Protein AF-A0A2H8TP69-F1 (afdb_monomer)

pLDDT: mean 79.86, std 14.6, range [36.41, 95.81]

Nearest PDB structures (foldseek):
  6dww-assembly1_A  TM=1.415E-01  e=6.830E+00  Musca domestica

Foldseek 3Di:
DPPDDPVVLVVVCVVPVPVSVVVVVVVVVVLVVVVLVVVLLLPVQWDQPPVVVDDDPLDPPDDPVVCVVVDDPVVVVVVVVVVCVVSVLLCCLQPVVLSVVCCVVPVPLDDQPPPPPVPDPLVVLVVVLLCVPQVCVVVVPPPVSVVVSVVVNVVLVVLCVVLVNCCRTRRDPDPPDPPPDPPDDPDDDPPVVVVVVSPPDPDNDDDDGDQDPPNVVSVVVVVVVVSVVSNVVSSCLVPQQLVVLVVVVVCVCVVDVPDDPPDDPPSPRSSNSNSNSVVVVVVVVVVVVVCVVVVVPDDVVVVVVVVLVVVLVVLVVVVCCQVLNQLLLLQLVLCCLQPVCVVPPDLVDDDDDDSVSSSSSSNVVVVVVLVCLCVDDPDQANVLVVVQVVCDSSRDPSVSNCVSYRVVSSVVSVCLVVVLVCCLPPVCVVPDVDPSVSSVSSRVSSNVVVVVVVVVVVVVVVVVVVVVVVVVVCCVVPVPDDDDDPDDDPPDPDDDD

Solvent-accessible surface area (backbone atoms only — not comparable to full-atom values): 28631 Å² total; per-residue (Å²): 129,78,94,59,53,73,65,56,54,52,50,50,36,71,76,38,50,67,63,48,52,48,53,54,49,51,54,49,51,54,50,52,54,53,50,51,54,48,54,55,52,47,58,75,58,35,32,56,72,72,62,65,89,56,82,72,85,85,41,90,87,62,52,75,66,61,52,64,72,74,49,56,70,67,60,53,50,55,49,49,51,52,50,51,49,54,52,50,53,50,47,39,42,51,48,52,49,29,53,53,52,41,50,69,77,42,56,84,74,54,75,77,49,76,77,81,68,90,84,44,76,61,58,57,47,51,53,50,49,44,49,64,54,49,49,51,65,66,69,70,39,70,63,53,57,54,51,49,47,51,50,52,44,51,51,50,50,55,54,19,60,76,61,63,40,40,36,58,47,59,41,66,90,70,78,68,71,78,79,73,69,78,83,70,75,97,76,88,50,72,61,61,55,50,51,56,63,68,56,75,60,76,75,88,57,88,65,85,60,69,82,54,88,66,49,67,60,45,51,53,51,48,51,50,50,49,53,52,50,47,27,54,50,33,35,45,65,62,45,51,20,34,52,50,10,50,55,55,55,67,50,46,67,78,76,46,90,82,70,72,93,80,62,76,76,74,84,70,45,42,67,58,24,32,52,52,8,44,50,52,52,51,50,49,55,51,50,52,55,50,51,66,67,46,66,82,68,42,71,70,55,49,54,54,50,49,54,53,49,49,57,49,47,52,50,49,48,55,50,43,48,45,66,69,41,51,46,15,29,51,49,14,46,47,45,36,50,41,52,46,45,65,74,72,46,57,94,91,54,83,84,83,85,53,72,68,54,26,25,49,51,6,48,58,50,47,53,53,50,48,52,52,42,66,75,44,70,94,46,67,60,36,54,36,52,52,48,59,58,71,55,32,84,91,57,65,55,58,69,56,49,38,63,58,42,46,49,57,52,47,52,52,46,49,48,68,51,48,53,43,47,49,44,40,70,61,52,38,57,77,77,43,84,54,67,68,61,47,54,52,45,52,49,49,40,42,38,50,55,52,49,51,52,49,51,53,50,50,50,55,49,51,54,52,52,51,50,51,51,50,51,48,54,49,41,73,76,68,57,92,75,86,81,87,75,81,86,75,80,80,76,84,75,82,76,86,130

Sequence (497 aa):
MFDTSFKDRLASFRLAPGTSMFIHWLVGMVYVYYFASFVLLLREVVRPGVLWFLRNLNDPDFSPIQELIQQGMLQHGRRLIASAMIFGTAVFLVVWLPIRILKFIWPSFLPYNVTLHSDSVNELSMELLLLQVVLPALLEQTHTRNWLKIGIRFWCLIVSHLLGIKSYLLGDGEELPPVVAPIHPPAADLGAAHEGLLRRGGPVGFRPYTRPTNFAIRLIALLVLVALSVVVISLSIITIPVWLGRLAMSFWPALLPSAPESSQLPNIHELYTAACGTYICWLSVRAVCFIAGWLPEGRAVVINRLKFWLKISSKAMVAFIVLLGIIPFLFGLLLELVMVVPFRVPLHQTPVLWAWQDWALGVLYMKIACAITLMGPDWSLRRAIERTYRDGFMRLDLKLMMQDLAIPVIAVLSLFLAVPYVIAYSVTPIIFKNHGTRLLIARRIYPAIMLTMAIVKGMMMQVRQFKRLYEHIKNDKYLVGRRLVNYNHTSSVSGQN

Secondary structure (DSSP, 8-state):
-TT--HHHHHHHHHH-HHHHHHHHHHHHHHHHHHHHHHHHHHHHHSPTTTTTTSPPTT-TT--HHHHHHHS-HHHHHHHHHHHHHHHHHHHIIIIIHHHHHHHHH-GGG--------TT-HHHHHHHHHHHHHHHHHHHS-HHHHHHHHHHHHHHHHHHHHHHT-HHHHT--S--PPP-------S-S-HHHHHHHHHT-S---S-------TTHHHHHHHHHHHHHHHHHHHHHHHHHHHHHHHHHHHHHHHHH-TTS-TTSSS----HHHHHHHHHHHHHHHHHHHHHHHHHGGG-HHHHHHHHHHHHHHHHHHHHHHIIIIIIHHHHHHHHHIIIIIHHHHS-TTS-----HHHHHHHHHHHHHHHHHHHHHS-S-HHHHHHHHHHHH-GGG--HHHIIIIIIHHHHHHHHHHHHHHHHIIIIIHHHH---HHHHHHHHHHHHHHHHHHHHHHHHHHHHHHHHHHHHHHHHHHHH-------------------

Organism: NCBI:txid742174

Radius of gyration: 32.08 Å; Cα contacts (8 Å, |Δi|>4): 277; chains: 1; bounding box: 88×65×106 Å

Structure (mmCIF, N/CA/C/O backbone):
data_AF-A0A2H8TP69-F1
#
_entry.id   AF-A0A2H8TP69-F1
#
loop_
_atom_site.group_PDB
_atom_site.id
_atom_site.type_symbol
_atom_site.label_atom_id
_atom_site.label_alt_id
_atom_site.label_comp_id
_atom_site.label_asym_id
_atom_site.label_entity_id
_atom_site.label_seq_id
_atom_site.pdbx_PDB_ins_code
_atom_site.Cartn_x
_atom_site.Cartn_y
_atom_site.Cartn_z
_atom_site.occupancy
_atom_site.B_iso_or_equiv
_atom_site.auth_seq_id
_atom_site.auth_comp_id
_atom_site.auth_asym_id
_atom_site.auth_atom_id
_atom_site.pdbx_PDB_model_num
ATOM 1 N N . MET A 1 1 ? 13.289 5.930 19.896 1.00 47.19 1 MET A N 1
ATOM 2 C CA . MET A 1 1 ? 12.084 6.642 20.403 1.00 47.19 1 MET A CA 1
ATOM 3 C C . MET A 1 1 ? 11.433 5.929 21.588 1.00 47.19 1 MET A C 1
ATOM 5 O O . MET A 1 1 ? 11.080 6.598 22.561 1.00 47.19 1 MET A O 1
ATOM 9 N N . PHE A 1 2 ? 11.282 4.604 21.539 1.00 51.59 2 PHE A N 1
ATOM 10 C CA . PHE A 1 2 ? 10.821 3.806 22.677 1.00 51.59 2 PHE A CA 1
ATOM 11 C C . PHE A 1 2 ? 12.032 3.349 23.502 1.00 51.59 2 PHE A C 1
ATOM 13 O O . PHE A 1 2 ? 13.024 2.925 22.926 1.00 51.59 2 PHE A O 1
ATOM 20 N N . ASP A 1 3 ? 11.963 3.522 24.823 1.00 54.09 3 ASP A N 1
ATOM 21 C CA . ASP A 1 3 ? 13.038 3.237 25.795 1.00 54.09 3 ASP A CA 1
ATOM 22 C C . ASP A 1 3 ? 14.292 4.139 25.751 1.00 54.09 3 ASP A C 1
ATOM 24 O O . ASP A 1 3 ? 15.368 3.740 26.181 1.00 54.09 3 ASP A O 1
ATOM 28 N N . THR A 1 4 ? 14.160 5.387 25.284 1.00 64.56 4 THR A N 1
ATOM 29 C CA . THR A 1 4 ? 15.218 6.406 25.427 1.00 64.56 4 THR A CA 1
ATOM 30 C C . THR A 1 4 ? 14.968 7.293 26.641 1.00 64.56 4 THR A C 1
ATOM 32 O O . THR A 1 4 ? 13.828 7.697 26.903 1.00 64.56 4 THR A O 1
ATOM 35 N N . SER A 1 5 ? 16.026 7.625 27.384 1.00 74.00 5 SER A N 1
ATOM 36 C CA . SER A 1 5 ? 15.916 8.541 28.516 1.00 74.00 5 SER A CA 1
ATOM 37 C C . SER A 1 5 ? 15.570 9.955 28.030 1.00 74.00 5 SER A C 1
ATOM 39 O O . SER A 1 5 ? 15.784 10.317 26.869 1.00 74.00 5 SER A O 1
ATOM 41 N N . PHE A 1 6 ? 15.038 10.798 28.919 1.00 76.38 6 PHE A N 1
ATOM 42 C CA . PHE A 1 6 ? 14.793 12.206 28.586 1.00 76.38 6 PHE A CA 1
ATOM 43 C C . PHE A 1 6 ? 16.081 12.921 28.138 1.00 76.38 6 PHE A C 1
ATOM 45 O O . PHE A 1 6 ? 16.037 13.773 27.251 1.00 76.38 6 PHE A O 1
ATOM 52 N N . LYS A 1 7 ? 17.234 12.523 28.697 1.00 80.94 7 LYS A N 1
ATOM 53 C CA . LYS A 1 7 ? 18.552 13.052 28.323 1.00 80.94 7 LYS A CA 1
ATOM 54 C C . LYS A 1 7 ? 18.893 12.729 26.868 1.00 80.94 7 LYS A C 1
ATOM 56 O O . LYS A 1 7 ? 19.296 13.630 26.141 1.00 80.94 7 LYS A O 1
ATOM 61 N N . ASP A 1 8 ? 18.633 11.504 26.419 1.00 76.62 8 ASP A N 1
ATOM 62 C CA . ASP A 1 8 ? 18.906 11.080 25.037 1.00 76.62 8 ASP A CA 1
ATOM 63 C C . ASP A 1 8 ? 17.997 11.799 24.034 1.00 76.62 8 ASP A C 1
ATOM 65 O O . ASP A 1 8 ? 18.418 12.158 22.934 1.00 76.62 8 ASP A O 1
ATOM 69 N N . ARG A 1 9 ? 16.742 12.063 24.425 1.00 79.25 9 ARG A N 1
ATOM 70 C CA . ARG A 1 9 ? 15.797 12.849 23.615 1.00 79.25 9 ARG A CA 1
ATOM 71 C C . ARG A 1 9 ? 16.243 14.302 23.490 1.00 79.25 9 ARG A C 1
ATOM 73 O O . ARG A 1 9 ? 16.211 14.852 22.393 1.00 79.25 9 ARG A O 1
ATOM 80 N N . LEU A 1 10 ? 16.694 14.906 24.589 1.00 83.81 10 LEU A N 1
ATOM 81 C CA . LEU A 1 10 ? 17.231 16.265 24.582 1.00 83.81 10 LEU A CA 1
ATOM 82 C C . LEU A 1 10 ? 18.525 16.353 23.761 1.00 83.81 10 LEU A C 1
ATOM 84 O O . LEU A 1 10 ? 18.700 17.307 23.008 1.00 83.81 10 LEU A O 1
ATOM 88 N N . ALA A 1 11 ? 19.404 15.353 23.862 1.00 83.38 11 ALA A N 1
ATOM 89 C CA . ALA A 1 11 ? 20.613 15.258 23.049 1.00 83.38 11 ALA A CA 1
ATOM 90 C C . ALA A 1 11 ? 20.277 15.137 21.553 1.00 83.38 11 ALA A C 1
ATOM 92 O O . ALA A 1 11 ? 20.811 15.893 20.747 1.00 83.38 11 ALA A O 1
ATOM 93 N N . SER A 1 12 ? 19.318 14.278 21.192 1.00 76.69 12 SER A N 1
ATOM 94 C CA . SER A 1 12 ? 18.837 14.126 19.809 1.00 76.69 12 SER A CA 1
ATOM 95 C C . SER A 1 12 ? 18.248 15.430 19.255 1.00 76.69 12 SER A C 1
ATOM 97 O O . SER A 1 12 ? 18.539 15.812 18.125 1.00 76.69 12 SER A O 1
ATOM 99 N N . PHE A 1 13 ? 17.465 16.152 20.066 1.00 84.88 13 PHE A N 1
ATOM 100 C CA . PHE A 1 13 ? 16.913 17.454 19.688 1.00 84.88 13 PHE A CA 1
ATOM 101 C C . PHE A 1 13 ? 18.003 18.514 19.487 1.00 84.88 13 PHE A C 1
ATOM 103 O O . PHE A 1 13 ? 17.913 19.315 18.562 1.00 84.88 13 PHE A O 1
ATOM 110 N N . ARG A 1 14 ? 19.050 18.516 20.322 1.00 89.56 14 ARG A N 1
ATOM 111 C CA . ARG A 1 14 ? 20.188 19.436 20.170 1.00 89.56 14 ARG A CA 1
ATOM 112 C C . ARG A 1 14 ? 21.022 19.138 18.923 1.00 89.56 14 ARG A C 1
ATOM 114 O O . ARG A 1 14 ? 21.491 20.079 18.296 1.00 89.56 14 ARG A O 1
ATOM 121 N N . LEU A 1 15 ? 21.195 17.863 18.571 1.00 89.44 15 LEU A N 1
ATOM 122 C CA . LEU A 1 15 ? 21.943 17.448 17.379 1.00 89.44 15 LEU A CA 1
ATOM 123 C C . LEU A 1 15 ? 21.215 17.820 16.082 1.00 89.44 15 LEU A C 1
ATOM 125 O O . LEU A 1 15 ? 21.848 18.284 15.139 1.00 89.44 15 LEU A O 1
ATOM 129 N N . ALA A 1 16 ? 19.895 17.624 16.030 1.00 86.31 16 ALA A N 1
ATOM 130 C CA . ALA A 1 16 ? 19.101 17.889 14.834 1.00 86.31 16 ALA A CA 1
ATOM 131 C C . ALA A 1 16 ? 17.714 18.472 15.194 1.00 86.31 16 ALA A C 1
ATOM 133 O O . ALA A 1 16 ? 16.705 17.757 15.207 1.00 86.31 16 ALA A O 1
ATOM 134 N N . PRO A 1 17 ? 17.629 19.784 15.485 1.00 88.88 17 PRO A N 1
ATOM 135 C CA . PRO A 1 17 ? 16.399 20.400 15.988 1.00 88.88 17 PRO A CA 1
ATOM 136 C C . PRO A 1 17 ? 15.277 20.407 14.945 1.00 88.88 17 PRO A C 1
ATOM 138 O O . PRO A 1 17 ? 14.130 20.099 15.269 1.00 88.88 17 PRO A O 1
ATOM 141 N N . GLY A 1 18 ? 15.607 20.698 13.681 1.00 86.81 18 GLY A N 1
ATOM 142 C CA . GLY A 1 18 ? 14.631 20.754 12.589 1.00 86.81 18 GLY A CA 1
ATOM 143 C C . GLY A 1 18 ? 13.980 19.400 12.300 1.00 86.81 18 GLY A C 1
ATOM 144 O O . GLY A 1 18 ? 12.755 19.303 12.253 1.00 86.81 18 GLY A O 1
ATOM 145 N N . THR A 1 19 ? 14.779 18.335 12.174 1.00 81.56 19 THR A N 1
ATOM 146 C CA . THR A 1 19 ? 14.263 16.981 11.914 1.00 81.56 19 THR A CA 1
ATOM 147 C C . THR A 1 19 ? 13.468 16.454 13.103 1.00 81.56 19 THR A C 1
ATOM 149 O O . THR A 1 19 ? 12.383 15.907 12.915 1.00 81.56 19 THR A O 1
ATOM 152 N N . SER A 1 20 ? 13.938 16.682 14.335 1.00 82.69 20 SER A N 1
ATOM 153 C CA . SER A 1 20 ? 13.194 16.297 15.534 1.00 82.69 20 SER A CA 1
ATOM 154 C C . SER A 1 20 ? 11.846 17.019 15.614 1.00 82.69 20 SER A C 1
ATOM 156 O O . SER A 1 20 ? 10.830 16.369 15.859 1.00 82.69 20 SER A O 1
ATOM 158 N N . MET A 1 21 ? 11.798 18.336 15.386 1.00 86.69 21 MET A N 1
ATOM 159 C CA . MET A 1 21 ? 10.544 19.098 15.401 1.00 86.69 21 MET A CA 1
ATOM 160 C C . MET A 1 21 ? 9.584 18.627 14.303 1.00 86.69 21 MET A C 1
ATOM 162 O O . MET A 1 21 ? 8.405 18.402 14.577 1.00 86.69 21 MET A O 1
ATOM 166 N N . PHE A 1 22 ? 10.098 18.403 13.091 1.00 85.25 22 PHE A N 1
ATOM 167 C CA . PHE A 1 22 ? 9.316 17.896 11.969 1.00 85.25 22 PHE A CA 1
ATOM 168 C C . PHE A 1 22 ? 8.714 16.513 12.253 1.00 85.25 22 PHE A C 1
ATOM 170 O O . PHE A 1 22 ? 7.519 16.323 12.046 1.00 85.25 22 PHE A O 1
ATOM 177 N N . ILE A 1 23 ? 9.494 15.565 12.786 1.00 81.25 23 ILE A N 1
ATOM 178 C CA . ILE A 1 23 ? 9.005 14.213 13.105 1.00 81.25 23 ILE A CA 1
ATOM 179 C C . ILE A 1 23 ? 7.912 14.265 14.179 1.00 81.25 23 ILE A C 1
ATOM 181 O O . ILE A 1 23 ? 6.873 13.624 14.023 1.00 81.25 23 ILE A O 1
ATOM 185 N N . HIS A 1 24 ? 8.103 15.037 15.254 1.00 84.50 24 HIS A N 1
ATOM 186 C CA . HIS A 1 24 ? 7.084 15.159 16.303 1.00 84.50 24 HIS A CA 1
ATOM 187 C C . HIS A 1 24 ? 5.803 15.821 15.780 1.00 84.50 24 HIS A C 1
ATOM 189 O O . HIS A 1 24 ? 4.708 15.365 16.108 1.00 84.50 24 HIS A O 1
ATOM 195 N N . TRP A 1 25 ? 5.928 16.855 14.943 1.00 88.88 25 TRP A N 1
ATOM 196 C CA . TRP A 1 25 ? 4.785 17.490 14.288 1.00 88.88 25 TRP A CA 1
ATOM 197 C C . TRP A 1 25 ? 4.046 16.518 13.361 1.00 88.88 25 TRP A C 1
ATOM 199 O O . TRP A 1 25 ? 2.827 16.392 13.460 1.00 88.88 25 TRP A O 1
ATOM 209 N N . LEU A 1 26 ? 4.775 15.779 12.519 1.00 82.94 26 LEU A N 1
ATOM 210 C CA . LEU A 1 26 ? 4.211 14.804 11.587 1.00 82.94 26 LEU A CA 1
ATOM 211 C C . LEU A 1 26 ? 3.447 13.701 12.330 1.00 82.94 26 LEU A C 1
ATOM 213 O O . LEU A 1 26 ? 2.290 13.429 12.014 1.00 82.94 26 LEU A O 1
ATOM 217 N N . VAL A 1 27 ? 4.063 13.100 13.354 1.00 83.69 27 VAL A N 1
ATOM 218 C CA . VAL A 1 27 ? 3.423 12.073 14.194 1.00 83.69 27 VAL A CA 1
ATOM 219 C C . VAL A 1 27 ? 2.188 12.639 14.899 1.00 83.69 27 VAL A C 1
ATOM 221 O O . VAL A 1 27 ? 1.148 11.981 14.938 1.00 83.69 27 VAL A O 1
ATOM 224 N N . GLY A 1 28 ? 2.270 13.872 15.409 1.00 86.88 28 GLY A N 1
ATOM 225 C CA . GLY A 1 28 ? 1.138 14.570 16.016 1.00 86.88 28 GLY A CA 1
ATOM 226 C C . GLY A 1 28 ? -0.022 14.776 15.040 1.00 86.88 28 GLY A C 1
ATOM 227 O O . GLY A 1 28 ? -1.166 14.478 15.377 1.00 86.88 28 GLY A O 1
ATOM 228 N N . MET A 1 29 ? 0.263 15.216 13.813 1.00 83.50 29 MET A N 1
ATOM 229 C CA . MET A 1 29 ? -0.751 15.430 12.778 1.00 83.50 29 MET A CA 1
ATOM 230 C C . MET A 1 29 ? -1.441 14.120 12.380 1.00 83.50 29 MET A C 1
ATOM 232 O O . MET A 1 29 ? -2.670 14.057 12.313 1.00 83.50 29 MET A O 1
ATOM 236 N N . VAL A 1 30 ? -0.664 13.051 12.183 1.00 81.81 30 VAL A N 1
ATOM 237 C CA . VAL A 1 30 ? -1.189 11.710 11.889 1.00 81.81 30 VAL A CA 1
ATOM 238 C C . VAL A 1 30 ? -2.088 11.213 13.027 1.00 81.81 30 VAL A C 1
ATOM 240 O O . VAL A 1 30 ? -3.186 10.716 12.774 1.00 81.81 30 VAL A O 1
ATOM 243 N N . TYR A 1 31 ? -1.673 11.396 14.283 1.00 85.75 31 TYR A N 1
ATOM 244 C CA . TYR A 1 31 ? -2.481 11.034 15.448 1.00 85.75 31 TYR A CA 1
ATOM 245 C C . TYR A 1 31 ? -3.815 11.792 15.492 1.00 85.75 31 TYR A C 1
ATOM 247 O O . TYR A 1 31 ? -4.866 11.168 15.644 1.00 85.75 31 TYR A O 1
ATOM 255 N N . VAL A 1 32 ? -3.794 13.119 15.317 1.00 83.88 32 VAL A N 1
ATOM 256 C CA . VAL A 1 32 ? -5.013 13.946 15.312 1.00 83.88 32 VAL A CA 1
ATOM 257 C C . VAL A 1 32 ? -5.966 13.504 14.199 1.00 83.88 32 VAL A C 1
ATOM 259 O O . VAL A 1 32 ? -7.164 13.364 14.446 1.00 83.88 32 VAL A O 1
ATOM 262 N N . TYR A 1 33 ? -5.444 13.215 13.004 1.00 82.50 33 TYR A N 1
ATOM 263 C CA . TYR A 1 33 ? -6.237 12.728 11.874 1.00 82.50 33 TYR A CA 1
ATOM 264 C C . TYR A 1 33 ? -6.947 11.396 12.177 1.00 82.50 33 TYR A C 1
ATOM 266 O O . TYR A 1 33 ? -8.158 11.269 11.959 1.00 82.50 33 TYR A O 1
ATOM 274 N N . TYR A 1 34 ? -6.231 10.407 12.724 1.00 83.69 34 TYR A N 1
ATOM 275 C CA . TYR A 1 34 ? -6.826 9.112 13.073 1.00 83.69 34 TYR A CA 1
ATOM 276 C C . TYR A 1 34 ? -7.792 9.207 14.253 1.00 83.69 34 TYR A C 1
ATOM 278 O O . TYR A 1 34 ? -8.846 8.572 14.226 1.00 83.69 34 TYR A O 1
ATOM 286 N N . PHE A 1 35 ? -7.483 10.027 15.260 1.00 84.81 35 PHE A N 1
ATOM 287 C CA . PHE A 1 35 ? -8.390 10.268 16.378 1.00 84.81 35 PHE A CA 1
ATOM 288 C C . PHE A 1 35 ? -9.702 10.902 15.902 1.00 84.81 35 PHE A C 1
ATOM 290 O O . PHE A 1 35 ? -10.779 10.426 16.257 1.00 84.81 35 PHE A O 1
ATOM 297 N N . ALA A 1 36 ? -9.632 11.931 15.051 1.00 82.31 36 ALA A N 1
ATOM 298 C CA . ALA A 1 36 ? -10.816 12.562 14.474 1.00 82.31 36 ALA A CA 1
ATOM 299 C C . ALA A 1 36 ? -11.643 11.559 13.652 1.00 82.31 36 ALA A C 1
ATOM 301 O O . ALA A 1 36 ? -12.856 11.454 13.840 1.00 82.31 36 ALA A O 1
ATOM 302 N N . SER A 1 37 ? -10.981 10.760 12.810 1.00 83.00 37 SER A N 1
ATOM 303 C CA . SER A 1 37 ? -11.623 9.699 12.021 1.00 83.00 37 SER A CA 1
ATOM 304 C C . SER A 1 37 ? -12.308 8.649 12.906 1.00 83.00 37 SER A C 1
ATOM 306 O O . SER A 1 37 ? -13.423 8.216 12.613 1.00 83.00 37 SER A O 1
ATOM 308 N N . PHE A 1 38 ? -11.686 8.274 14.026 1.00 85.94 38 PHE A N 1
ATOM 309 C CA . PHE A 1 38 ? -12.261 7.356 15.007 1.00 85.94 38 PHE A CA 1
ATOM 310 C C . PHE A 1 38 ? -13.475 7.954 15.730 1.00 85.94 38 PHE A C 1
ATOM 312 O O . PHE A 1 38 ? -14.493 7.280 15.863 1.00 85.94 38 PHE A O 1
ATOM 319 N N . VAL A 1 39 ? -13.420 9.226 16.144 1.00 84.25 39 VAL A N 1
ATOM 320 C CA . VAL A 1 39 ? -14.567 9.922 16.759 1.00 84.25 39 VAL A CA 1
ATOM 321 C C . VAL A 1 39 ? -15.750 10.000 15.792 1.00 84.25 39 VAL A C 1
ATOM 323 O O . VAL A 1 39 ? -16.888 9.779 16.207 1.00 84.25 39 VAL A O 1
ATOM 326 N N . LEU A 1 40 ? -15.504 10.268 14.505 1.00 83.00 40 LEU A N 1
ATOM 327 C CA . LEU A 1 40 ? -16.546 10.237 13.474 1.00 83.00 40 LEU A CA 1
ATOM 328 C C . LEU A 1 40 ? -17.169 8.844 13.344 1.00 83.00 40 LEU A C 1
ATOM 330 O O . LEU A 1 40 ? -18.390 8.717 13.295 1.00 83.00 40 LEU A O 1
ATOM 334 N N . LEU A 1 41 ? -16.350 7.793 13.367 1.00 85.00 41 LEU A N 1
ATOM 335 C CA . LEU A 1 41 ? -16.829 6.415 13.312 1.00 85.00 41 LEU A CA 1
ATOM 336 C C . LEU A 1 41 ? -17.649 6.040 14.558 1.00 85.00 41 LEU A C 1
ATOM 338 O O . LEU A 1 41 ? -18.709 5.431 14.428 1.00 85.00 41 LEU A O 1
ATOM 342 N N . LEU A 1 42 ? -17.221 6.453 15.756 1.00 86.69 42 LEU A N 1
ATOM 343 C CA . LEU A 1 42 ? -17.989 6.258 16.989 1.00 86.69 42 LEU A CA 1
ATOM 344 C C . LEU A 1 42 ? -19.359 6.943 16.931 1.00 86.69 42 LEU A C 1
ATOM 346 O O . LEU A 1 42 ? -20.346 6.345 17.354 1.00 86.69 42 LEU A O 1
ATOM 350 N N . ARG A 1 43 ? -19.443 8.160 16.377 1.00 84.75 43 ARG A N 1
ATOM 351 C CA . ARG A 1 43 ? -20.711 8.895 16.203 1.00 84.75 43 ARG A CA 1
ATOM 352 C C . ARG A 1 43 ? -21.699 8.192 15.277 1.00 84.75 43 ARG A C 1
ATOM 354 O O . ARG A 1 43 ? -22.896 8.402 15.409 1.00 84.75 43 ARG A O 1
ATOM 361 N N . GLU A 1 44 ? -21.220 7.371 14.347 1.00 84.19 44 GLU A N 1
ATOM 362 C CA . GLU A 1 44 ? -22.099 6.567 13.495 1.00 84.19 44 GLU A CA 1
ATOM 363 C C . GLU A 1 44 ? -22.633 5.303 14.179 1.00 84.19 44 GLU A C 1
ATOM 365 O O . GLU A 1 44 ? -23.596 4.710 13.690 1.00 84.19 44 GLU A O 1
ATOM 370 N N . VAL A 1 45 ? -21.970 4.831 15.238 1.00 87.19 45 VAL A N 1
ATOM 371 C CA . VAL A 1 45 ? -22.347 3.606 15.963 1.00 87.19 45 VAL A CA 1
ATOM 372 C C . VAL A 1 45 ? -23.197 3.929 17.182 1.00 87.19 45 VAL A C 1
ATOM 374 O O . VAL A 1 45 ? -24.179 3.242 17.458 1.00 87.19 45 VAL A O 1
ATOM 377 N N . VAL A 1 46 ? -22.785 4.948 17.928 1.00 86.88 46 VAL A N 1
ATOM 378 C CA . VAL A 1 46 ? -23.389 5.364 19.189 1.00 86.88 46 VAL A CA 1
ATOM 379 C C . VAL A 1 46 ? -24.498 6.376 18.915 1.00 86.88 46 VAL A C 1
ATOM 381 O O . VAL A 1 46 ? -24.434 7.163 17.973 1.00 86.88 46 VAL A O 1
ATOM 384 N N . ARG A 1 47 ? -25.524 6.377 19.764 1.00 85.06 47 ARG A N 1
ATOM 385 C CA . ARG A 1 47 ? -26.649 7.307 19.701 1.00 85.06 47 ARG A CA 1
ATOM 386 C C . ARG A 1 47 ? -26.187 8.785 19.681 1.00 85.06 47 ARG A C 1
ATOM 388 O O . ARG A 1 47 ? -25.309 9.163 20.468 1.00 85.06 47 ARG A O 1
ATOM 395 N N . PRO A 1 48 ? -26.814 9.654 18.860 1.00 75.31 48 PRO A N 1
ATOM 396 C CA . PRO A 1 48 ? -26.528 11.088 18.866 1.00 75.31 48 PRO A CA 1
ATOM 397 C C . PRO A 1 48 ? -26.807 11.691 20.253 1.00 75.31 48 PRO A C 1
ATOM 399 O O . PRO A 1 48 ? -27.879 11.489 20.829 1.00 75.31 48 PRO A O 1
ATOM 402 N N . GLY A 1 49 ? -25.811 12.394 20.804 1.00 74.69 49 GLY A N 1
ATOM 403 C CA . GLY A 1 49 ? -25.852 13.023 22.132 1.00 74.69 49 GLY A CA 1
ATOM 404 C C . GLY A 1 49 ? -25.007 12.342 23.218 1.00 74.69 49 GLY A C 1
ATOM 405 O O . GLY A 1 49 ? -24.725 12.966 24.236 1.00 74.69 49 GLY A O 1
ATOM 406 N N . VAL A 1 50 ? -24.532 11.106 23.017 1.00 83.12 50 VAL A N 1
ATOM 407 C CA . VAL A 1 50 ? -23.644 10.447 24.003 1.00 83.12 50 VAL A CA 1
ATOM 408 C C . VAL A 1 50 ? -22.272 11.127 24.053 1.00 83.12 50 VAL A C 1
ATOM 410 O O . VAL A 1 50 ? -21.734 11.390 25.125 1.00 83.12 50 VAL A O 1
ATOM 413 N N . LEU A 1 51 ? -21.724 11.474 22.888 1.00 82.62 51 LEU A N 1
ATOM 414 C CA . LEU A 1 51 ? -20.429 12.148 22.744 1.00 82.62 51 LEU A CA 1
ATOM 415 C C . LEU A 1 51 ? -20.563 13.679 22.802 1.00 82.62 51 LEU A C 1
ATOM 417 O O . LEU A 1 51 ? -19.910 14.379 22.035 1.00 82.62 51 LEU A O 1
ATOM 421 N N . TRP A 1 52 ? -21.415 14.204 23.687 1.00 76.50 52 TRP A N 1
ATOM 422 C CA . TRP A 1 52 ? -21.691 15.645 23.802 1.00 76.50 52 TRP A CA 1
ATOM 423 C C . TRP A 1 52 ? -20.452 16.481 24.164 1.00 76.50 52 TRP A C 1
ATOM 425 O O . TRP A 1 52 ? -20.372 17.653 23.809 1.00 76.50 52 TRP A O 1
ATOM 435 N N . PHE A 1 53 ? -19.479 15.880 24.856 1.00 76.88 53 PHE A N 1
ATOM 436 C CA . PHE A 1 53 ? -18.243 16.545 25.276 1.00 76.88 53 PHE A CA 1
ATOM 437 C C . PHE A 1 53 ? -17.226 16.706 24.133 1.00 76.88 53 PHE A C 1
ATOM 439 O O . PHE A 1 53 ? -16.330 17.544 24.217 1.00 76.88 53 PHE A O 1
ATOM 446 N N . LEU A 1 54 ? -17.350 15.910 23.066 1.00 75.00 54 LEU A N 1
ATOM 447 C CA . LEU A 1 54 ? -16.544 16.038 21.855 1.00 75.00 54 LEU A CA 1
ATOM 448 C C . LEU A 1 54 ? -17.331 16.863 20.850 1.00 75.00 54 LEU A C 1
ATOM 450 O O . LEU A 1 54 ? -18.462 16.523 20.507 1.00 75.00 54 LEU A O 1
ATOM 454 N N . ARG A 1 55 ? -16.734 17.929 20.326 1.00 69.12 55 ARG A N 1
ATOM 455 C CA . ARG A 1 55 ? -17.430 18.764 19.349 1.00 69.12 55 ARG A CA 1
ATOM 456 C C . ARG A 1 55 ? -17.487 18.117 17.966 1.00 69.12 55 ARG A C 1
ATOM 458 O O . ARG A 1 55 ? -16.564 17.411 17.569 1.00 69.12 55 ARG A O 1
ATOM 465 N N . ASN A 1 56 ? -18.588 18.342 17.247 1.00 68.81 56 ASN A N 1
ATOM 466 C CA . ASN A 1 56 ? -18.715 17.926 15.856 1.00 68.81 56 ASN A CA 1
ATOM 467 C C . ASN A 1 56 ? -17.955 18.905 14.960 1.00 68.81 56 ASN A C 1
ATOM 469 O O . ASN A 1 56 ? -18.316 20.074 14.917 1.00 68.81 56 ASN A O 1
ATOM 473 N N . LEU A 1 57 ? -16.912 18.450 14.268 1.00 61.84 57 LEU A N 1
ATOM 474 C CA . LEU A 1 57 ? -16.187 19.293 13.308 1.00 61.84 57 LEU A CA 1
ATOM 475 C C . LEU A 1 57 ? -16.867 19.338 11.931 1.00 61.84 57 LEU A C 1
ATOM 477 O O . LEU A 1 57 ? -16.571 20.231 11.150 1.00 61.84 57 LEU A O 1
ATOM 481 N N . ASN A 1 58 ? -17.785 18.406 11.655 1.00 60.28 58 ASN A N 1
ATOM 482 C CA . ASN A 1 58 ? -18.528 18.317 10.393 1.00 60.28 58 ASN A CA 1
ATOM 483 C C . ASN A 1 58 ? -19.942 18.912 10.503 1.00 60.28 58 ASN A C 1
ATOM 485 O O . ASN A 1 58 ? -20.828 18.527 9.743 1.00 60.28 58 ASN A O 1
ATOM 489 N N . ASP A 1 59 ? -20.186 19.764 11.498 1.00 65.69 59 ASP A N 1
ATOM 490 C CA . ASP A 1 59 ? -21.461 20.468 11.613 1.00 65.69 59 ASP A CA 1
ATOM 491 C C . ASP A 1 59 ? -21.502 21.595 10.568 1.00 65.69 59 ASP A C 1
ATOM 493 O O . ASP A 1 59 ? -20.585 22.418 10.577 1.00 65.69 59 ASP A O 1
ATOM 497 N N . PRO A 1 60 ? -22.487 21.651 9.653 1.00 61.97 60 PRO A N 1
ATOM 498 C CA . PRO A 1 60 ? -22.568 22.725 8.659 1.00 61.97 60 PRO A CA 1
ATOM 499 C C . PRO A 1 60 ? -22.683 24.123 9.289 1.00 61.97 60 PRO A C 1
ATOM 501 O O . PRO A 1 60 ? -22.228 25.091 8.686 1.00 61.97 60 PRO A O 1
ATOM 504 N N . ASP A 1 61 ? -23.199 24.221 10.517 1.00 64.75 61 ASP A N 1
ATOM 505 C CA . ASP A 1 61 ? -23.310 25.484 11.259 1.00 64.75 61 ASP A CA 1
ATOM 506 C C . ASP A 1 61 ? -21.993 25.890 11.954 1.00 64.75 61 ASP A C 1
ATOM 508 O O . ASP A 1 61 ? -21.877 26.975 12.530 1.00 64.75 61 ASP A O 1
ATOM 512 N N . PHE A 1 62 ? -20.968 25.030 11.920 1.00 65.00 62 PHE A N 1
ATOM 513 C CA . PHE A 1 62 ? -19.671 25.302 12.528 1.00 65.00 62 PHE A CA 1
ATOM 514 C C . PHE A 1 62 ? -18.730 25.990 11.537 1.00 65.00 62 PHE A C 1
ATOM 516 O O . PHE A 1 62 ? -18.145 25.360 10.657 1.00 65.00 62 PHE A O 1
ATOM 523 N N . SER A 1 63 ? -18.490 27.284 11.748 1.00 68.81 63 SER A N 1
ATOM 524 C CA . SER A 1 63 ? -17.412 28.002 11.071 1.00 68.81 63 SER A CA 1
ATOM 525 C C . SER A 1 63 ? -16.295 28.358 12.074 1.00 68.81 63 SER A C 1
ATOM 527 O O . SER A 1 63 ? -16.489 29.152 13.002 1.00 68.81 63 SER A O 1
ATOM 529 N N . PRO A 1 64 ? -15.085 27.779 11.929 1.00 66.88 64 PRO A N 1
ATOM 530 C CA . PRO A 1 64 ? -14.015 27.930 12.919 1.00 66.88 64 PRO A CA 1
ATOM 531 C C . PRO A 1 64 ? -13.557 29.384 13.088 1.00 66.88 64 PRO A C 1
ATOM 533 O O . PRO A 1 64 ? -13.118 29.771 14.168 1.00 66.88 64 PRO A O 1
ATOM 536 N N . ILE A 1 65 ? -13.684 30.194 12.033 1.00 73.06 65 ILE A N 1
ATOM 537 C CA . ILE A 1 65 ? -13.279 31.603 12.028 1.00 73.06 65 ILE A CA 1
ATOM 538 C C . ILE A 1 65 ? -14.286 32.468 12.793 1.00 73.06 65 ILE A C 1
ATOM 540 O O . ILE A 1 65 ? -13.866 33.306 13.587 1.00 73.06 65 ILE A O 1
ATOM 544 N N . GLN A 1 66 ? -15.597 32.261 12.609 1.00 74.81 66 GLN A N 1
ATOM 545 C CA . GLN A 1 66 ? -16.598 33.065 13.323 1.00 74.81 66 GLN A CA 1
ATOM 546 C C . GLN A 1 66 ? -16.509 32.817 14.824 1.00 74.81 66 GLN A C 1
ATOM 548 O O . GLN A 1 66 ? -16.578 33.755 15.613 1.00 74.81 66 GLN A O 1
ATOM 553 N N . GLU A 1 67 ? -16.269 31.573 15.230 1.00 72.94 67 GLU A N 1
ATOM 554 C CA . GLU A 1 67 ? -16.150 31.263 16.645 1.00 72.94 67 GLU A CA 1
ATOM 555 C C . GLU A 1 67 ? -14.859 31.799 17.278 1.00 72.94 67 GLU A C 1
ATOM 557 O O . GLU A 1 67 ? -14.892 32.223 18.432 1.00 72.94 67 GLU A O 1
ATOM 562 N N . LEU A 1 68 ? -13.747 31.825 16.530 1.00 77.94 68 LEU A N 1
ATOM 563 C CA . LEU A 1 68 ? -12.491 32.427 16.992 1.00 77.94 68 LEU A CA 1
ATOM 564 C C . LEU A 1 68 ? -12.626 33.940 17.222 1.00 77.94 68 LEU A C 1
ATOM 566 O O . LEU A 1 68 ? -11.952 34.498 18.081 1.00 77.94 68 LEU A O 1
ATOM 570 N N . ILE A 1 69 ? -13.499 34.599 16.456 1.00 80.31 69 ILE A N 1
ATOM 571 C CA . ILE A 1 69 ? -13.777 36.035 16.581 1.00 80.31 69 ILE A CA 1
ATOM 572 C C . ILE A 1 69 ? -14.761 36.310 17.728 1.00 80.31 69 ILE A C 1
ATOM 574 O O . ILE A 1 69 ? -14.637 37.317 18.421 1.00 80.31 69 ILE A O 1
ATOM 578 N N . GLN A 1 70 ? -15.747 35.434 17.934 1.00 81.06 70 GLN A N 1
ATOM 579 C CA . GLN A 1 70 ? -16.846 35.669 18.877 1.00 81.06 70 GLN A CA 1
ATOM 580 C C . GLN A 1 70 ? -16.525 35.287 20.329 1.00 81.06 70 GLN A C 1
ATOM 582 O O . GLN A 1 70 ? -17.190 35.772 21.245 1.00 81.06 70 GLN A O 1
ATOM 587 N N . GLN A 1 71 ? -15.547 34.411 20.571 1.00 81.12 71 GLN A N 1
ATOM 588 C CA . GLN A 1 71 ? -15.239 33.917 21.915 1.00 81.12 71 GLN A CA 1
ATOM 589 C C . GLN A 1 71 ? -13.987 34.565 22.508 1.00 81.12 71 GLN A C 1
ATOM 591 O O . GLN A 1 71 ? -12.988 34.813 21.842 1.00 81.12 71 GLN A O 1
ATOM 596 N N . GLY A 1 72 ? -14.021 34.822 23.818 1.00 86.12 72 GLY A N 1
ATOM 597 C CA . GLY A 1 72 ? -12.868 35.372 24.530 1.00 86.12 72 GLY A CA 1
ATOM 598 C C . GLY A 1 72 ? -11.701 34.379 24.615 1.00 86.12 72 GLY A C 1
ATOM 599 O O . GLY A 1 72 ? -11.905 33.168 24.744 1.00 86.12 72 GLY A O 1
ATOM 600 N N . MET A 1 73 ? -10.463 34.888 24.656 1.00 84.31 73 MET A N 1
ATOM 601 C CA . MET A 1 73 ? -9.243 34.062 24.734 1.00 84.31 73 MET A CA 1
ATOM 602 C C . MET A 1 73 ? -9.249 33.053 25.894 1.00 84.31 73 MET A C 1
ATOM 604 O O . MET A 1 73 ? -8.741 31.943 25.752 1.00 84.31 73 MET A O 1
ATOM 608 N N . LEU A 1 74 ? -9.869 33.389 27.031 1.00 85.25 74 LEU A N 1
ATOM 609 C CA . LEU A 1 74 ? -9.994 32.478 28.176 1.00 85.25 74 LEU A CA 1
ATOM 610 C C . LEU A 1 74 ? -10.875 31.256 27.875 1.00 85.25 74 LEU A C 1
ATOM 612 O O . LEU A 1 74 ? -10.600 30.161 28.367 1.00 85.25 74 LEU A O 1
ATOM 616 N N . GLN A 1 75 ? -11.918 31.415 27.056 1.00 82.31 75 GLN A N 1
ATOM 617 C CA . GLN A 1 75 ? -12.770 30.296 26.649 1.00 82.31 75 GLN A CA 1
ATOM 618 C C . GLN A 1 75 ? -12.007 29.358 25.709 1.00 82.31 75 GLN A C 1
ATOM 620 O O . GLN A 1 75 ? -12.048 28.140 25.899 1.00 82.31 75 GLN A O 1
ATOM 625 N N . HIS A 1 76 ? -11.235 29.911 24.768 1.00 82.50 76 HIS A N 1
ATOM 626 C CA . HIS A 1 76 ? -10.332 29.129 23.922 1.00 82.50 76 HIS A CA 1
ATOM 627 C C . HIS A 1 76 ? -9.250 28.420 24.738 1.00 82.50 76 HIS A C 1
ATOM 629 O O . HIS A 1 76 ? -9.039 27.227 24.542 1.00 82.50 76 HIS A O 1
ATOM 635 N N . GLY A 1 77 ? -8.630 29.101 25.706 1.00 85.00 77 GLY A N 1
ATOM 636 C CA . GLY A 1 77 ? -7.626 28.510 26.593 1.00 85.00 77 GLY A CA 1
ATOM 637 C C . GLY A 1 77 ? -8.171 27.330 27.402 1.00 85.00 77 GLY A C 1
ATOM 638 O O . GLY A 1 77 ? -7.577 26.254 27.405 1.00 85.00 77 GLY A O 1
ATOM 639 N N . ARG A 1 78 ? -9.352 27.473 28.022 1.00 86.81 78 ARG A N 1
ATOM 640 C CA . ARG A 1 78 ? -10.010 26.371 28.753 1.00 86.81 78 ARG A CA 1
ATOM 641 C C . ARG A 1 78 ? -10.318 25.179 27.848 1.00 86.81 78 ARG A C 1
ATOM 643 O O . ARG A 1 78 ? -10.111 24.035 28.249 1.00 86.81 78 ARG A O 1
ATOM 650 N N . ARG A 1 79 ? -10.793 25.433 26.628 1.00 80.88 79 ARG A N 1
ATOM 651 C CA . ARG A 1 79 ? -11.082 24.385 25.638 1.00 80.88 79 ARG A CA 1
ATOM 652 C C . ARG A 1 79 ? -9.816 23.707 25.133 1.00 80.88 79 ARG A C 1
ATOM 654 O O . ARG A 1 79 ? -9.805 22.487 24.997 1.00 80.88 79 ARG A O 1
ATOM 661 N N . LEU A 1 80 ? -8.750 24.472 24.913 1.00 83.62 80 LEU A N 1
ATOM 662 C CA . LEU A 1 80 ? -7.445 23.948 24.533 1.00 83.62 80 LEU A CA 1
ATOM 663 C C . LEU A 1 80 ? -6.929 22.989 25.607 1.00 83.62 80 LEU A C 1
ATOM 665 O O . LEU A 1 80 ? -6.588 21.858 25.279 1.00 83.62 80 LEU A O 1
ATOM 669 N N . ILE A 1 81 ? -6.971 23.387 26.882 1.00 88.62 81 ILE A N 1
ATOM 670 C CA . ILE A 1 81 ? -6.575 22.527 28.007 1.00 88.62 81 ILE A CA 1
ATOM 671 C C . ILE A 1 81 ? -7.439 21.261 28.057 1.00 88.62 81 ILE A C 1
ATOM 673 O O . ILE A 1 81 ? -6.896 20.162 28.136 1.00 88.62 81 ILE A O 1
ATOM 677 N N . ALA A 1 82 ? -8.766 21.384 27.946 1.00 84.69 82 ALA A N 1
ATOM 678 C CA . ALA A 1 82 ? -9.661 20.225 27.941 1.00 84.69 82 ALA A CA 1
ATOM 679 C C . ALA A 1 82 ? -9.346 19.259 26.784 1.00 84.69 82 ALA A C 1
ATOM 681 O O . ALA A 1 82 ? -9.251 18.050 26.990 1.00 84.69 82 ALA A O 1
ATOM 682 N N . SER A 1 83 ? -9.111 19.786 25.579 1.00 83.38 83 SER A N 1
ATOM 683 C CA . SER A 1 83 ? -8.709 18.979 24.424 1.00 83.38 83 SER A CA 1
ATOM 684 C C . SER A 1 83 ? -7.348 18.314 24.644 1.00 83.38 83 SER A C 1
ATOM 686 O O . SER A 1 83 ? -7.216 17.116 24.409 1.00 83.38 83 SER A O 1
ATOM 688 N N . ALA A 1 84 ? -6.367 19.036 25.193 1.00 86.25 84 ALA A N 1
ATOM 689 C CA . ALA A 1 84 ? -5.044 18.512 25.511 1.00 86.25 84 ALA A CA 1
ATOM 690 C C . ALA A 1 84 ? -5.110 17.390 26.557 1.00 86.25 84 ALA A C 1
ATOM 692 O O . ALA A 1 84 ? -4.395 16.400 26.429 1.00 86.25 84 ALA A O 1
ATOM 693 N N . MET A 1 85 ? -6.003 17.488 27.547 1.00 90.62 85 MET A N 1
ATOM 694 C CA . MET A 1 85 ? -6.250 16.417 28.516 1.00 90.62 85 MET A CA 1
ATOM 695 C C . MET A 1 85 ? -6.882 15.183 27.863 1.00 90.62 85 MET A C 1
ATOM 697 O O . MET A 1 85 ? -6.439 14.065 28.124 1.00 90.62 85 MET A O 1
ATOM 701 N N . ILE A 1 86 ? -7.880 15.353 26.989 1.00 87.12 86 ILE A N 1
ATOM 702 C CA . ILE A 1 86 ? -8.502 14.233 26.258 1.00 87.12 86 ILE A CA 1
ATOM 703 C C . ILE A 1 86 ? -7.468 13.545 25.357 1.00 87.12 86 ILE A C 1
ATOM 705 O O . ILE A 1 86 ? -7.326 12.324 25.389 1.00 87.12 86 ILE A O 1
ATOM 709 N N . PHE A 1 87 ? -6.692 14.316 24.592 1.00 87.38 87 PHE A N 1
ATOM 710 C CA . PHE A 1 87 ? -5.638 13.761 23.747 1.00 87.38 87 PHE A CA 1
ATOM 711 C C . PHE A 1 87 ? -4.536 13.098 24.574 1.00 87.38 87 PHE A C 1
ATOM 713 O O . PHE A 1 87 ? -4.118 11.993 24.241 1.00 87.38 87 PHE A O 1
ATOM 720 N N . GLY A 1 88 ? -4.095 13.728 25.664 1.00 89.50 88 GLY A N 1
ATOM 721 C CA . GLY A 1 88 ? -3.058 13.199 26.547 1.00 89.50 88 GLY A CA 1
ATOM 722 C C . GLY A 1 88 ? -3.470 11.894 27.228 1.00 89.50 88 GLY A C 1
ATOM 723 O O . GLY A 1 88 ? -2.692 10.943 27.246 1.00 89.50 88 GLY A O 1
ATOM 724 N N . THR A 1 89 ? -4.707 11.809 27.727 1.00 91.38 89 THR A N 1
ATOM 725 C CA . THR A 1 89 ? -5.254 10.576 28.324 1.00 91.38 89 THR A CA 1
ATOM 726 C C . THR A 1 89 ? -5.401 9.460 27.292 1.00 91.38 89 THR A C 1
ATOM 728 O O . THR A 1 89 ? -5.036 8.319 27.573 1.00 91.38 89 THR A O 1
ATOM 731 N N . ALA A 1 90 ? -5.846 9.771 26.073 1.00 89.75 90 ALA A N 1
ATOM 732 C CA . ALA A 1 90 ? -5.900 8.797 24.988 1.00 89.75 90 ALA A CA 1
ATOM 733 C C . ALA A 1 90 ? -4.499 8.286 24.594 1.00 89.75 90 ALA A C 1
ATOM 735 O O . ALA A 1 90 ? -4.300 7.076 24.520 1.00 89.75 90 ALA A O 1
ATOM 736 N N . VAL A 1 91 ? -3.500 9.165 24.431 1.00 89.88 91 VAL A N 1
ATOM 737 C CA . VAL A 1 91 ? -2.103 8.759 24.165 1.00 89.88 91 VAL A CA 1
ATOM 738 C C . VAL A 1 91 ? -1.549 7.901 25.304 1.00 89.88 91 VAL A C 1
ATOM 740 O O . VAL A 1 91 ? -0.874 6.898 25.060 1.00 89.88 91 VAL A O 1
ATOM 743 N N . PHE A 1 92 ? -1.854 8.258 26.551 1.00 91.62 92 PHE A N 1
ATOM 744 C CA . PHE A 1 92 ? -1.451 7.483 27.718 1.00 91.62 92 PHE A CA 1
ATOM 745 C C . PHE A 1 92 ? -2.007 6.051 27.672 1.00 91.62 92 PHE A C 1
ATOM 747 O O . PHE A 1 92 ? -1.242 5.102 27.839 1.00 91.62 92 PHE A O 1
ATOM 754 N N . LEU A 1 93 ? -3.304 5.883 27.387 1.00 93.12 93 LEU A N 1
ATOM 755 C CA . LEU A 1 93 ? -3.963 4.572 27.324 1.00 93.12 93 LEU A CA 1
ATOM 756 C C . LEU A 1 93 ? -3.588 3.752 26.078 1.00 93.12 93 LEU A C 1
ATOM 758 O O . LEU A 1 93 ? -3.521 2.527 26.148 1.00 93.12 93 LEU A O 1
ATOM 762 N N . VAL A 1 94 ? -3.351 4.402 24.937 1.00 90.69 94 VAL A N 1
ATOM 763 C CA . VAL A 1 94 ? -3.078 3.719 23.660 1.00 90.69 94 VAL A CA 1
ATOM 764 C C . VAL A 1 94 ? -1.598 3.382 23.485 1.00 90.69 94 VAL A C 1
ATOM 766 O O . VAL A 1 94 ? -1.280 2.384 22.847 1.00 90.69 94 VAL A O 1
ATOM 769 N N . VAL A 1 95 ? -0.685 4.185 24.038 1.00 88.62 95 VAL A N 1
ATOM 770 C CA . VAL A 1 95 ? 0.758 4.044 23.780 1.00 88.62 95 VAL A CA 1
ATOM 771 C C . VAL A 1 95 ? 1.537 3.786 25.063 1.00 88.62 95 VAL A C 1
ATOM 773 O O . VAL A 1 95 ? 2.202 2.760 25.182 1.00 88.62 95 VAL A O 1
ATOM 776 N N . TRP A 1 96 ? 1.474 4.692 26.042 1.00 89.81 96 TRP A N 1
ATOM 777 C CA . TRP A 1 96 ? 2.366 4.621 27.206 1.00 89.81 96 TRP A CA 1
ATOM 778 C C . TRP A 1 96 ? 2.087 3.405 28.097 1.00 89.81 96 TRP A C 1
ATOM 780 O O . TRP A 1 96 ? 3.010 2.658 28.428 1.00 89.81 96 TRP A O 1
ATOM 790 N N . LEU A 1 97 ? 0.821 3.195 28.466 1.00 91.69 97 LEU A N 1
ATOM 791 C CA . LEU A 1 97 ? 0.416 2.122 29.369 1.00 91.69 97 LEU A CA 1
ATOM 792 C C . LEU A 1 97 ? 0.644 0.725 28.753 1.00 91.69 97 LEU A C 1
ATOM 794 O O . LEU A 1 97 ? 1.276 -0.095 29.420 1.00 91.69 97 LEU A O 1
ATOM 798 N N . PRO A 1 98 ? 0.267 0.446 27.488 1.00 90.94 98 PRO A N 1
ATOM 799 C CA . PRO A 1 98 ? 0.564 -0.831 26.835 1.00 90.94 98 PRO A CA 1
ATOM 800 C C . PRO A 1 98 ? 2.058 -1.134 26.743 1.00 90.94 98 PRO A C 1
ATOM 802 O O . PRO A 1 98 ? 2.461 -2.260 27.005 1.00 90.94 98 PRO A O 1
ATOM 805 N N . ILE A 1 99 ? 2.900 -0.140 26.438 1.00 87.94 99 ILE A N 1
ATOM 806 C CA . ILE A 1 99 ? 4.357 -0.337 26.376 1.00 87.94 99 ILE A CA 1
ATOM 807 C C . ILE A 1 99 ? 4.923 -0.676 27.761 1.00 87.94 99 ILE A C 1
ATOM 809 O O . ILE A 1 99 ? 5.801 -1.530 27.875 1.00 87.94 99 ILE A O 1
ATOM 813 N N . ARG A 1 100 ? 4.419 -0.041 28.828 1.00 88.88 100 ARG A N 1
ATOM 814 C CA . ARG A 1 100 ? 4.816 -0.361 30.209 1.00 88.88 100 ARG A CA 1
ATOM 815 C C . ARG A 1 100 ? 4.386 -1.766 30.619 1.00 88.88 100 ARG A C 1
ATOM 817 O O . ARG A 1 100 ? 5.206 -2.496 31.168 1.00 88.88 100 ARG A O 1
ATOM 824 N N . ILE A 1 101 ? 3.144 -2.142 30.315 1.00 90.44 101 ILE A N 1
ATOM 825 C CA . ILE A 1 101 ? 2.622 -3.495 30.544 1.00 90.44 101 ILE A CA 1
ATOM 826 C C . ILE A 1 101 ? 3.470 -4.514 29.776 1.00 90.44 101 ILE A C 1
ATOM 828 O O . ILE A 1 101 ? 3.897 -5.511 30.347 1.00 90.44 101 ILE A O 1
ATOM 832 N N . LEU A 1 102 ? 3.790 -4.237 28.513 1.00 87.94 102 LEU A N 1
ATOM 833 C CA . LEU A 1 102 ? 4.605 -5.112 27.678 1.00 87.94 102 LEU A CA 1
ATOM 834 C C . LEU A 1 102 ? 6.028 -5.279 28.220 1.00 87.94 102 LEU A C 1
ATOM 836 O O . LEU A 1 102 ? 6.512 -6.401 28.290 1.00 87.94 102 LEU A O 1
ATOM 840 N N . LYS A 1 103 ? 6.671 -4.193 28.669 1.00 86.00 103 LYS A N 1
ATOM 841 C CA . LYS A 1 103 ? 8.000 -4.244 29.302 1.00 86.00 103 LYS A CA 1
ATOM 842 C C . LYS A 1 103 ? 7.998 -5.071 30.593 1.00 86.00 103 LYS A C 1
ATOM 844 O O . LYS A 1 103 ? 9.006 -5.689 30.912 1.00 86.00 103 LYS A O 1
ATOM 849 N N . PHE A 1 104 ? 6.883 -5.071 31.3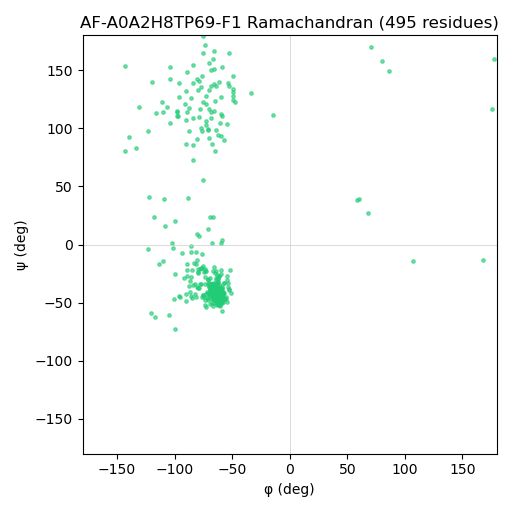24 1.00 87.94 104 PHE A N 1
ATOM 850 C CA . PHE A 1 104 ? 6.714 -5.874 32.533 1.00 87.94 104 PHE A CA 1
ATOM 851 C C . PHE A 1 104 ? 6.455 -7.356 32.222 1.00 87.94 104 PHE A C 1
ATOM 853 O O . PHE A 1 104 ? 7.077 -8.216 32.835 1.00 87.94 104 PHE A O 1
ATOM 860 N N . ILE A 1 105 ? 5.567 -7.657 31.266 1.00 89.00 105 ILE A N 1
ATOM 861 C CA . ILE A 1 105 ? 5.190 -9.036 30.914 1.00 89.00 105 ILE A CA 1
ATOM 862 C C . ILE A 1 105 ? 6.312 -9.738 30.138 1.00 89.00 105 ILE A C 1
ATOM 864 O O . ILE A 1 105 ? 6.669 -10.863 30.473 1.00 89.00 105 ILE A O 1
ATOM 868 N N . TRP A 1 106 ? 6.872 -9.086 29.113 1.00 85.00 106 TRP A N 1
ATOM 869 C CA . TRP A 1 106 ? 7.901 -9.634 28.222 1.00 85.00 106 TRP A CA 1
ATOM 870 C C . TRP A 1 106 ? 9.053 -8.639 28.019 1.00 85.00 106 TRP A C 1
ATOM 872 O O . TRP A 1 106 ? 9.110 -7.945 26.997 1.00 85.00 106 TRP A O 1
ATOM 882 N N . PRO A 1 107 ? 10.021 -8.588 28.954 1.00 79.81 107 PRO A N 1
ATOM 883 C CA . PRO A 1 107 ? 11.146 -7.659 28.870 1.00 79.81 107 PRO A CA 1
ATOM 884 C C . PRO A 1 107 ? 12.030 -7.900 27.638 1.00 79.81 107 PRO A C 1
ATOM 886 O O . PRO A 1 107 ? 12.571 -6.945 27.095 1.00 79.81 107 PRO A O 1
ATOM 889 N N . SER A 1 108 ? 12.122 -9.143 27.150 1.00 78.56 108 SER A N 1
ATOM 890 C CA . SER A 1 108 ? 12.913 -9.515 25.965 1.00 78.56 108 SER A CA 1
ATOM 891 C C . SER A 1 108 ? 12.275 -9.127 24.625 1.00 78.56 108 SER A C 1
ATOM 893 O O . SER A 1 108 ? 12.903 -9.294 23.586 1.00 78.56 108 SER A O 1
ATOM 895 N N . PHE A 1 109 ? 11.022 -8.659 24.611 1.00 78.94 109 PHE A N 1
ATOM 896 C CA . PHE A 1 109 ? 10.331 -8.293 23.368 1.00 78.94 109 PHE A CA 1
ATOM 897 C C . PHE A 1 109 ? 10.741 -6.907 22.837 1.00 78.94 109 PHE A C 1
ATOM 899 O O . PHE A 1 109 ? 10.624 -6.631 21.640 1.00 78.94 109 PHE A O 1
ATOM 906 N N . LEU A 1 110 ? 11.211 -6.045 23.741 1.00 74.69 110 LEU A N 1
ATOM 907 C CA . LEU A 1 110 ? 11.778 -4.725 23.471 1.00 74.69 110 LEU A CA 1
ATOM 908 C C . LEU A 1 110 ? 13.314 -4.817 23.601 1.00 74.69 110 LEU A C 1
ATOM 910 O O . LEU A 1 110 ? 13.790 -5.645 24.376 1.00 74.69 110 LEU A O 1
ATOM 914 N N . PRO A 1 111 ? 14.109 -3.983 22.909 1.00 69.81 111 PRO A N 1
ATOM 915 C CA . PRO A 1 111 ? 13.734 -2.768 22.185 1.00 69.81 111 PRO A CA 1
ATOM 916 C C . PRO A 1 111 ? 13.221 -3.016 20.763 1.00 69.81 111 PRO A C 1
ATOM 918 O O . PRO A 1 111 ? 13.581 -3.985 20.103 1.00 69.81 111 PRO A O 1
ATOM 921 N N . TYR A 1 112 ? 12.406 -2.079 20.266 1.00 69.88 112 TYR A N 1
ATOM 922 C CA . TYR A 1 112 ? 12.143 -2.001 18.835 1.00 69.88 112 TYR A CA 1
ATOM 923 C C . TYR A 1 112 ? 13.385 -1.446 18.125 1.00 69.88 112 TYR A C 1
ATOM 925 O O . TYR A 1 112 ? 13.660 -0.245 18.219 1.00 69.88 112 TYR A O 1
ATOM 933 N N . ASN A 1 113 ? 14.123 -2.299 17.414 1.00 65.12 113 ASN A N 1
ATOM 934 C CA . ASN A 1 113 ? 15.249 -1.898 16.575 1.00 65.12 113 ASN A CA 1
ATOM 935 C C . ASN A 1 113 ? 14.759 -1.121 15.339 1.00 65.12 113 ASN A C 1
ATOM 937 O O . ASN A 1 113 ? 14.430 -1.685 14.296 1.00 65.12 113 ASN A O 1
ATOM 941 N N . VAL A 1 114 ? 14.702 0.204 15.486 1.00 63.16 114 VAL A N 1
ATOM 942 C CA . VAL A 1 114 ? 14.474 1.182 14.404 1.00 63.16 114 VAL A CA 1
ATOM 943 C C . VAL A 1 114 ? 15.775 1.945 14.134 1.00 63.16 114 VAL A C 1
ATOM 945 O O . VAL A 1 114 ? 15.793 3.169 14.014 1.00 63.16 114 VAL A O 1
ATOM 948 N N . THR A 1 115 ? 16.909 1.246 14.170 1.00 55.62 115 THR A N 1
ATOM 949 C CA . THR A 1 115 ? 18.208 1.852 13.881 1.00 55.62 115 THR A CA 1
ATOM 950 C C . THR A 1 115 ? 18.276 2.148 12.390 1.00 55.62 115 THR A C 1
ATOM 952 O O . THR A 1 115 ? 18.553 1.248 11.607 1.00 55.62 115 THR A O 1
ATOM 955 N N . LEU A 1 116 ? 18.011 3.402 12.015 1.00 52.84 116 LEU A N 1
ATOM 956 C CA . LEU A 1 116 ? 18.374 3.950 10.710 1.00 52.84 116 LEU A CA 1
ATOM 957 C C . LEU A 1 116 ? 19.902 4.024 10.659 1.00 52.84 116 LEU A C 1
ATOM 959 O O . LEU A 1 116 ? 20.487 5.036 11.054 1.00 52.84 116 LEU A O 1
ATOM 963 N N . HIS A 1 117 ? 20.564 2.942 10.259 1.00 47.81 117 HIS A N 1
ATOM 964 C CA . HIS A 1 117 ? 21.985 3.017 9.965 1.00 47.81 117 HIS A CA 1
ATOM 965 C C . HIS A 1 117 ? 22.129 3.628 8.571 1.00 47.81 117 HIS A C 1
ATOM 967 O O . HIS A 1 117 ? 21.794 3.044 7.551 1.00 47.81 117 HIS A O 1
ATOM 973 N N . SER A 1 118 ? 22.621 4.863 8.543 1.00 47.38 118 SER A N 1
ATOM 974 C CA . SER A 1 118 ? 22.729 5.761 7.387 1.00 47.38 118 SER A CA 1
ATOM 975 C C . SER A 1 118 ? 23.559 5.256 6.198 1.00 47.38 118 SER A C 1
ATOM 977 O O . SER A 1 118 ? 23.738 6.001 5.235 1.00 47.38 118 SER A O 1
ATOM 979 N N . ASP A 1 119 ? 24.072 4.029 6.231 1.00 48.75 119 ASP A N 1
ATOM 980 C CA . ASP A 1 119 ? 25.179 3.624 5.366 1.00 48.75 119 ASP A CA 1
ATOM 981 C C . ASP A 1 119 ? 24.750 2.790 4.154 1.00 48.75 119 ASP A C 1
ATOM 983 O O . ASP A 1 119 ? 25.575 2.508 3.283 1.00 48.75 119 ASP A O 1
ATOM 987 N N . SER A 1 120 ? 23.463 2.449 4.006 1.00 53.75 120 SER A N 1
ATOM 988 C CA . SER A 1 120 ? 23.010 1.727 2.816 1.00 53.75 120 SER A CA 1
ATOM 989 C C . SER A 1 120 ? 21.769 2.338 2.152 1.00 53.75 120 SER A C 1
ATOM 991 O O . SER A 1 120 ? 20.662 2.352 2.678 1.00 53.75 120 SER A O 1
ATOM 993 N N . VAL A 1 121 ? 21.939 2.774 0.898 1.00 57.75 121 VAL A N 1
ATOM 994 C CA . VAL A 1 121 ? 20.849 3.110 -0.050 1.00 57.75 121 VAL A CA 1
ATOM 995 C C . VAL A 1 121 ? 19.819 1.965 -0.164 1.00 57.75 121 VAL A C 1
ATOM 997 O O . VAL A 1 121 ? 18.660 2.184 -0.524 1.00 57.75 121 VAL A O 1
ATOM 1000 N N . ASN A 1 122 ? 20.240 0.745 0.182 1.00 61.31 122 ASN A N 1
ATOM 1001 C CA . ASN A 1 122 ? 19.420 -0.456 0.236 1.00 61.31 122 ASN A CA 1
ATOM 1002 C C . ASN A 1 122 ? 18.311 -0.372 1.305 1.00 61.31 122 ASN A C 1
ATOM 1004 O O . ASN A 1 122 ? 17.159 -0.680 1.003 1.00 61.31 122 ASN A O 1
ATOM 1008 N N . GLU A 1 123 ? 18.616 0.112 2.514 1.00 65.25 123 GLU A N 1
ATOM 1009 C CA . GLU A 1 123 ? 17.622 0.265 3.591 1.00 65.25 123 GLU A CA 1
ATOM 1010 C C . GLU A 1 123 ? 16.539 1.281 3.213 1.00 65.25 123 GLU A C 1
ATOM 1012 O O . GLU A 1 123 ? 15.348 0.992 3.310 1.00 65.25 123 GLU A O 1
ATOM 1017 N N . LEU A 1 124 ? 16.940 2.427 2.661 1.00 65.69 124 LEU A N 1
ATOM 1018 C CA . LEU A 1 124 ? 16.019 3.501 2.278 1.00 65.69 124 LEU A CA 1
ATOM 1019 C C . LEU A 1 124 ? 15.087 3.079 1.124 1.00 65.69 124 LEU A C 1
ATOM 1021 O O . LEU A 1 124 ? 13.898 3.396 1.123 1.00 65.69 124 LEU A O 1
ATOM 10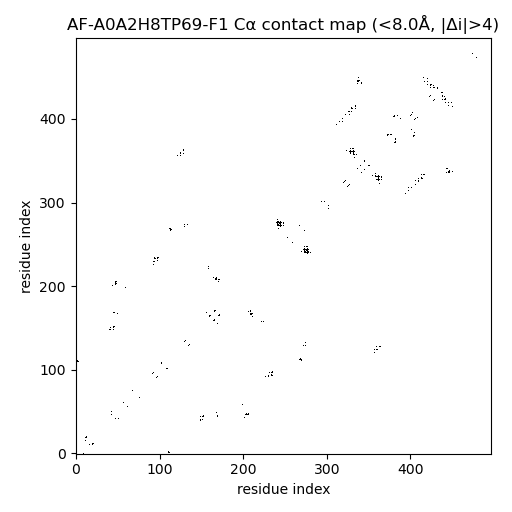25 N N . SER A 1 125 ? 15.602 2.308 0.161 1.00 65.62 125 SER A N 1
ATOM 1026 C CA . SER A 1 125 ? 14.800 1.757 -0.945 1.00 65.62 125 SER A CA 1
ATOM 1027 C C . SER A 1 125 ? 13.734 0.781 -0.440 1.00 65.62 125 SER A C 1
ATOM 1029 O O . SER A 1 125 ? 12.596 0.791 -0.916 1.00 65.62 125 SER A O 1
ATOM 1031 N N . MET A 1 126 ? 14.085 -0.031 0.557 1.00 66.69 126 MET A N 1
ATOM 1032 C CA . MET A 1 126 ? 13.182 -0.995 1.178 1.00 66.69 126 MET A CA 1
ATOM 1033 C C . MET A 1 126 ? 12.116 -0.329 2.049 1.00 66.69 126 MET A C 1
ATOM 1035 O O . MET A 1 126 ? 10.944 -0.700 1.961 1.00 66.69 126 MET A O 1
ATOM 1039 N N . GLU A 1 127 ? 12.474 0.693 2.826 1.00 73.19 127 GLU A N 1
ATOM 1040 C CA . GLU A 1 127 ? 11.512 1.486 3.598 1.00 73.19 127 GLU A CA 1
ATOM 1041 C C . GLU A 1 127 ? 10.529 2.238 2.690 1.00 73.19 127 GLU A C 1
ATOM 1043 O O . GLU A 1 127 ? 9.328 2.265 2.964 1.00 73.19 127 GLU A O 1
ATOM 1048 N N . LEU A 1 128 ? 11.001 2.798 1.570 1.00 70.69 128 LEU A N 1
ATOM 1049 C CA . LEU A 1 128 ? 10.145 3.465 0.585 1.00 70.69 128 LEU A CA 1
ATOM 1050 C C . LEU A 1 128 ? 9.200 2.491 -0.120 1.00 70.69 128 LEU A C 1
ATOM 1052 O O . LEU A 1 128 ? 8.028 2.818 -0.317 1.00 70.69 128 LEU A O 1
ATOM 1056 N N . LEU A 1 129 ? 9.673 1.293 -0.478 1.00 70.50 129 LEU A N 1
ATOM 1057 C CA . LEU A 1 129 ? 8.822 0.249 -1.051 1.00 70.50 129 LEU A CA 1
ATOM 1058 C C . LEU A 1 129 ? 7.758 -0.181 -0.043 1.00 70.50 129 LEU A C 1
ATOM 1060 O O . LEU A 1 129 ? 6.579 -0.288 -0.388 1.00 70.50 129 LEU A O 1
ATOM 1064 N N . LEU A 1 130 ? 8.156 -0.354 1.216 1.00 70.25 130 LEU A N 1
ATOM 1065 C CA . LEU A 1 130 ? 7.244 -0.688 2.293 1.00 70.25 130 LEU A CA 1
ATOM 1066 C C . LEU A 1 130 ? 6.186 0.399 2.485 1.00 70.25 130 LEU A C 1
ATOM 1068 O O . LEU A 1 130 ? 5.000 0.093 2.482 1.00 70.25 130 LEU A O 1
ATOM 1072 N N . LEU A 1 131 ? 6.581 1.669 2.568 1.00 69.25 131 LEU A N 1
ATOM 1073 C CA . LEU A 1 131 ? 5.643 2.786 2.649 1.00 69.25 131 LEU A CA 1
ATOM 1074 C C . LEU A 1 131 ? 4.727 2.834 1.425 1.00 69.25 131 LEU A C 1
ATOM 1076 O O . LEU A 1 131 ? 3.531 3.040 1.567 1.00 69.25 131 LEU A O 1
ATOM 1080 N N . GLN A 1 132 ? 5.238 2.589 0.223 1.00 71.50 132 GLN A N 1
ATOM 1081 C CA . GLN A 1 132 ? 4.436 2.644 -0.994 1.00 71.50 132 GLN A CA 1
ATOM 1082 C C . GLN A 1 132 ? 3.427 1.496 -1.125 1.00 71.50 132 GLN A C 1
ATOM 1084 O O . GLN A 1 132 ? 2.394 1.687 -1.765 1.00 71.50 132 GLN A O 1
ATOM 1089 N N . VAL A 1 133 ? 3.713 0.318 -0.571 1.00 68.69 133 VAL A N 1
ATOM 1090 C CA . VAL A 1 133 ? 2.830 -0.856 -0.665 1.00 68.69 133 VAL A CA 1
ATOM 1091 C C . VAL A 1 133 ? 1.925 -0.964 0.563 1.00 68.69 133 VAL A C 1
ATOM 1093 O O . VAL A 1 133 ? 0.717 -1.152 0.426 1.00 68.69 133 VAL A O 1
ATOM 1096 N N . VAL A 1 134 ? 2.483 -0.789 1.762 1.00 65.81 134 VAL A N 1
ATOM 1097 C CA . VAL A 1 134 ? 1.767 -0.907 3.039 1.00 65.81 134 VAL A CA 1
ATOM 1098 C C . VAL A 1 134 ? 0.865 0.286 3.284 1.00 65.81 134 VAL A C 1
ATOM 1100 O O . VAL A 1 134 ? -0.288 0.091 3.659 1.00 65.81 134 VAL A O 1
ATOM 1103 N N . LEU A 1 135 ? 1.341 1.515 3.062 1.00 66.69 135 LEU A N 1
ATOM 1104 C CA . LEU A 1 135 ? 0.559 2.698 3.420 1.00 66.69 135 LEU A CA 1
ATOM 1105 C C . LEU A 1 135 ? -0.750 2.779 2.617 1.00 66.69 135 LEU A C 1
ATOM 1107 O O . LEU A 1 135 ? -1.795 2.910 3.251 1.00 66.69 135 LEU A O 1
ATOM 1111 N N . PRO A 1 136 ? -0.773 2.614 1.277 1.00 66.06 136 PRO A N 1
ATOM 1112 C CA . PRO A 1 136 ? -2.033 2.599 0.536 1.00 66.06 136 PRO A CA 1
ATOM 1113 C C . PRO A 1 136 ? -2.886 1.380 0.877 1.00 66.06 136 PRO A C 1
ATOM 1115 O O . PRO A 1 13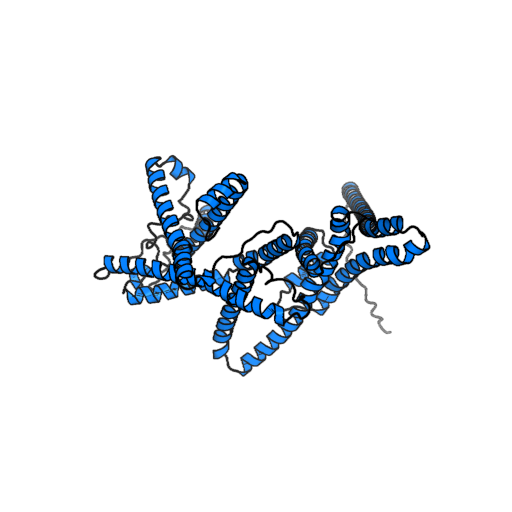6 ? -4.091 1.520 1.041 1.00 66.06 136 PRO A O 1
ATOM 1118 N N . ALA A 1 137 ? -2.281 0.203 1.074 1.00 63.59 137 ALA A N 1
ATOM 1119 C CA . ALA A 1 137 ? -3.027 -0.991 1.461 1.00 63.59 137 ALA A CA 1
ATOM 1120 C C . ALA A 1 137 ? -3.698 -0.861 2.837 1.00 63.59 137 ALA A C 1
ATOM 1122 O O . ALA A 1 137 ? -4.732 -1.489 3.048 1.00 63.59 137 ALA A O 1
ATOM 1123 N N . LEU A 1 138 ? -3.139 -0.074 3.764 1.00 60.31 138 LEU A N 1
ATOM 1124 C CA . LEU A 1 138 ? -3.765 0.270 5.043 1.00 60.31 138 LEU A CA 1
ATOM 1125 C C . LEU A 1 138 ? -4.812 1.390 4.891 1.00 60.31 138 LEU A C 1
ATOM 1127 O O . LEU A 1 138 ? -5.848 1.339 5.552 1.00 60.31 138 LEU A O 1
ATOM 1131 N N . LEU A 1 139 ? -4.570 2.378 4.021 1.00 57.50 139 LEU A N 1
ATOM 1132 C CA . LEU A 1 139 ? -5.427 3.561 3.853 1.00 57.50 139 LEU A CA 1
ATOM 1133 C C . LEU A 1 139 ? -6.648 3.343 2.937 1.00 57.50 139 LEU A C 1
ATOM 1135 O O . LEU A 1 139 ? -7.707 3.908 3.199 1.00 57.50 139 LEU A O 1
ATOM 1139 N N . GLU A 1 140 ? -6.557 2.512 1.894 1.00 62.75 140 GLU A N 1
ATOM 1140 C CA . GLU A 1 140 ? -7.639 2.267 0.916 1.00 62.75 140 GLU A CA 1
ATOM 1141 C C . GLU A 1 140 ? -8.727 1.299 1.422 1.00 62.75 140 GLU A C 1
ATOM 1143 O O . GLU A 1 140 ? -9.633 0.895 0.689 1.00 62.75 140 GLU A O 1
ATOM 1148 N N . GLN A 1 141 ? -8.692 0.905 2.695 1.00 63.56 141 GLN A N 1
ATOM 1149 C CA . GLN A 1 141 ? -9.587 -0.117 3.224 1.00 63.56 141 GLN A CA 1
ATOM 1150 C C . GLN A 1 141 ? -10.952 0.443 3.639 1.00 63.56 141 GLN A C 1
ATOM 1152 O O . GLN A 1 141 ? -11.329 0.456 4.810 1.00 63.56 141 GLN A O 1
ATOM 1157 N N . THR A 1 142 ? -11.789 0.793 2.663 1.00 59.97 142 THR A N 1
ATOM 1158 C CA . THR A 1 142 ? -13.210 1.098 2.916 1.00 59.97 142 THR A CA 1
ATOM 1159 C C . THR A 1 142 ? -13.914 -0.055 3.654 1.00 59.97 142 THR A C 1
ATOM 1161 O O . THR A 1 142 ? -14.797 0.162 4.483 1.00 59.97 142 THR A O 1
ATOM 1164 N N . HIS A 1 143 ? -13.476 -1.299 3.423 1.00 68.88 143 HIS A N 1
ATOM 1165 C CA . HIS A 1 143 ? -13.990 -2.472 4.130 1.00 68.88 143 HIS A CA 1
ATOM 1166 C C . HIS A 1 143 ? -13.603 -2.526 5.614 1.00 68.88 143 HIS A C 1
ATOM 1168 O O . HIS A 1 143 ? -14.435 -2.957 6.412 1.00 68.88 143 HIS A O 1
ATOM 1174 N N . THR A 1 144 ? -12.401 -2.098 6.023 1.00 76.62 144 THR A N 1
ATOM 1175 C CA . THR A 1 144 ? -12.028 -2.171 7.448 1.00 76.62 144 THR A CA 1
ATOM 1176 C C . THR A 1 144 ? -12.790 -1.169 8.285 1.00 76.62 144 THR A C 1
ATOM 1178 O O . THR A 1 144 ? -13.145 -1.501 9.410 1.00 76.62 144 THR A O 1
ATOM 1181 N N . ARG A 1 145 ? -13.169 -0.014 7.725 1.00 80.25 145 ARG A N 1
ATOM 1182 C CA . ARG A 1 145 ? -14.118 0.897 8.380 1.00 80.25 145 ARG A CA 1
ATOM 1183 C C . ARG A 1 145 ? -15.433 0.195 8.726 1.00 80.25 145 ARG A C 1
ATOM 1185 O O . ARG A 1 145 ? -15.898 0.309 9.857 1.00 80.25 145 ARG A O 1
ATOM 1192 N N . ASN A 1 146 ? -16.009 -0.565 7.793 1.00 82.75 146 ASN A N 1
ATOM 1193 C CA . ASN A 1 146 ? -17.255 -1.300 8.043 1.00 82.75 146 ASN A CA 1
ATOM 1194 C C . ASN A 1 146 ? -17.071 -2.403 9.093 1.00 82.75 146 ASN A C 1
ATOM 1196 O O . ASN A 1 146 ? -17.921 -2.572 9.963 1.00 82.75 146 ASN A O 1
ATOM 1200 N N . TRP A 1 147 ? -15.954 -3.127 9.050 1.00 83.56 147 TRP A N 1
ATOM 1201 C CA . TRP A 1 147 ? -15.652 -4.172 10.031 1.00 83.56 147 TRP A CA 1
ATOM 1202 C C . TRP A 1 147 ? -15.417 -3.593 11.423 1.00 83.56 147 TRP A C 1
ATOM 1204 O O . TRP A 1 147 ? -15.941 -4.116 12.402 1.00 83.56 147 TRP A O 1
ATOM 1214 N N . LEU A 1 148 ? -14.702 -2.472 11.508 1.00 86.00 148 LEU A N 1
ATOM 1215 C CA . LEU A 1 148 ? -14.493 -1.735 12.746 1.00 86.00 148 LEU A CA 1
ATOM 1216 C C . LEU A 1 148 ? -15.826 -1.225 13.304 1.00 86.00 148 LEU A C 1
ATOM 1218 O O . LEU A 1 148 ? -16.080 -1.364 14.495 1.00 86.00 148 LEU A O 1
ATOM 1222 N N . LYS A 1 149 ? -16.724 -0.727 12.445 1.00 87.44 149 LYS A N 1
ATOM 1223 C CA . LYS A 1 149 ? -18.086 -0.330 12.829 1.00 87.44 149 LYS A CA 1
ATOM 1224 C C . LYS A 1 149 ? -18.872 -1.498 13.431 1.00 87.44 149 LYS A C 1
ATOM 1226 O O . LYS A 1 149 ? -19.492 -1.336 14.480 1.00 87.44 149 LYS A O 1
ATOM 1231 N N . ILE A 1 150 ? -18.822 -2.674 12.798 1.00 88.50 150 ILE A N 1
ATOM 1232 C CA . ILE A 1 150 ? -19.457 -3.901 13.305 1.00 88.50 150 ILE A CA 1
ATOM 1233 C C . ILE A 1 150 ? -18.839 -4.308 14.649 1.00 88.50 150 ILE A C 1
ATOM 1235 O O . ILE A 1 150 ? -19.579 -4.567 15.595 1.00 88.50 150 ILE A O 1
ATOM 1239 N N . GLY A 1 151 ? -17.508 -4.304 14.761 1.00 89.88 151 GLY A N 1
ATOM 1240 C CA . GLY A 1 151 ? -16.789 -4.662 15.986 1.00 89.88 151 GLY A CA 1
ATOM 1241 C C . GLY A 1 151 ? -17.110 -3.737 17.160 1.00 89.88 151 GLY A C 1
ATOM 1242 O O . GLY A 1 151 ? -17.442 -4.211 18.245 1.00 89.88 151 GLY A O 1
ATOM 1243 N N . ILE A 1 152 ? -17.104 -2.420 16.939 1.00 91.19 152 ILE A N 1
ATOM 1244 C CA . ILE A 1 152 ? -17.486 -1.437 17.962 1.00 91.19 152 ILE A CA 1
ATOM 1245 C C . ILE A 1 152 ? -18.956 -1.610 18.338 1.00 91.19 152 ILE A C 1
ATOM 1247 O O . ILE A 1 152 ? -19.276 -1.617 19.522 1.00 91.19 152 ILE A O 1
ATOM 1251 N N . ARG A 1 153 ? -19.857 -1.806 17.366 1.00 90.50 153 ARG A N 1
ATOM 1252 C CA . ARG A 1 153 ? -21.279 -2.039 17.653 1.00 90.50 153 ARG A CA 1
ATOM 1253 C C . ARG A 1 153 ? -21.482 -3.299 18.493 1.00 90.50 153 ARG A C 1
ATOM 1255 O O . ARG A 1 153 ? -22.266 -3.272 19.435 1.00 90.50 153 ARG A O 1
ATOM 1262 N N . PHE A 1 154 ? -20.767 -4.375 18.180 1.00 92.38 154 PHE A N 1
ATOM 1263 C CA . PHE A 1 154 ? -20.802 -5.623 18.939 1.00 92.38 154 PHE A CA 1
ATOM 1264 C C . PHE A 1 154 ? -20.295 -5.431 20.373 1.00 92.38 154 PHE A C 1
ATOM 1266 O O . PHE A 1 154 ? -20.969 -5.830 21.322 1.00 92.38 154 PHE A O 1
ATOM 1273 N N . TRP A 1 155 ? -19.172 -4.732 20.550 1.00 94.50 155 TRP A N 1
ATOM 1274 C CA . TRP A 1 155 ? -18.661 -4.372 21.873 1.00 94.50 155 TRP A CA 1
ATOM 1275 C C . TRP A 1 155 ? -19.667 -3.517 22.659 1.00 94.50 155 TRP A C 1
ATOM 1277 O O . TRP A 1 155 ? -19.981 -3.824 23.810 1.00 94.50 155 TRP A O 1
ATOM 1287 N N . CYS A 1 156 ? -20.254 -2.497 22.020 1.00 91.69 156 CYS A N 1
ATOM 1288 C CA . CYS A 1 156 ? -21.294 -1.661 22.614 1.00 91.69 156 CYS A CA 1
ATOM 1289 C C . CYS A 1 156 ? -22.518 -2.485 23.029 1.00 91.69 156 CYS A C 1
ATOM 1291 O O . CYS A 1 156 ? -23.084 -2.228 24.087 1.00 91.69 156 CYS A O 1
ATOM 1293 N N . LEU A 1 157 ? -22.929 -3.483 22.242 1.00 90.75 157 LEU A N 1
ATOM 1294 C CA . LEU A 1 157 ? -24.036 -4.378 22.591 1.00 90.75 157 LEU A CA 1
ATOM 1295 C C . LEU A 1 157 ? -23.718 -5.212 23.836 1.00 90.75 157 LEU A C 1
ATOM 1297 O O . LEU A 1 157 ? -24.529 -5.228 24.758 1.00 90.75 157 LEU A O 1
ATOM 1301 N N . ILE A 1 158 ? -22.536 -5.832 23.900 1.00 93.12 158 ILE A N 1
ATOM 1302 C CA . ILE A 1 158 ? -22.115 -6.636 25.058 1.00 93.12 158 ILE A CA 1
ATOM 1303 C C . ILE A 1 158 ? -22.074 -5.777 26.322 1.00 93.12 158 ILE A C 1
ATOM 1305 O O . ILE A 1 158 ? -22.708 -6.106 27.323 1.00 93.12 158 ILE A O 1
ATOM 1309 N N . VAL A 1 159 ? -21.362 -4.650 26.276 1.00 93.00 159 VAL A N 1
ATOM 1310 C CA . VAL A 1 159 ? -21.164 -3.798 27.455 1.00 93.00 159 VAL A CA 1
ATOM 1311 C C . VAL A 1 159 ? -22.464 -3.127 27.877 1.00 93.00 159 VAL A C 1
ATOM 1313 O O . VAL A 1 159 ? -22.756 -3.033 29.067 1.00 93.00 159 VAL A O 1
ATOM 1316 N N . SER A 1 160 ? -23.289 -2.697 26.922 1.00 90.31 160 SER A N 1
ATOM 1317 C CA . SER A 1 160 ? -24.580 -2.097 27.253 1.00 90.31 160 SER A CA 1
ATOM 1318 C C . SER A 1 160 ? -25.581 -3.100 27.820 1.00 90.31 160 SER A C 1
ATOM 1320 O O . SER A 1 160 ? -26.412 -2.698 28.636 1.00 90.31 160 SER A O 1
ATOM 1322 N N . HIS A 1 161 ? -25.489 -4.381 27.448 1.00 89.50 161 HIS A N 1
ATOM 1323 C CA . HIS A 1 161 ? -26.268 -5.449 28.069 1.00 89.50 161 HIS A CA 1
ATOM 1324 C C . HIS A 1 161 ? -25.764 -5.745 29.486 1.00 89.50 161 HIS A C 1
ATOM 1326 O O . HIS A 1 161 ? -26.563 -5.747 30.417 1.00 89.50 161 HIS A O 1
ATOM 1332 N N . LEU A 1 162 ? -24.442 -5.864 29.667 1.00 91.50 162 LEU A N 1
ATOM 1333 C CA . LEU A 1 162 ? -23.809 -6.092 30.971 1.00 91.50 162 LEU A CA 1
ATOM 1334 C C . LEU A 1 162 ? -24.146 -4.992 31.992 1.00 91.50 162 LEU A C 1
ATOM 1336 O O . LEU A 1 162 ? -24.397 -5.279 33.158 1.00 91.50 162 LEU A O 1
ATOM 1340 N N . LEU A 1 163 ? -24.167 -3.728 31.559 1.00 89.25 163 LEU A N 1
ATOM 1341 C CA . LEU A 1 163 ? -24.447 -2.574 32.423 1.00 89.25 163 LEU A CA 1
ATOM 1342 C C . LEU A 1 163 ? -25.927 -2.158 32.424 1.00 89.25 163 LEU A C 1
ATOM 1344 O O . LEU A 1 163 ? -26.310 -1.263 33.179 1.00 89.25 163 LEU A O 1
ATOM 1348 N N . GLY A 1 164 ? -26.770 -2.745 31.571 1.00 87.19 164 GLY A N 1
ATOM 1349 C CA . GLY A 1 164 ? -28.171 -2.349 31.399 1.00 87.19 164 GLY A CA 1
ATOM 1350 C C . GLY A 1 164 ? -28.359 -0.890 30.949 1.00 87.19 164 GLY A C 1
ATOM 1351 O O . GLY A 1 164 ? -29.244 -0.206 31.452 1.00 87.19 164 GLY A O 1
ATOM 1352 N N . ILE A 1 165 ? -27.505 -0.394 30.045 1.00 89.25 165 ILE A N 1
ATOM 1353 C CA . ILE A 1 165 ? -27.517 0.989 29.507 1.00 89.25 165 ILE A CA 1
ATOM 1354 C C . ILE A 1 165 ? -27.753 1.035 27.986 1.00 89.25 165 ILE A C 1
ATOM 1356 O O . ILE A 1 165 ? -27.365 1.990 27.312 1.00 89.25 165 ILE A O 1
ATOM 1360 N N . LYS A 1 166 ? -28.384 -0.003 27.423 1.00 87.38 166 LYS A N 1
ATOM 1361 C CA . LYS A 1 166 ? -28.637 -0.144 25.976 1.00 87.38 166 LYS A CA 1
ATOM 1362 C C . LYS A 1 166 ? -29.370 1.062 25.374 1.00 87.38 166 LYS A C 1
ATOM 1364 O O . LYS A 1 166 ? -28.877 1.625 24.398 1.00 87.38 166 LYS A O 1
ATOM 1369 N N . SER A 1 167 ? -30.466 1.499 26.000 1.00 85.56 167 SER A N 1
ATOM 1370 C CA . SER A 1 167 ? -31.256 2.667 25.566 1.00 85.56 167 SER A CA 1
ATOM 1371 C C . SER A 1 167 ? -30.415 3.956 25.520 1.00 85.56 167 SER A C 1
ATOM 1373 O O . SER A 1 167 ? -30.530 4.754 24.591 1.00 85.56 167 SER A O 1
ATOM 1375 N N . TYR A 1 168 ? -29.480 4.135 26.463 1.00 86.81 168 TYR A N 1
ATOM 1376 C CA . TYR A 1 168 ? -28.580 5.293 26.479 1.00 86.81 168 TYR A CA 1
ATOM 1377 C C . TYR A 1 168 ? -27.538 5.252 25.349 1.00 86.81 168 TYR A C 1
ATOM 1379 O O . TYR A 1 168 ? -27.350 6.256 24.665 1.00 86.81 168 TYR A O 1
ATOM 1387 N N . LEU A 1 169 ? -26.869 4.108 25.148 1.00 86.25 169 LEU A N 1
ATOM 1388 C CA . LEU A 1 169 ? -25.725 3.994 24.235 1.00 86.25 169 LEU A CA 1
ATOM 1389 C C . LEU A 1 169 ? -26.133 3.804 22.764 1.00 86.25 169 LEU A C 1
ATOM 1391 O O . LEU A 1 169 ? -25.535 4.410 21.879 1.00 86.25 169 LEU A O 1
ATOM 1395 N N . LEU A 1 170 ? -27.129 2.959 22.493 1.00 84.69 170 LEU A N 1
ATOM 1396 C CA . LEU A 1 170 ? -27.522 2.551 21.134 1.00 84.69 170 LEU A CA 1
ATOM 1397 C C . LEU A 1 170 ? -28.915 3.061 20.737 1.00 84.69 170 LEU A C 1
ATOM 1399 O O . LEU A 1 170 ? -29.226 3.109 19.549 1.00 84.69 170 LEU A O 1
ATOM 1403 N N . GLY A 1 171 ? -29.724 3.488 21.710 1.00 80.94 171 GLY A N 1
ATOM 1404 C CA . GLY A 1 171 ? -31.140 3.780 21.509 1.00 80.94 171 GLY A CA 1
ATOM 1405 C C . GLY A 1 171 ? -31.995 2.513 21.509 1.00 80.94 171 GLY A C 1
ATOM 1406 O O . GLY A 1 171 ? -31.512 1.402 21.273 1.00 80.94 171 GLY A O 1
ATOM 1407 N N . ASP A 1 172 ? -33.279 2.693 21.790 1.00 70.69 172 ASP A N 1
ATOM 1408 C CA . ASP A 1 172 ? -34.283 1.655 21.590 1.00 70.69 172 ASP A CA 1
ATOM 1409 C C . ASP A 1 172 ? -34.631 1.654 20.095 1.00 70.69 172 ASP A C 1
ATOM 1411 O O . ASP A 1 172 ? -34.735 2.715 19.487 1.00 70.69 172 ASP A O 1
ATOM 1415 N N . GLY A 1 173 ? -34.672 0.478 19.468 1.00 61.53 173 GLY A N 1
ATOM 1416 C CA . GLY A 1 173 ? -34.656 0.294 18.009 1.00 61.53 173 GLY A CA 1
ATOM 1417 C C . GLY A 1 173 ? -35.881 0.794 17.236 1.00 61.53 173 GLY A C 1
ATOM 1418 O O . GLY A 1 173 ? -36.130 0.287 16.149 1.00 61.53 173 GLY A O 1
ATOM 1419 N N . GLU A 1 174 ? -36.638 1.753 17.762 1.00 49.72 174 GLU A N 1
ATOM 1420 C CA . GLU A 1 174 ? -37.650 2.467 16.997 1.00 49.72 174 GLU A CA 1
ATOM 1421 C C . GLU A 1 174 ? -36.953 3.489 16.094 1.00 49.72 174 GLU A C 1
ATOM 1423 O O . GLU A 1 174 ? -36.576 4.595 16.495 1.00 49.72 174 GLU A O 1
ATOM 1428 N N . GLU A 1 175 ? -36.761 3.104 14.833 1.00 46.69 175 GLU A N 1
ATOM 1429 C CA . GLU A 1 175 ? -36.756 4.074 13.747 1.00 46.69 175 GLU A CA 1
ATOM 1430 C C . GLU A 1 175 ? -38.103 4.804 13.790 1.00 46.69 175 GLU A C 1
ATOM 1432 O O . GLU A 1 175 ? -39.081 4.378 13.182 1.00 46.69 175 GLU A O 1
ATOM 1437 N N . LEU A 1 176 ? -38.172 5.911 14.537 1.00 46.09 176 LEU A N 1
ATOM 1438 C CA . LEU A 1 176 ? -39.174 6.932 14.259 1.00 46.09 176 LEU A CA 1
ATOM 1439 C C . LEU A 1 176 ? -39.088 7.211 12.750 1.00 46.09 176 LEU A C 1
ATOM 1441 O O . LEU A 1 176 ? -37.962 7.378 12.252 1.00 46.09 176 LEU A O 1
ATOM 1445 N N . PRO A 1 177 ? -40.224 7.214 12.025 1.00 39.34 177 PRO A N 1
ATOM 1446 C CA . PRO A 1 177 ? -40.227 7.439 10.588 1.00 39.34 177 PRO A CA 1
ATOM 1447 C C . PRO A 1 177 ? -39.394 8.685 10.283 1.00 39.34 177 PRO A C 1
ATOM 1449 O O . PRO A 1 177 ? -39.379 9.609 11.109 1.00 39.34 177 PRO A O 1
ATOM 1452 N N . PRO A 1 178 ? -38.663 8.711 9.150 1.00 42.12 178 PRO A N 1
ATOM 1453 C CA . PRO A 1 178 ? -37.881 9.880 8.780 1.00 42.12 178 PRO A CA 1
ATOM 1454 C C . PRO A 1 178 ? -38.791 11.087 8.949 1.00 42.12 178 PRO A C 1
ATOM 1456 O O . PRO A 1 178 ? -39.897 11.085 8.408 1.00 42.12 178 PRO A O 1
ATOM 1459 N N . VAL A 1 179 ? -38.371 12.056 9.769 1.00 48.53 179 VAL A N 1
ATOM 1460 C CA . VAL A 1 179 ? -39.087 13.323 9.896 1.00 48.53 179 VAL A CA 1
ATOM 1461 C C . VAL A 1 179 ? -39.187 13.840 8.473 1.00 48.53 179 VAL A C 1
ATOM 1463 O O . VAL A 1 179 ? -38.181 14.241 7.887 1.00 48.53 179 VAL A O 1
ATOM 1466 N N . VAL A 1 180 ? -40.374 13.706 7.885 1.00 41.62 180 VAL A N 1
ATOM 1467 C CA . VAL A 1 180 ? -40.683 14.257 6.578 1.00 41.62 180 VAL A CA 1
ATOM 1468 C C . VAL A 1 180 ? -40.485 15.743 6.788 1.00 41.62 180 VAL A C 1
ATOM 1470 O O . VAL A 1 180 ? -41.259 16.379 7.504 1.00 41.62 180 VAL A O 1
ATOM 1473 N N . ALA A 1 181 ? -39.373 16.270 6.271 1.00 48.88 181 ALA A N 1
ATOM 1474 C CA . ALA A 1 181 ? -39.183 17.705 6.202 1.00 48.88 181 ALA A CA 1
ATOM 1475 C C . ALA A 1 181 ? -40.462 18.274 5.572 1.00 48.88 181 ALA A C 1
ATOM 1477 O O . ALA A 1 181 ? -40.958 17.664 4.615 1.00 48.88 181 ALA A O 1
ATOM 1478 N N . PRO A 1 182 ? -41.042 19.353 6.127 1.00 36.41 182 PRO A N 1
ATOM 1479 C CA . PRO A 1 182 ? -42.280 19.906 5.602 1.00 36.41 182 PRO A CA 1
ATOM 1480 C C . PRO A 1 182 ? -42.128 20.063 4.091 1.00 36.41 182 PRO A C 1
ATOM 1482 O O . PRO A 1 182 ? -41.145 20.634 3.616 1.00 36.41 182 PRO A O 1
ATOM 1485 N N . ILE A 1 183 ? -43.054 19.456 3.346 1.00 39.19 183 ILE A N 1
ATOM 1486 C CA . ILE A 1 183 ? -43.096 19.524 1.888 1.00 39.19 183 ILE A CA 1
ATOM 1487 C C . ILE A 1 183 ? -43.308 20.999 1.550 1.00 39.19 183 ILE A C 1
ATOM 1489 O O . ILE A 1 183 ? -44.430 21.499 1.575 1.00 39.19 183 ILE A O 1
ATOM 1493 N N . HIS A 1 184 ? -42.219 21.721 1.302 1.00 46.66 184 HIS A N 1
ATOM 1494 C CA . HIS A 1 184 ? -42.302 23.039 0.702 1.00 46.66 184 HIS A CA 1
ATOM 1495 C C . HIS A 1 184 ? -42.776 22.861 -0.751 1.00 46.66 184 HIS A C 1
ATOM 1497 O O . HIS A 1 184 ? -42.326 21.929 -1.426 1.00 46.66 184 HIS A O 1
ATOM 1503 N N . PRO A 1 185 ? -43.717 23.697 -1.228 1.00 39.66 185 PRO A N 1
ATOM 1504 C CA . PRO A 1 185 ? -44.281 23.575 -2.568 1.00 39.66 185 PRO A CA 1
ATOM 1505 C C . PRO A 1 185 ? -43.191 23.668 -3.654 1.00 39.66 185 PRO A C 1
ATOM 1507 O O . PRO A 1 185 ? -42.145 24.288 -3.439 1.00 39.66 185 PRO A O 1
ATOM 1510 N N . PRO A 1 186 ? -43.402 23.042 -4.827 1.00 50.00 186 PRO A N 1
ATOM 1511 C CA . PRO A 1 186 ? -42.348 22.814 -5.800 1.00 50.00 186 PRO A CA 1
ATOM 1512 C C . PRO A 1 186 ? -42.157 24.054 -6.673 1.00 50.00 186 PRO A C 1
ATOM 1514 O O . PRO A 1 186 ? -42.741 24.146 -7.743 1.00 50.00 186 PRO A O 1
ATOM 1517 N N . ALA A 1 187 ? -41.355 25.009 -6.211 1.00 49.59 187 ALA A N 1
ATOM 1518 C CA . ALA A 1 187 ? -40.598 25.946 -7.045 1.00 49.59 187 ALA A CA 1
ATOM 1519 C C . ALA A 1 187 ? -39.888 26.959 -6.144 1.00 49.59 187 ALA A C 1
ATOM 1521 O O . ALA A 1 187 ? -40.564 27.731 -5.472 1.00 49.59 187 ALA A O 1
ATOM 1522 N N . ALA A 1 188 ? -38.550 26.965 -6.151 1.00 48.38 188 ALA A N 1
ATOM 1523 C CA . ALA A 1 188 ? -37.757 28.192 -6.344 1.00 48.38 188 ALA A CA 1
ATOM 1524 C C . ALA A 1 188 ? -36.264 28.037 -6.029 1.00 48.38 188 ALA A C 1
ATOM 1526 O O . ALA A 1 188 ? -35.518 28.924 -6.424 1.00 48.38 188 ALA A O 1
ATOM 1527 N N . ASP A 1 189 ? -35.793 26.973 -5.365 1.00 53.62 189 ASP A N 1
ATOM 1528 C CA . ASP A 1 189 ? -34.403 27.013 -4.899 1.00 53.62 189 ASP A CA 1
ATOM 1529 C C . ASP A 1 189 ? -33.634 25.695 -5.050 1.00 53.62 189 ASP A C 1
ATOM 1531 O O . ASP A 1 189 ? -33.617 24.818 -4.185 1.00 53.62 189 ASP A O 1
ATOM 1535 N N . LEU A 1 190 ? -32.945 25.585 -6.191 1.00 59.56 190 LEU A N 1
ATOM 1536 C CA . LEU A 1 190 ? -31.870 24.613 -6.403 1.00 59.56 190 LEU A CA 1
ATOM 1537 C C . LEU A 1 190 ? -30.795 24.730 -5.304 1.00 59.56 190 LEU A C 1
ATOM 1539 O O . LEU A 1 190 ? -30.161 23.724 -4.987 1.00 59.56 190 LEU A O 1
ATOM 1543 N N . GLY A 1 191 ? -30.633 25.913 -4.694 1.00 61.38 191 GLY A N 1
ATOM 1544 C CA . GLY A 1 191 ? -29.784 26.155 -3.530 1.00 61.38 191 GLY A CA 1
ATOM 1545 C C . GLY A 1 191 ? -30.247 25.377 -2.302 1.00 61.38 191 GLY A C 1
ATOM 1546 O O . GLY A 1 191 ? -29.468 24.594 -1.771 1.00 61.38 191 GLY A O 1
ATOM 1547 N N . ALA A 1 192 ? -31.522 25.471 -1.917 1.00 55.12 192 ALA A N 1
ATOM 1548 C CA . ALA A 1 192 ? -32.089 24.699 -0.805 1.00 55.12 192 ALA A CA 1
ATOM 1549 C C . ALA A 1 192 ? -32.060 23.175 -1.045 1.00 55.12 192 ALA A C 1
ATOM 1551 O O . ALA A 1 192 ? -31.826 22.395 -0.119 1.00 55.12 192 ALA A O 1
ATOM 1552 N N . ALA A 1 193 ? -32.239 22.725 -2.293 1.00 53.00 193 ALA A N 1
ATOM 1553 C CA . ALA A 1 193 ? -32.081 21.313 -2.656 1.00 53.00 193 ALA A CA 1
ATOM 1554 C C . ALA A 1 193 ? -30.613 20.845 -2.563 1.00 53.00 193 ALA A C 1
ATOM 1556 O O . ALA A 1 193 ? -30.338 19.728 -2.113 1.00 53.00 193 ALA A O 1
ATOM 1557 N N . HIS A 1 194 ? -29.660 21.703 -2.944 1.00 53.91 194 HIS A N 1
ATOM 1558 C CA . HIS A 1 194 ? -28.225 21.459 -2.791 1.00 53.91 194 HIS A CA 1
ATOM 1559 C C . HIS A 1 194 ? -27.791 21.487 -1.315 1.00 53.91 194 HIS A C 1
ATOM 1561 O O . HIS A 1 194 ? -27.031 20.626 -0.872 1.00 53.91 194 HIS A O 1
ATOM 1567 N N . GLU A 1 195 ? -28.344 22.401 -0.523 1.00 54.09 195 GLU A N 1
ATOM 1568 C CA . GLU A 1 195 ? -28.142 22.492 0.921 1.00 54.09 195 GLU A CA 1
ATOM 1569 C C . GLU A 1 195 ? -28.712 21.254 1.636 1.00 54.09 195 GLU A C 1
ATOM 1571 O O . GLU A 1 195 ? -28.062 20.673 2.504 1.00 54.09 195 GLU A O 1
ATOM 1576 N N . GLY A 1 196 ? -29.869 20.750 1.195 1.00 50.25 196 GLY A N 1
ATOM 1577 C CA . GLY A 1 196 ? -30.436 19.477 1.646 1.00 50.25 196 GLY A CA 1
ATOM 1578 C C . GLY A 1 196 ? -29.570 18.255 1.305 1.00 50.25 196 GLY A C 1
ATOM 1579 O O . GLY A 1 196 ? -29.482 17.320 2.103 1.00 50.25 196 GLY A O 1
ATOM 1580 N N . LEU A 1 197 ? -28.873 18.265 0.161 1.00 52.25 197 LEU A N 1
ATOM 1581 C CA . LEU A 1 197 ? -27.909 17.219 -0.210 1.00 52.25 197 LEU A CA 1
ATOM 1582 C C . LEU A 1 197 ? -26.633 17.257 0.651 1.00 52.25 197 LEU A C 1
ATOM 1584 O O . LEU A 1 197 ? -26.083 16.194 0.951 1.00 52.25 197 LEU A O 1
ATOM 1588 N N . LEU A 1 198 ? -26.195 18.444 1.091 1.00 48.84 198 LEU A N 1
ATOM 1589 C CA . LEU A 1 198 ? -25.086 18.621 2.040 1.00 48.84 198 LEU A CA 1
ATOM 1590 C C . LEU A 1 198 ? -25.469 18.225 3.478 1.00 48.84 198 LEU A C 1
ATOM 1592 O O . LEU A 1 198 ? -24.624 17.728 4.221 1.00 48.84 198 LEU A O 1
ATOM 1596 N N . ARG A 1 199 ? -26.752 18.330 3.854 1.00 48.16 199 ARG A N 1
ATOM 1597 C CA . ARG A 1 199 ? -27.298 17.902 5.160 1.00 48.16 199 ARG A CA 1
ATOM 1598 C C . ARG A 1 199 ? -27.373 16.377 5.371 1.00 48.16 199 ARG A C 1
ATOM 1600 O O . ARG A 1 199 ? -27.969 15.928 6.344 1.00 48.16 199 ARG A O 1
ATOM 1607 N N . ARG A 1 200 ? -26.719 15.548 4.543 1.00 44.16 200 ARG A N 1
ATOM 1608 C CA . ARG A 1 200 ? -26.598 14.076 4.714 1.00 44.16 200 ARG A CA 1
ATOM 1609 C C . ARG A 1 200 ? -25.721 13.626 5.908 1.00 44.16 200 ARG A C 1
ATOM 1611 O O . ARG A 1 200 ? -25.213 12.504 5.919 1.00 44.16 200 ARG A O 1
ATOM 1618 N N . GLY A 1 201 ? -25.547 14.467 6.927 1.00 45.03 201 GLY A N 1
ATOM 1619 C CA . GLY A 1 201 ? -25.025 14.066 8.234 1.00 45.03 201 GLY A CA 1
ATOM 1620 C C . GLY A 1 201 ? -26.130 13.404 9.060 1.00 45.03 201 GLY A C 1
ATOM 1621 O O . GLY A 1 201 ? -27.281 13.822 8.999 1.00 45.03 201 GLY A O 1
ATOM 1622 N N . GLY A 1 202 ? -25.806 12.340 9.800 1.00 50.44 202 GLY A N 1
ATOM 1623 C CA . GLY A 1 202 ? -26.776 11.603 10.621 1.00 50.44 202 GLY A CA 1
ATOM 1624 C C . GLY A 1 202 ? -27.578 12.491 11.594 1.00 50.44 202 GLY A C 1
ATOM 1625 O O . GLY A 1 202 ? -27.196 13.628 11.862 1.00 50.44 202 GLY A O 1
ATOM 1626 N N . PRO A 1 203 ? -28.692 11.982 12.150 1.00 47.09 203 PRO A N 1
ATOM 1627 C CA . PRO A 1 203 ? -29.657 12.789 12.890 1.00 47.09 203 PRO A CA 1
ATOM 1628 C C . PRO A 1 203 ? -29.013 13.480 14.100 1.00 47.09 203 PRO A C 1
ATOM 1630 O O . PRO A 1 203 ? -28.648 12.831 15.076 1.00 47.09 203 PRO A O 1
ATOM 1633 N N . VAL A 1 204 ? -28.924 14.810 14.044 1.00 50.91 204 VAL A N 1
ATOM 1634 C CA . VAL A 1 204 ? -28.435 15.713 15.109 1.00 50.91 204 VAL A CA 1
ATOM 1635 C C . VAL A 1 204 ? -29.487 16.005 16.195 1.00 50.91 204 VAL A C 1
ATOM 1637 O O . VAL A 1 204 ? -29.275 16.832 17.075 1.00 50.91 204 VAL A O 1
ATOM 1640 N N . GLY A 1 205 ? -30.622 15.303 16.176 1.00 54.97 205 GLY A N 1
ATOM 1641 C CA . GLY A 1 205 ? -31.705 15.485 17.141 1.00 54.97 205 GLY A CA 1
ATOM 1642 C C . GLY A 1 205 ? -31.473 14.769 18.474 1.00 54.97 205 GLY A C 1
ATOM 1643 O O . GLY A 1 205 ? -30.994 13.631 18.525 1.00 54.97 205 GLY A O 1
ATOM 1644 N N . PHE A 1 206 ? -31.889 15.414 19.567 1.00 58.88 206 PHE A N 1
ATOM 1645 C CA . PHE A 1 206 ? -32.035 14.774 20.872 1.00 58.88 206 PHE A CA 1
ATOM 1646 C C . PHE A 1 206 ? -33.032 13.612 20.764 1.00 58.88 206 PHE A C 1
ATOM 1648 O O . PHE A 1 206 ? -34.228 13.812 20.580 1.00 58.88 206 PHE A O 1
ATOM 1655 N N . ARG A 1 207 ? -32.535 12.379 20.873 1.00 69.00 207 ARG A N 1
ATOM 1656 C CA . ARG A 1 207 ? -33.390 11.195 21.039 1.00 69.00 207 ARG A CA 1
ATOM 1657 C C . ARG A 1 207 ? -33.759 11.019 22.530 1.00 69.00 207 ARG A C 1
ATOM 1659 O O . ARG A 1 207 ? -32.903 11.214 23.390 1.00 69.00 207 ARG A O 1
ATOM 1666 N N . PRO A 1 208 ? -34.988 10.659 22.903 1.00 73.25 208 PRO A N 1
ATOM 1667 C CA . PRO A 1 208 ? -35.264 10.280 24.288 1.00 73.25 208 PRO A CA 1
ATOM 1668 C C . PRO A 1 208 ? -34.511 8.982 24.648 1.00 73.25 208 PRO A C 1
ATOM 1670 O O . PRO A 1 208 ? -34.199 8.179 23.770 1.00 73.25 208 PRO A O 1
ATOM 1673 N N . TYR A 1 209 ? -34.160 8.800 25.924 1.00 80.88 209 TYR A N 1
ATOM 1674 C CA . TYR A 1 209 ? -33.598 7.547 26.447 1.00 80.88 209 TYR A CA 1
ATOM 1675 C C . TYR A 1 209 ? -34.116 7.271 27.851 1.00 80.88 209 TYR A C 1
ATOM 1677 O O . TYR A 1 209 ? -34.428 8.195 28.604 1.00 80.88 209 TYR A O 1
ATOM 1685 N N . THR A 1 210 ? -34.156 5.996 28.221 1.00 81.06 210 THR A N 1
ATOM 1686 C CA . THR A 1 210 ? -34.548 5.580 29.567 1.00 81.06 210 THR A CA 1
ATOM 1687 C C . THR A 1 210 ? -33.339 5.610 30.504 1.00 81.06 210 THR A C 1
ATOM 1689 O O . THR A 1 210 ? -32.286 5.034 30.218 1.00 81.06 210 THR A O 1
ATOM 1692 N N . ARG A 1 211 ? -33.457 6.324 31.632 1.00 82.31 211 ARG A N 1
ATOM 1693 C CA . ARG A 1 211 ? -32.393 6.413 32.643 1.00 82.31 211 ARG A CA 1
ATOM 1694 C C . ARG A 1 211 ? -32.545 5.270 33.659 1.00 82.31 211 ARG A C 1
ATOM 1696 O O . ARG A 1 211 ? -33.516 5.280 34.411 1.00 82.31 211 ARG A O 1
ATOM 1703 N N . PRO A 1 212 ? -31.604 4.312 33.733 1.00 82.50 212 PRO A N 1
ATOM 1704 C CA . PRO A 1 212 ? -31.671 3.223 34.705 1.00 82.50 212 PRO A CA 1
ATOM 1705 C C . PRO A 1 212 ? -31.304 3.675 36.128 1.00 82.50 212 PRO A C 1
ATOM 1707 O O . PRO A 1 212 ? -30.677 4.718 36.341 1.00 82.50 212 PRO A O 1
ATOM 1710 N N . THR A 1 213 ? -31.633 2.836 37.113 1.00 81.81 213 THR A N 1
ATOM 1711 C CA . THR A 1 213 ? -31.206 2.999 38.511 1.00 81.81 213 THR A CA 1
ATOM 1712 C C . THR A 1 213 ? -29.676 2.954 38.621 1.00 81.81 213 THR A C 1
ATOM 1714 O O . THR A 1 213 ? -29.011 2.168 37.941 1.00 81.81 213 THR A O 1
ATOM 1717 N N . ASN A 1 214 ? -29.086 3.811 39.461 1.00 86.38 214 ASN A N 1
ATOM 1718 C CA . ASN A 1 214 ? -27.628 3.963 39.614 1.00 86.38 214 ASN A CA 1
ATOM 1719 C C . ASN A 1 214 ? -26.883 4.335 38.315 1.00 86.38 214 ASN A C 1
ATOM 1721 O O . ASN A 1 214 ? -25.762 3.887 38.069 1.00 86.38 214 ASN A O 1
ATOM 1725 N N . PHE A 1 215 ? -27.492 5.189 37.484 1.00 87.69 215 PHE A N 1
ATOM 1726 C CA . PHE A 1 215 ? -26.942 5.612 36.191 1.00 87.69 215 PHE A CA 1
ATOM 1727 C C . PHE A 1 215 ? -25.488 6.115 36.249 1.00 87.69 215 PHE A C 1
ATOM 1729 O O . PHE A 1 215 ? -24.688 5.756 35.391 1.00 87.69 215 PHE A O 1
ATOM 1736 N N . ALA A 1 216 ? -25.125 6.905 37.266 1.00 88.25 216 ALA A N 1
ATOM 1737 C CA . ALA A 1 216 ? -23.778 7.470 37.385 1.00 88.25 216 ALA A CA 1
ATOM 1738 C C . ALA A 1 216 ? -22.702 6.390 37.595 1.00 88.25 216 ALA A C 1
ATOM 1740 O O . ALA A 1 216 ? -21.668 6.419 36.935 1.00 88.25 216 ALA A O 1
ATOM 1741 N N . ILE A 1 217 ? -22.969 5.397 38.452 1.00 90.50 217 ILE A N 1
ATOM 1742 C CA . ILE A 1 217 ? -22.047 4.277 38.704 1.00 90.50 217 ILE A CA 1
ATOM 1743 C C . ILE A 1 217 ? -21.875 3.444 37.433 1.00 90.50 217 ILE A C 1
ATOM 1745 O O . ILE A 1 217 ? -20.754 3.102 37.065 1.00 90.50 217 ILE A O 1
ATOM 1749 N N . ARG A 1 218 ? -22.974 3.176 36.716 1.00 91.00 218 ARG A N 1
ATOM 1750 C CA . ARG A 1 218 ? -22.933 2.469 35.427 1.00 91.00 218 ARG A CA 1
ATOM 1751 C C . ARG A 1 218 ? -22.122 3.249 34.390 1.00 91.00 218 ARG A C 1
ATOM 1753 O O . ARG A 1 218 ? -21.361 2.648 33.645 1.00 91.00 218 ARG A O 1
ATOM 1760 N N . LEU A 1 219 ? -22.224 4.577 34.358 1.00 89.62 219 LEU A N 1
ATOM 1761 C CA . LEU A 1 219 ? -21.430 5.407 33.449 1.00 89.62 219 LEU A CA 1
ATOM 1762 C C . LEU A 1 219 ? -19.932 5.384 33.795 1.00 89.62 219 LEU A C 1
ATOM 1764 O O . LEU A 1 219 ? -19.100 5.284 32.896 1.00 89.62 219 LEU A O 1
ATOM 1768 N N . ILE A 1 220 ? -19.582 5.422 35.083 1.00 91.75 220 ILE A N 1
ATOM 1769 C CA . ILE A 1 220 ? -18.189 5.272 35.534 1.00 91.75 220 ILE A CA 1
ATOM 1770 C C . ILE A 1 220 ? -17.662 3.883 35.154 1.00 91.75 220 ILE A C 1
ATOM 1772 O O . ILE A 1 220 ? -16.579 3.774 34.584 1.00 91.75 220 ILE A O 1
ATOM 1776 N N . ALA A 1 221 ? -18.448 2.828 35.386 1.00 92.75 221 ALA A N 1
ATOM 1777 C CA . ALA A 1 221 ? -18.100 1.468 34.982 1.00 92.75 221 ALA A CA 1
ATOM 1778 C C . ALA A 1 221 ? -17.920 1.347 33.458 1.00 92.75 221 ALA A C 1
ATOM 1780 O O . ALA A 1 221 ? -16.979 0.698 33.007 1.00 92.75 221 ALA A O 1
ATOM 1781 N N . LEU A 1 222 ? -18.760 2.019 32.659 1.00 93.19 222 LEU A N 1
ATOM 1782 C CA . LEU A 1 222 ? -18.599 2.087 31.205 1.00 93.19 222 LEU A CA 1
ATOM 1783 C C . LEU A 1 222 ? -17.251 2.715 30.844 1.00 93.19 222 LEU A C 1
ATOM 1785 O O . LEU A 1 222 ? -16.531 2.154 30.026 1.00 93.19 222 LEU A O 1
ATOM 1789 N N . LEU A 1 223 ? -16.891 3.844 31.459 1.00 91.75 223 LEU A N 1
ATOM 1790 C CA . LEU A 1 223 ? -15.627 4.533 31.188 1.00 91.75 223 LEU A CA 1
ATOM 1791 C C . LEU A 1 223 ? -14.419 3.654 31.542 1.00 91.75 223 LEU A C 1
ATOM 1793 O O . LEU A 1 223 ? -13.478 3.570 30.755 1.00 91.75 223 LEU A O 1
ATOM 1797 N N . VAL A 1 224 ? -14.470 2.940 32.670 1.00 93.75 224 VAL A N 1
ATOM 1798 C CA . VAL A 1 224 ? -13.425 1.980 33.064 1.00 93.75 224 VAL A CA 1
ATOM 1799 C C . VAL A 1 224 ? -13.320 0.827 32.062 1.00 93.75 224 VAL A C 1
ATOM 1801 O O . VAL A 1 224 ? -12.214 0.475 31.657 1.00 93.75 224 VAL A O 1
ATOM 1804 N N . LEU A 1 225 ? -14.445 0.270 31.600 1.00 94.62 225 LEU A N 1
ATOM 1805 C CA . LEU A 1 225 ? -14.450 -0.788 30.583 1.00 94.62 225 LEU A CA 1
ATOM 1806 C C . LEU A 1 225 ? -13.950 -0.295 29.220 1.00 94.62 225 LEU A C 1
ATOM 1808 O O . LEU A 1 225 ? -13.239 -1.030 28.533 1.00 94.62 225 LEU A O 1
ATOM 1812 N N . VAL A 1 226 ? -14.268 0.944 28.826 1.00 92.56 226 VAL A N 1
ATOM 1813 C CA . VAL A 1 226 ? -13.681 1.582 27.636 1.00 92.56 226 VAL A CA 1
ATOM 1814 C C . VAL A 1 226 ? -12.168 1.683 27.807 1.00 92.56 226 VAL A C 1
ATOM 1816 O O . VAL A 1 226 ? -11.433 1.241 26.932 1.00 92.56 226 VAL A O 1
ATOM 1819 N N . ALA A 1 227 ? -11.685 2.198 28.939 1.00 93.88 227 ALA A N 1
ATOM 1820 C CA . ALA A 1 227 ? -10.252 2.334 29.184 1.00 93.88 227 ALA A CA 1
ATOM 1821 C C . ALA A 1 227 ? -9.534 0.974 29.144 1.00 93.88 227 ALA A C 1
ATOM 1823 O O . ALA A 1 227 ? -8.529 0.835 28.450 1.00 93.88 227 ALA A O 1
ATOM 1824 N N . LEU A 1 228 ? -10.077 -0.047 29.814 1.00 95.00 228 LEU A N 1
ATOM 1825 C CA . LEU A 1 228 ? -9.507 -1.395 29.826 1.00 95.00 228 LEU A CA 1
ATOM 1826 C C . LEU A 1 228 ? -9.503 -2.026 28.429 1.00 95.00 228 LEU A C 1
ATOM 1828 O O . LEU A 1 228 ? -8.483 -2.554 27.994 1.00 95.00 228 LEU A O 1
ATOM 1832 N N . SER A 1 229 ? -10.624 -1.953 27.706 1.00 94.69 229 SER A N 1
ATOM 1833 C CA . SER A 1 229 ? -10.717 -2.512 26.351 1.00 94.69 229 SER A CA 1
ATOM 1834 C C . SER A 1 229 ? -9.782 -1.806 25.370 1.00 94.69 229 SER A C 1
ATOM 1836 O O . SER A 1 229 ? -9.119 -2.486 24.592 1.00 94.69 229 SER A O 1
ATOM 1838 N N . VAL A 1 230 ? -9.643 -0.478 25.448 1.00 93.06 230 VAL A N 1
ATOM 1839 C CA . VAL A 1 230 ? -8.679 0.285 24.640 1.00 93.06 230 VAL A CA 1
ATOM 1840 C C . VAL A 1 230 ? -7.250 -0.176 24.915 1.00 93.06 230 VAL A C 1
ATOM 1842 O O . VAL A 1 230 ? -6.507 -0.372 23.961 1.00 93.06 230 VAL A O 1
ATOM 1845 N N . VAL A 1 231 ? -6.880 -0.401 26.181 1.00 94.69 231 VAL A N 1
ATOM 1846 C CA . VAL A 1 231 ? -5.543 -0.890 26.567 1.00 94.69 231 VAL A CA 1
ATOM 1847 C C . VAL A 1 231 ? -5.286 -2.311 26.061 1.00 94.69 231 VAL A C 1
ATOM 1849 O O . VAL A 1 231 ? -4.201 -2.603 25.568 1.00 94.69 231 VAL A O 1
ATOM 1852 N N . VAL A 1 232 ? -6.272 -3.207 26.147 1.00 94.44 232 VAL A N 1
ATOM 1853 C CA . VAL A 1 232 ? -6.137 -4.587 25.648 1.00 94.44 232 VAL A CA 1
ATOM 1854 C C . VAL A 1 232 ? -6.029 -4.614 24.122 1.00 94.44 232 VAL A C 1
ATOM 1856 O O . VAL A 1 232 ? -5.184 -5.322 23.570 1.00 94.44 232 VAL A O 1
ATOM 1859 N N . ILE A 1 233 ? -6.855 -3.825 23.429 1.00 92.81 233 ILE A N 1
ATOM 1860 C CA . ILE A 1 233 ? -6.828 -3.711 21.967 1.00 92.81 233 ILE A CA 1
ATOM 1861 C C . ILE A 1 233 ? -5.500 -3.102 21.512 1.00 92.81 233 ILE A C 1
ATOM 1863 O O . ILE A 1 233 ? -4.871 -3.638 20.602 1.00 92.81 233 ILE A O 1
ATOM 1867 N N . SER A 1 234 ? -5.035 -2.025 22.149 1.00 92.25 234 SER A N 1
ATOM 1868 C CA . SER A 1 234 ? -3.764 -1.389 21.796 1.00 92.25 234 SER A CA 1
ATOM 1869 C C . SER A 1 234 ? -2.570 -2.300 22.079 1.00 92.25 234 SER A C 1
ATOM 1871 O O . SER A 1 234 ? -1.696 -2.421 21.222 1.00 92.25 234 SER A O 1
ATOM 1873 N N . LEU A 1 235 ? -2.564 -3.019 23.208 1.00 92.56 235 LEU A N 1
ATOM 1874 C CA . LEU A 1 235 ? -1.554 -4.035 23.499 1.00 92.56 235 LEU A CA 1
ATOM 1875 C C . LEU A 1 235 ? -1.532 -5.102 22.402 1.00 92.56 235 LEU A C 1
ATOM 1877 O O . LEU A 1 235 ? -0.465 -5.406 21.884 1.00 92.56 235 LEU A O 1
ATOM 1881 N N . SER A 1 236 ? -2.697 -5.611 21.998 1.00 91.75 236 SER A N 1
ATOM 1882 C CA . SER A 1 236 ? -2.823 -6.627 20.945 1.00 91.75 236 SER A CA 1
ATOM 1883 C C . SER A 1 236 ? -2.329 -6.127 19.581 1.00 91.75 236 SER A C 1
ATOM 1885 O O . SER A 1 236 ? -1.617 -6.844 18.884 1.00 91.75 236 SER A O 1
ATOM 1887 N N . ILE A 1 237 ? -2.665 -4.888 19.202 1.00 89.06 237 ILE A N 1
ATOM 1888 C CA . ILE A 1 237 ? -2.231 -4.272 17.936 1.00 89.06 237 ILE A CA 1
ATOM 1889 C C . ILE A 1 237 ? -0.713 -4.057 17.909 1.00 89.06 237 ILE A C 1
ATOM 1891 O O . ILE A 1 237 ? -0.100 -4.192 16.855 1.00 89.06 237 ILE A O 1
ATOM 1895 N N . ILE A 1 238 ? -0.100 -3.737 19.050 1.00 87.06 238 ILE A N 1
ATOM 1896 C CA . ILE A 1 238 ? 1.348 -3.522 19.144 1.00 87.06 238 ILE A CA 1
ATOM 1897 C C . ILE A 1 238 ? 2.106 -4.861 19.189 1.00 87.06 238 ILE A C 1
ATOM 1899 O O . ILE A 1 238 ? 3.173 -4.975 18.592 1.00 87.06 238 ILE A O 1
ATOM 1903 N N . THR A 1 239 ? 1.577 -5.883 19.869 1.00 89.25 239 THR A N 1
ATOM 1904 C CA . THR A 1 239 ? 2.300 -7.143 20.112 1.00 89.25 239 THR A CA 1
ATOM 1905 C C . THR A 1 239 ? 2.084 -8.199 19.037 1.00 89.25 239 THR A C 1
ATOM 1907 O O . THR A 1 239 ? 3.062 -8.771 18.562 1.00 89.25 239 THR A O 1
ATOM 1910 N N . ILE A 1 240 ? 0.835 -8.468 18.638 1.00 91.12 240 ILE A N 1
ATOM 1911 C CA . ILE A 1 240 ? 0.491 -9.614 17.781 1.00 91.12 240 ILE A CA 1
ATOM 1912 C C . ILE A 1 240 ? 1.160 -9.511 16.404 1.00 91.12 240 ILE A C 1
ATOM 1914 O O . ILE A 1 240 ? 1.787 -10.492 15.996 1.00 91.12 240 ILE A O 1
ATOM 1918 N N . PRO A 1 241 ? 1.099 -8.367 15.687 1.00 89.88 241 PRO A N 1
ATOM 1919 C CA . PRO A 1 241 ? 1.755 -8.253 14.391 1.00 89.88 241 PRO A CA 1
ATOM 1920 C C . PRO A 1 241 ? 3.265 -8.430 14.508 1.00 89.88 241 PRO A C 1
ATOM 1922 O O . PRO A 1 241 ? 3.837 -9.244 13.800 1.00 89.88 241 PRO A O 1
ATOM 1925 N N . VAL A 1 242 ? 3.925 -7.743 15.438 1.00 87.12 242 VAL A N 1
ATOM 1926 C CA . VAL A 1 242 ? 5.381 -7.862 15.581 1.00 87.12 242 VAL A CA 1
ATOM 1927 C C . VAL A 1 242 ? 5.775 -9.291 15.959 1.00 87.12 242 VAL A C 1
ATOM 1929 O O . VAL A 1 242 ? 6.718 -9.828 15.388 1.00 87.12 242 VAL A O 1
ATOM 1932 N N . TRP A 1 243 ? 5.049 -9.938 16.872 1.00 88.31 243 TRP A N 1
ATOM 1933 C CA . TRP A 1 243 ? 5.323 -11.320 17.268 1.00 88.31 243 TRP A CA 1
ATOM 1934 C C . TRP A 1 243 ? 5.204 -12.295 16.088 1.00 88.31 243 TRP A C 1
ATOM 1936 O O . TRP A 1 243 ? 6.143 -13.046 15.823 1.00 88.31 243 TRP A O 1
ATOM 1946 N N . LEU A 1 244 ? 4.106 -12.226 15.323 1.00 88.62 244 LEU A N 1
ATOM 1947 C CA . LEU A 1 244 ? 3.936 -13.025 14.103 1.00 88.62 244 LEU A CA 1
ATOM 1948 C C . LEU A 1 244 ? 4.997 -12.698 13.049 1.00 88.62 244 LEU A C 1
ATOM 1950 O O . LEU A 1 244 ? 5.492 -13.595 12.375 1.00 88.62 244 LEU A O 1
ATOM 1954 N N . GLY A 1 245 ? 5.371 -11.426 12.927 1.00 85.69 245 GLY A N 1
ATOM 1955 C CA . GLY A 1 245 ? 6.414 -10.960 12.024 1.00 85.69 245 GLY A CA 1
ATOM 1956 C C . GLY A 1 245 ? 7.788 -11.524 12.365 1.00 85.69 245 GLY A C 1
ATOM 1957 O O . GLY A 1 245 ? 8.475 -12.029 11.485 1.00 85.69 245 GLY A O 1
ATOM 1958 N N . ARG A 1 246 ? 8.182 -11.494 13.644 1.00 85.00 246 ARG A N 1
ATOM 1959 C CA . ARG A 1 246 ? 9.435 -12.098 14.126 1.00 85.00 246 ARG A CA 1
ATOM 1960 C C . ARG A 1 246 ? 9.461 -13.601 13.860 1.00 85.00 246 ARG A C 1
ATOM 1962 O O . ARG A 1 246 ? 10.471 -14.110 13.388 1.00 85.00 246 ARG A O 1
ATOM 1969 N N . LEU A 1 247 ? 8.343 -14.283 14.112 1.00 84.50 247 LEU A N 1
ATOM 1970 C CA . LEU A 1 247 ? 8.189 -15.715 13.860 1.00 84.50 247 LEU A CA 1
ATOM 1971 C C . LEU A 1 247 ? 8.279 -16.035 12.358 1.00 84.50 247 LEU A C 1
ATOM 1973 O O . LEU A 1 247 ? 8.971 -16.966 11.967 1.00 84.50 247 LEU A O 1
ATOM 1977 N N . ALA A 1 248 ? 7.658 -15.236 11.490 1.00 82.94 248 ALA A N 1
ATOM 1978 C CA . ALA A 1 248 ? 7.795 -15.396 10.042 1.00 82.94 248 ALA A CA 1
ATOM 1979 C C . ALA A 1 248 ? 9.243 -15.171 9.572 1.00 82.94 248 ALA A C 1
ATOM 1981 O O . ALA A 1 248 ? 9.766 -15.938 8.764 1.00 82.94 248 ALA A O 1
ATOM 1982 N N . MET A 1 249 ? 9.917 -14.155 10.117 1.00 76.06 249 MET A N 1
ATOM 1983 C CA . MET A 1 249 ? 11.303 -13.841 9.768 1.00 76.06 249 MET A CA 1
ATOM 1984 C C . MET A 1 249 ? 12.303 -14.854 10.336 1.00 76.06 249 MET A C 1
ATOM 1986 O O . MET A 1 249 ? 13.371 -15.012 9.756 1.00 76.06 249 MET A O 1
ATOM 1990 N N . SER A 1 250 ? 11.973 -15.599 11.398 1.00 79.00 250 SER A N 1
ATOM 1991 C CA . SER A 1 250 ? 12.826 -16.696 11.876 1.00 79.00 250 SER A CA 1
ATOM 1992 C C . SER A 1 250 ? 12.783 -17.927 10.968 1.00 79.00 250 SER A C 1
ATOM 1994 O O . SER A 1 250 ? 13.729 -18.707 10.967 1.00 79.00 250 SER A O 1
ATOM 1996 N N . PHE A 1 251 ? 11.726 -18.101 10.166 1.00 75.81 251 PHE A N 1
ATOM 1997 C CA . PHE A 1 251 ? 11.672 -19.138 9.126 1.00 75.81 251 PHE A CA 1
ATOM 1998 C C . PHE A 1 251 ? 12.399 -18.738 7.835 1.00 75.81 251 PHE A C 1
ATOM 2000 O O . PHE A 1 251 ? 12.725 -19.603 7.023 1.00 75.81 251 PHE A O 1
ATOM 2007 N N . TRP A 1 252 ? 12.682 -17.448 7.641 1.00 68.38 252 TRP A N 1
ATOM 2008 C CA . TRP A 1 252 ? 13.307 -16.937 6.421 1.00 68.38 252 TRP A CA 1
ATOM 2009 C C . TRP A 1 252 ? 14.709 -17.519 6.136 1.00 68.38 252 TRP A C 1
ATOM 2011 O O . TRP A 1 252 ? 14.933 -17.943 5.001 1.00 68.38 252 TRP A O 1
ATOM 2021 N N . PRO A 1 253 ? 15.632 -17.644 7.118 1.00 63.91 253 PRO A N 1
ATOM 2022 C CA . PRO A 1 253 ? 16.943 -18.263 6.896 1.00 63.91 253 PRO A CA 1
ATOM 2023 C C . PRO A 1 253 ? 16.865 -19.734 6.466 1.00 63.91 253 PRO A C 1
ATOM 2025 O O . PRO A 1 253 ? 17.747 -20.211 5.764 1.00 63.91 253 PRO A O 1
ATOM 2028 N N . ALA A 1 254 ? 15.802 -20.455 6.844 1.00 58.84 254 ALA A N 1
ATOM 2029 C CA . ALA A 1 254 ? 15.613 -21.855 6.462 1.00 58.84 254 ALA A CA 1
ATOM 2030 C C . ALA A 1 254 ? 15.106 -22.024 5.015 1.00 58.84 254 ALA A C 1
ATOM 2032 O O . ALA A 1 254 ? 15.257 -23.095 4.433 1.00 58.84 254 ALA A O 1
ATOM 2033 N N . LEU A 1 255 ? 14.501 -20.983 4.429 1.00 54.41 255 LEU A N 1
ATOM 2034 C CA . LEU A 1 255 ? 13.911 -21.025 3.086 1.00 54.41 255 LEU A CA 1
ATOM 2035 C C . LEU A 1 255 ? 14.910 -20.645 1.974 1.00 54.41 255 LEU A C 1
ATOM 2037 O O . LEU A 1 255 ? 14.710 -21.025 0.822 1.00 54.41 255 LEU A O 1
ATOM 2041 N N . LEU A 1 256 ? 15.982 -19.911 2.298 1.00 52.34 256 LEU A N 1
ATOM 2042 C CA . LEU A 1 256 ? 17.008 -19.462 1.349 1.00 52.34 256 LEU A CA 1
ATOM 2043 C C . LEU A 1 256 ? 18.404 -19.951 1.790 1.00 52.34 256 LEU A C 1
ATOM 2045 O O . LEU A 1 256 ? 19.043 -19.292 2.608 1.00 52.34 256 LEU A O 1
ATOM 2049 N N . PRO A 1 257 ? 18.918 -21.064 1.223 1.00 49.81 257 PRO A N 1
ATOM 2050 C CA . PRO A 1 257 ? 20.167 -21.713 1.652 1.00 49.81 257 PRO A CA 1
ATOM 2051 C C . PRO A 1 257 ? 21.467 -20.922 1.410 1.00 49.81 257 PRO A C 1
ATOM 2053 O O . PRO A 1 257 ? 22.547 -21.443 1.660 1.00 49.81 257 PRO A O 1
ATOM 2056 N N . SER A 1 258 ? 21.406 -19.703 0.868 1.00 45.41 258 SER A N 1
ATOM 2057 C CA . SER A 1 258 ? 22.578 -18.958 0.382 1.00 45.41 258 SER A CA 1
ATOM 2058 C C . SER A 1 258 ? 22.987 -17.766 1.256 1.00 45.41 258 SER A C 1
ATOM 2060 O O . SER A 1 258 ? 23.726 -16.902 0.784 1.00 45.41 258 SER A O 1
ATOM 2062 N N . ALA A 1 259 ? 22.503 -17.667 2.497 1.00 46.12 259 ALA A N 1
ATOM 2063 C CA . ALA A 1 259 ? 22.975 -16.647 3.433 1.00 46.12 259 ALA A CA 1
ATOM 2064 C C . ALA A 1 259 ? 24.210 -17.177 4.197 1.00 46.12 259 ALA A C 1
ATOM 2066 O O . ALA A 1 259 ? 24.090 -18.189 4.886 1.00 46.12 259 ALA A O 1
ATOM 2067 N N . PRO A 1 260 ? 25.396 -16.551 4.070 1.00 42.06 260 PRO A N 1
ATOM 2068 C CA . PRO A 1 260 ? 26.614 -17.025 4.725 1.00 42.06 260 PRO A CA 1
ATOM 2069 C C . PRO A 1 260 ? 26.494 -16.963 6.257 1.00 42.06 260 PRO A C 1
ATOM 2071 O O . PRO A 1 260 ? 26.057 -15.956 6.812 1.00 42.06 260 PRO A O 1
ATOM 2074 N N . GLU A 1 261 ? 26.944 -18.027 6.929 1.00 42.19 261 GLU A N 1
ATOM 2075 C CA . GLU A 1 261 ? 26.914 -18.263 8.388 1.00 42.19 261 GLU A CA 1
ATOM 2076 C C . GLU A 1 261 ? 27.660 -17.217 9.253 1.00 42.19 261 GLU A C 1
ATOM 2078 O O . GLU A 1 261 ? 27.705 -17.343 10.474 1.00 42.19 261 GLU A O 1
ATOM 2083 N N . SER A 1 262 ? 28.247 -16.169 8.666 1.00 37.94 262 SER A N 1
ATOM 2084 C CA . SER A 1 262 ? 29.149 -15.242 9.363 1.00 37.94 262 SER A CA 1
ATOM 2085 C C . SER A 1 262 ? 28.544 -13.893 9.770 1.00 37.94 262 SER A C 1
ATOM 2087 O O . SER A 1 262 ? 29.256 -13.073 10.345 1.00 37.94 262 SER A O 1
ATOM 2089 N N . SER A 1 263 ? 27.263 -13.618 9.508 1.00 39.03 263 SER A N 1
ATOM 2090 C CA . SER A 1 263 ? 26.606 -12.429 10.069 1.00 39.03 263 SER A CA 1
ATOM 2091 C C . SER A 1 263 ? 25.822 -12.813 11.321 1.00 39.03 263 SER A C 1
ATOM 2093 O O . SER A 1 263 ? 24.789 -13.478 11.220 1.00 39.03 263 SER A O 1
ATOM 2095 N N . GLN A 1 264 ? 26.294 -12.364 12.491 1.00 42.19 264 GLN A N 1
ATOM 2096 C CA . GLN A 1 264 ? 25.462 -12.154 13.685 1.00 42.19 264 GLN A CA 1
ATOM 2097 C C . GLN A 1 264 ? 24.065 -11.706 13.241 1.00 42.19 264 GLN A C 1
ATOM 2099 O O . GLN A 1 264 ? 24.012 -10.827 12.381 1.00 42.19 264 GLN A O 1
ATOM 2104 N N . LEU A 1 265 ? 23.004 -12.356 13.760 1.00 45.31 265 LEU A N 1
ATOM 2105 C CA . LEU A 1 265 ? 21.587 -12.182 13.386 1.00 45.31 265 LEU A CA 1
ATOM 2106 C C . LEU A 1 265 ? 21.383 -10.901 12.563 1.00 45.31 265 LEU A C 1
ATOM 2108 O O . LEU A 1 265 ? 21.564 -9.827 13.145 1.00 45.31 265 LEU A O 1
ATOM 2112 N N . PRO A 1 266 ? 21.054 -10.967 11.254 1.00 50.97 266 PRO A N 1
ATOM 2113 C CA . PRO A 1 266 ? 20.845 -9.751 10.480 1.00 50.97 266 PRO A CA 1
ATOM 2114 C C . PRO A 1 266 ? 19.899 -8.865 11.285 1.00 50.97 266 PRO A C 1
ATOM 2116 O O . PRO A 1 266 ? 18.876 -9.358 11.764 1.00 50.97 266 PRO A O 1
ATOM 2119 N N . ASN A 1 267 ? 20.280 -7.607 11.523 1.00 56.44 267 ASN A N 1
ATOM 2120 C CA . ASN A 1 267 ? 19.468 -6.652 12.273 1.00 56.44 267 ASN A CA 1
ATOM 2121 C C . ASN A 1 267 ? 18.186 -6.390 11.468 1.00 56.44 267 ASN A C 1
ATOM 2123 O O . ASN A 1 267 ? 18.078 -5.433 10.699 1.00 56.44 267 ASN A O 1
ATOM 2127 N N . ILE A 1 268 ? 17.225 -7.307 11.578 1.00 62.97 268 ILE A N 1
ATOM 2128 C CA . ILE A 1 268 ? 15.946 -7.235 10.894 1.00 62.97 268 ILE A CA 1
ATOM 2129 C C . ILE A 1 268 ? 15.242 -6.029 11.494 1.00 62.97 268 ILE A C 1
ATOM 2131 O O . ILE A 1 268 ? 14.939 -6.004 12.689 1.00 62.97 268 ILE A O 1
ATOM 2135 N N . HIS A 1 269 ? 15.009 -5.015 10.667 1.00 71.25 269 HIS A N 1
ATOM 2136 C CA . HIS A 1 269 ? 14.352 -3.811 11.140 1.00 71.25 269 HIS A CA 1
ATOM 2137 C C . HIS A 1 269 ? 12.922 -4.153 11.546 1.00 71.25 269 HIS A C 1
ATOM 2139 O O . HIS A 1 269 ? 12.202 -4.867 10.839 1.00 71.25 269 HIS A O 1
ATOM 2145 N N . GLU A 1 270 ? 12.484 -3.587 12.665 1.00 75.00 270 GLU A N 1
ATOM 2146 C CA . GLU A 1 270 ? 11.157 -3.875 13.214 1.00 75.00 270 GLU A CA 1
ATOM 2147 C C . GLU A 1 270 ? 10.019 -3.387 12.328 1.00 75.00 270 GLU A C 1
ATOM 2149 O O . GLU A 1 270 ? 8.884 -3.844 12.435 1.00 75.00 270 GLU A O 1
ATOM 2154 N N . LEU A 1 271 ? 10.311 -2.454 11.426 1.00 74.69 271 LEU A N 1
ATOM 2155 C CA . LEU A 1 271 ? 9.331 -2.007 10.457 1.00 74.69 271 LEU A CA 1
ATOM 2156 C C . LEU A 1 271 ? 8.956 -3.143 9.488 1.00 74.69 271 LEU A C 1
ATOM 2158 O O . LEU A 1 271 ? 7.778 -3.309 9.171 1.00 74.69 271 LEU A O 1
ATOM 2162 N N . TYR A 1 272 ? 9.925 -3.973 9.083 1.00 73.56 272 TYR A N 1
ATOM 2163 C CA . TYR A 1 272 ? 9.673 -5.134 8.224 1.00 73.56 272 TYR A CA 1
ATOM 2164 C C . TYR A 1 272 ? 8.933 -6.241 8.974 1.00 73.56 272 TYR A C 1
ATOM 2166 O O . TYR A 1 272 ? 7.990 -6.816 8.428 1.00 73.56 272 TYR A O 1
ATOM 2174 N N . THR A 1 273 ? 9.312 -6.516 10.229 1.00 81.44 273 THR A N 1
ATOM 2175 C CA . THR A 1 273 ? 8.613 -7.510 11.062 1.00 81.44 273 THR A CA 1
ATOM 2176 C C . THR A 1 273 ? 7.166 -7.077 11.294 1.00 81.44 273 THR A C 1
ATOM 2178 O O . THR A 1 273 ? 6.248 -7.852 11.033 1.00 81.44 273 THR A O 1
ATOM 2181 N N . ALA A 1 274 ? 6.936 -5.821 11.685 1.00 82.94 274 ALA A N 1
ATOM 2182 C CA . ALA A 1 274 ? 5.602 -5.279 11.911 1.00 82.94 274 ALA A CA 1
ATOM 2183 C C . ALA A 1 274 ? 4.746 -5.309 10.636 1.00 82.94 274 ALA A C 1
ATOM 2185 O O . ALA A 1 274 ? 3.589 -5.728 10.676 1.00 82.94 274 ALA A O 1
ATOM 2186 N N . ALA A 1 275 ? 5.297 -4.916 9.488 1.00 81.19 275 ALA A N 1
ATOM 2187 C CA . ALA A 1 275 ? 4.573 -4.949 8.222 1.00 81.19 275 ALA A CA 1
ATOM 2188 C C . ALA A 1 275 ? 4.225 -6.379 7.779 1.00 81.19 275 ALA A C 1
ATOM 2190 O O . ALA A 1 275 ? 3.071 -6.663 7.465 1.00 81.19 275 ALA A O 1
ATOM 2191 N N . CYS A 1 276 ? 5.185 -7.306 7.813 1.00 82.31 276 CYS A N 1
ATOM 2192 C CA . CYS A 1 276 ? 4.937 -8.713 7.490 1.00 82.31 276 CYS A CA 1
ATOM 2193 C C . CYS A 1 276 ? 3.856 -9.304 8.408 1.00 82.31 276 CYS A C 1
ATOM 2195 O O . CYS A 1 276 ? 2.867 -9.878 7.952 1.00 82.31 276 CYS A O 1
ATOM 2197 N N . GLY A 1 277 ? 3.985 -9.063 9.711 1.00 86.69 277 GLY A N 1
ATOM 2198 C CA . GLY A 1 277 ? 3.024 -9.498 10.709 1.00 86.69 277 GLY A CA 1
ATOM 2199 C C . GLY A 1 277 ? 1.625 -8.913 10.539 1.00 86.69 277 GLY A C 1
ATOM 2200 O O . GLY A 1 277 ? 0.640 -9.641 10.648 1.00 86.69 277 GLY A O 1
ATOM 2201 N N . THR A 1 278 ? 1.508 -7.618 10.228 1.00 85.12 278 THR A N 1
ATOM 2202 C CA . THR A 1 278 ? 0.199 -6.989 9.972 1.00 85.12 278 THR A CA 1
ATOM 2203 C C . THR A 1 278 ? -0.481 -7.592 8.745 1.00 85.12 278 THR A C 1
ATOM 2205 O O . THR A 1 278 ? -1.688 -7.829 8.794 1.00 85.12 278 THR A O 1
ATOM 2208 N N . TYR A 1 279 ? 0.265 -7.934 7.687 1.00 84.25 279 TYR A N 1
ATOM 2209 C CA . TYR A 1 279 ? -0.289 -8.662 6.543 1.00 84.25 279 TYR A CA 1
ATOM 2210 C C . TYR A 1 279 ? -0.739 -10.076 6.897 1.00 84.25 279 TYR A C 1
ATOM 2212 O O . TYR A 1 279 ? -1.817 -10.481 6.466 1.00 84.25 279 TYR A O 1
ATOM 2220 N N . ILE A 1 280 ? 0.033 -10.812 7.700 1.00 87.31 280 ILE A N 1
ATOM 2221 C CA . ILE A 1 280 ? -0.356 -12.151 8.167 1.00 87.31 280 ILE A CA 1
ATOM 2222 C C . ILE A 1 280 ? -1.650 -12.070 8.988 1.00 87.31 280 ILE A C 1
ATOM 2224 O O . ILE A 1 280 ? -2.583 -12.830 8.729 1.00 87.31 280 ILE A O 1
ATOM 2228 N N . CYS A 1 281 ? -1.751 -11.112 9.916 1.00 87.94 281 CYS A N 1
ATOM 2229 C CA . CYS A 1 281 ? -2.980 -10.841 10.669 1.00 87.94 281 CYS A CA 1
ATOM 2230 C C . CYS A 1 281 ? -4.156 -10.504 9.748 1.00 87.94 281 CYS A C 1
ATOM 2232 O O . CYS A 1 281 ? -5.267 -10.997 9.923 1.00 87.94 281 CYS A O 1
ATOM 2234 N N . TRP A 1 282 ? -3.935 -9.644 8.757 1.00 85.06 282 TRP A N 1
ATOM 2235 C CA . TRP A 1 282 ? -4.991 -9.229 7.844 1.00 85.06 282 TRP A CA 1
ATOM 2236 C C . TRP A 1 282 ? -5.480 -10.390 6.966 1.00 85.06 282 TRP A C 1
ATOM 2238 O O . TRP A 1 282 ? -6.688 -10.578 6.801 1.00 85.06 282 TRP A O 1
ATOM 2248 N N . LEU A 1 283 ? -4.557 -11.205 6.449 1.00 84.12 283 LEU A N 1
ATOM 2249 C CA . LEU A 1 283 ? -4.860 -12.404 5.669 1.00 84.12 283 LEU A CA 1
ATOM 2250 C C . LEU A 1 283 ? -5.583 -13.458 6.506 1.00 84.12 283 LEU A C 1
ATOM 2252 O O . LEU A 1 283 ? -6.544 -14.045 6.015 1.00 84.12 283 LEU A O 1
ATOM 2256 N N . SER A 1 284 ? -5.177 -13.676 7.760 1.00 86.12 284 SER A N 1
ATOM 2257 C CA . SER A 1 284 ? -5.835 -14.645 8.642 1.00 86.12 284 SER A CA 1
ATOM 2258 C C . SER A 1 284 ? -7.269 -14.225 8.958 1.00 86.12 284 SER A C 1
ATOM 2260 O O . SER A 1 284 ? -8.191 -15.025 8.810 1.00 86.12 284 SER A O 1
ATOM 2262 N N . VAL A 1 285 ? -7.491 -12.947 9.273 1.00 84.19 285 VAL A N 1
ATOM 2263 C CA . VAL A 1 285 ? -8.828 -12.378 9.494 1.00 84.19 285 VAL A CA 1
ATOM 2264 C C . VAL A 1 285 ? -9.700 -12.516 8.239 1.00 84.19 285 VAL A C 1
ATOM 2266 O O . VAL A 1 285 ? -10.852 -12.951 8.319 1.00 84.19 285 VAL A O 1
ATOM 2269 N N . ARG A 1 286 ? -9.153 -12.219 7.053 1.00 83.31 286 ARG A N 1
ATOM 2270 C CA . ARG A 1 286 ? -9.852 -12.415 5.772 1.00 83.31 286 ARG A CA 1
ATOM 2271 C C . ARG A 1 286 ? -10.180 -13.882 5.510 1.00 83.31 286 ARG A C 1
ATOM 2273 O O . ARG A 1 286 ? -11.303 -14.169 5.103 1.00 83.31 286 ARG A O 1
ATOM 2280 N N . ALA A 1 287 ? -9.239 -14.787 5.760 1.00 83.88 287 ALA A N 1
ATOM 2281 C CA . ALA A 1 287 ? -9.423 -16.221 5.583 1.00 83.88 287 ALA A CA 1
ATOM 2282 C C . ALA A 1 287 ? -10.520 -16.759 6.508 1.00 83.88 287 ALA A C 1
ATOM 2284 O O . ALA A 1 287 ? -11.418 -17.451 6.038 1.00 83.88 287 ALA A O 1
ATOM 2285 N N . VAL A 1 288 ? -10.515 -16.379 7.790 1.00 86.06 288 VAL A N 1
ATOM 2286 C CA . VAL A 1 288 ? -11.547 -16.783 8.758 1.00 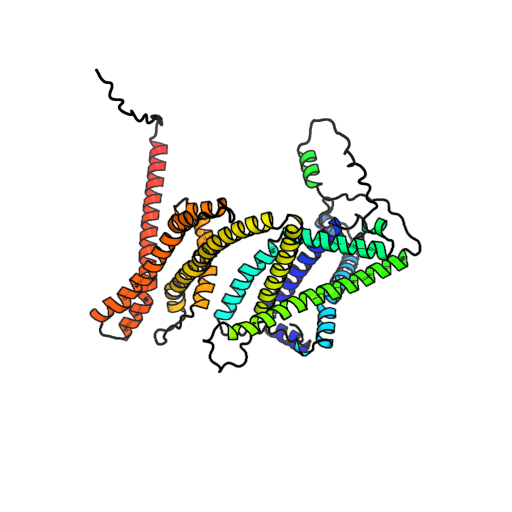86.06 288 VAL A CA 1
ATOM 2287 C C . VAL A 1 288 ? -12.930 -16.315 8.313 1.00 86.06 288 VAL A C 1
ATOM 2289 O O . VAL A 1 288 ? -13.856 -17.119 8.267 1.00 86.06 288 VAL A O 1
ATOM 2292 N N . CYS A 1 289 ? -13.089 -15.048 7.924 1.00 82.31 289 CYS A N 1
ATOM 2293 C CA . CYS A 1 289 ? -14.393 -14.549 7.480 1.00 82.31 289 CYS A CA 1
ATOM 2294 C C . CYS A 1 289 ? -14.858 -15.175 6.165 1.00 82.31 289 CYS A C 1
ATOM 2296 O O . CYS A 1 289 ? -16.051 -15.405 5.980 1.00 82.31 289 CYS A O 1
ATOM 2298 N N . PHE A 1 290 ? -13.928 -15.471 5.262 1.00 81.38 290 PHE A N 1
ATOM 2299 C CA . PHE A 1 290 ? -14.231 -16.173 4.025 1.00 81.38 290 PHE A CA 1
ATOM 2300 C C . PHE A 1 290 ? -14.704 -17.605 4.296 1.00 81.38 290 PHE A C 1
ATOM 2302 O O . PHE A 1 290 ? -15.751 -18.005 3.797 1.00 81.38 290 PHE A O 1
ATOM 2309 N N . ILE A 1 291 ? -13.997 -18.342 5.159 1.00 81.50 291 ILE A N 1
ATOM 2310 C CA . ILE A 1 291 ? -14.372 -19.699 5.576 1.00 81.50 291 ILE A CA 1
ATOM 2311 C C . ILE A 1 291 ? -15.726 -19.690 6.296 1.00 81.50 291 ILE A C 1
ATOM 2313 O O . ILE A 1 291 ? -16.588 -20.505 5.976 1.00 81.50 291 ILE A O 1
ATOM 2317 N N . ALA A 1 292 ? -15.950 -18.743 7.212 1.00 82.75 292 ALA A N 1
ATOM 2318 C CA . ALA A 1 292 ? -17.211 -18.609 7.941 1.00 82.75 292 ALA A CA 1
ATOM 2319 C C . ALA A 1 292 ? -18.404 -18.336 7.008 1.00 82.75 292 ALA A C 1
ATOM 2321 O O . ALA A 1 292 ? -19.489 -18.866 7.232 1.00 82.75 292 ALA A O 1
ATOM 2322 N N . GLY A 1 293 ? -18.200 -17.555 5.941 1.00 80.56 293 GLY A N 1
ATOM 2323 C CA . GLY A 1 293 ? -19.223 -17.315 4.922 1.00 80.56 293 GLY A CA 1
ATOM 2324 C C . GLY A 1 293 ? -19.454 -18.497 3.974 1.00 80.56 293 GLY A C 1
ATOM 2325 O O . GLY A 1 293 ? -20.525 -18.602 3.390 1.00 80.56 293 GLY A O 1
ATOM 2326 N N . TRP A 1 294 ? -18.472 -19.388 3.814 1.00 76.00 294 TRP A N 1
ATOM 2327 C CA . TRP A 1 294 ? -18.526 -20.519 2.877 1.00 76.00 294 TRP A CA 1
ATOM 2328 C C . TRP A 1 294 ? -19.069 -21.805 3.495 1.00 76.00 294 TRP A C 1
ATOM 2330 O O . TRP A 1 294 ? -19.672 -22.619 2.794 1.00 76.00 294 TRP A O 1
ATOM 2340 N N . LEU A 1 295 ? -18.878 -21.984 4.803 1.00 75.62 295 LEU A N 1
ATOM 2341 C CA . LEU A 1 295 ? -19.340 -23.155 5.542 1.00 75.62 295 LEU A CA 1
ATOM 2342 C C . LEU A 1 295 ? -20.848 -23.473 5.369 1.00 75.62 295 LEU A C 1
ATOM 2344 O O . LEU A 1 295 ? -21.164 -24.659 5.255 1.00 75.62 295 LEU A O 1
ATOM 2348 N N . PRO A 1 296 ? -21.777 -22.491 5.296 1.00 82.19 296 PRO A N 1
ATOM 2349 C CA . PRO A 1 296 ? -23.208 -22.786 5.169 1.00 82.19 296 PRO A CA 1
ATOM 2350 C C . PRO A 1 296 ? -23.688 -23.126 3.743 1.00 82.19 296 PRO A C 1
ATOM 2352 O O . PRO A 1 296 ? -24.791 -23.642 3.600 1.00 82.19 296 PRO A O 1
ATOM 2355 N N . GLU A 1 297 ? -22.903 -22.885 2.684 1.00 78.25 297 GLU A N 1
ATOM 2356 C CA . GLU A 1 297 ? -23.368 -23.035 1.285 1.00 78.25 297 GLU A CA 1
ATOM 2357 C C . GLU A 1 297 ? -23.245 -24.467 0.710 1.00 78.25 297 GLU A C 1
ATOM 2359 O O . GLU A 1 297 ? -23.642 -24.726 -0.427 1.00 78.25 297 GLU A O 1
ATOM 2364 N N . GLY A 1 298 ? -22.716 -25.424 1.481 1.00 83.06 298 GLY A N 1
ATOM 2365 C CA . GLY A 1 298 ? -22.597 -26.833 1.083 1.00 83.06 298 GLY A CA 1
ATOM 2366 C C . GLY A 1 298 ? -21.325 -27.184 0.287 1.00 83.06 298 GLY A C 1
ATOM 2367 O O . GLY A 1 298 ? -20.768 -26.391 -0.472 1.00 83.06 298 GLY A O 1
ATOM 2368 N N . ARG A 1 299 ? -20.842 -28.429 0.447 1.00 83.00 299 ARG A N 1
ATOM 2369 C CA . ARG A 1 299 ? -19.511 -28.877 -0.032 1.00 83.00 299 ARG A CA 1
ATOM 2370 C C . ARG A 1 299 ? -19.318 -28.776 -1.552 1.00 83.00 299 ARG A C 1
ATOM 2372 O O . ARG A 1 299 ? -18.233 -28.421 -2.005 1.00 83.00 299 ARG A O 1
ATOM 2379 N N . ALA A 1 300 ? -20.350 -29.068 -2.345 1.00 84.50 300 ALA A N 1
ATOM 2380 C CA . ALA A 1 300 ? -20.257 -29.042 -3.809 1.00 84.50 300 ALA A CA 1
ATOM 2381 C C . ALA A 1 300 ? -20.056 -27.617 -4.360 1.00 84.50 300 ALA A C 1
ATOM 2383 O O . ALA A 1 300 ? -19.239 -27.402 -5.258 1.00 84.50 300 ALA A O 1
ATOM 2384 N N . VAL A 1 301 ? -20.743 -26.629 -3.777 1.00 84.00 301 VAL A N 1
ATOM 2385 C CA . VAL A 1 301 ? -20.602 -25.208 -4.134 1.00 84.00 301 VAL A CA 1
ATOM 2386 C C . VAL A 1 301 ? -19.210 -24.707 -3.750 1.00 84.00 301 VAL A C 1
ATOM 2388 O O . VAL A 1 301 ? -18.552 -24.050 -4.559 1.00 84.00 301 VAL A O 1
ATOM 2391 N N . VAL A 1 302 ? -18.714 -25.094 -2.570 1.00 84.81 302 VAL A N 1
ATOM 2392 C CA . VAL A 1 302 ? -17.358 -24.757 -2.108 1.00 84.81 302 VAL A CA 1
ATOM 2393 C C . VAL A 1 302 ? -16.288 -25.290 -3.064 1.00 84.81 302 VAL A C 1
ATOM 2395 O O . VAL A 1 302 ? -15.396 -24.538 -3.450 1.00 84.81 302 VAL A O 1
ATOM 2398 N N . ILE A 1 303 ? -16.387 -26.546 -3.514 1.00 86.31 303 ILE A N 1
ATOM 2399 C CA . ILE A 1 303 ? -15.415 -27.130 -4.456 1.00 86.31 303 ILE A CA 1
ATOM 2400 C C . ILE A 1 303 ? -15.435 -26.392 -5.803 1.00 86.31 303 ILE A C 1
ATOM 2402 O O . ILE A 1 303 ? -14.376 -26.104 -6.364 1.00 86.31 303 ILE A O 1
ATOM 2406 N N . ASN A 1 304 ? -16.616 -26.046 -6.322 1.00 87.44 304 ASN A N 1
ATOM 2407 C CA . ASN A 1 304 ? -16.729 -25.311 -7.584 1.00 87.44 304 ASN A CA 1
ATOM 2408 C C . ASN A 1 304 ? -16.164 -23.887 -7.474 1.00 87.44 304 ASN A C 1
ATOM 2410 O O . ASN A 1 304 ? -15.417 -23.453 -8.356 1.00 87.44 304 ASN A O 1
ATOM 2414 N N . ARG A 1 305 ? -16.441 -23.184 -6.367 1.00 85.50 305 ARG A N 1
ATOM 2415 C CA . ARG A 1 305 ? -15.835 -21.878 -6.072 1.00 85.50 305 ARG A CA 1
ATOM 2416 C C . ARG A 1 305 ? -14.317 -21.997 -5.922 1.00 85.50 305 ARG A C 1
ATOM 2418 O O . ARG A 1 305 ? -13.601 -21.179 -6.489 1.00 85.50 305 ARG A O 1
ATOM 2425 N N . LEU A 1 306 ? -13.812 -23.026 -5.240 1.00 87.38 306 LEU A N 1
ATOM 2426 C CA . LEU A 1 306 ? -12.374 -23.258 -5.080 1.00 87.38 306 LEU A CA 1
ATOM 2427 C C . LEU A 1 306 ? -11.683 -23.478 -6.430 1.00 87.38 306 LEU A C 1
ATOM 2429 O O . LEU A 1 306 ? -10.663 -22.851 -6.691 1.00 87.38 306 LEU A O 1
ATOM 2433 N N . LYS A 1 307 ? -12.255 -24.298 -7.323 1.00 89.50 307 LYS A N 1
ATOM 2434 C CA . LYS A 1 307 ? -11.730 -24.496 -8.687 1.00 89.50 307 LYS A CA 1
ATOM 2435 C C . LYS A 1 307 ? -11.690 -23.188 -9.481 1.00 89.50 307 LYS A C 1
ATOM 2437 O O . LYS A 1 307 ? -10.704 -22.910 -10.164 1.00 89.50 307 LYS A O 1
ATOM 2442 N N . PHE A 1 308 ? -12.743 -22.377 -9.381 1.00 87.75 308 PHE A N 1
ATOM 2443 C CA . PHE A 1 308 ? -12.809 -21.065 -10.024 1.00 87.75 308 PHE A CA 1
ATOM 2444 C C . PHE A 1 308 ? -11.722 -20.115 -9.498 1.00 87.75 308 PHE A C 1
ATOM 2446 O O . PHE A 1 308 ? -10.962 -19.551 -10.287 1.00 87.75 308 PHE A O 1
ATOM 2453 N N . TRP A 1 309 ? -11.590 -20.002 -8.174 1.00 86.50 309 TRP A N 1
ATOM 2454 C CA . TRP A 1 309 ? -10.568 -19.177 -7.532 1.00 86.50 309 TRP A CA 1
ATOM 2455 C C . TRP A 1 309 ? -9.152 -19.675 -7.803 1.00 86.50 309 TRP A C 1
ATOM 2457 O O . TRP A 1 309 ? -8.277 -18.855 -8.049 1.00 86.50 309 TRP A O 1
ATOM 2467 N N . LEU A 1 310 ? -8.923 -20.989 -7.847 1.00 90.75 310 LEU A N 1
ATOM 2468 C CA . LEU A 1 310 ? -7.627 -21.568 -8.198 1.00 90.75 310 LEU A CA 1
ATOM 2469 C C . LEU A 1 310 ? -7.229 -21.203 -9.636 1.00 90.75 310 LEU A C 1
ATOM 2471 O O . LEU A 1 310 ? -6.090 -20.814 -9.879 1.00 90.75 310 LEU A O 1
ATOM 2475 N N . LYS A 1 311 ? -8.176 -21.257 -10.584 1.00 89.50 311 LYS A N 1
ATOM 2476 C CA . LYS A 1 311 ? -7.950 -20.856 -11.984 1.00 89.50 311 LYS A CA 1
ATOM 2477 C C . LYS A 1 311 ? -7.665 -19.358 -12.127 1.00 89.50 311 LYS A C 1
ATOM 2479 O O . LYS A 1 311 ? -6.839 -18.969 -12.947 1.00 89.50 311 LYS A O 1
ATOM 2484 N N . ILE A 1 312 ? -8.358 -18.509 -11.370 1.00 88.94 312 ILE A N 1
ATOM 2485 C CA . ILE A 1 312 ? -8.091 -17.063 -11.371 1.00 88.94 312 ILE A CA 1
ATOM 2486 C C . ILE A 1 312 ? -6.751 -16.771 -10.700 1.00 88.94 312 ILE A C 1
ATOM 2488 O O . ILE A 1 312 ? -5.952 -16.020 -11.247 1.00 88.94 312 ILE A O 1
ATOM 2492 N N . SER A 1 313 ? -6.481 -17.401 -9.558 1.00 87.25 313 SER A N 1
ATOM 2493 C CA . SER A 1 313 ? -5.243 -17.240 -8.800 1.00 87.25 313 SER A CA 1
ATOM 2494 C C . SER A 1 313 ? -4.024 -17.662 -9.615 1.00 87.25 313 SER A C 1
ATOM 2496 O O . SER A 1 313 ? -3.037 -16.936 -9.617 1.00 87.25 313 SER A O 1
ATOM 2498 N N . SER A 1 314 ? -4.096 -18.752 -10.386 1.00 89.62 314 SER A N 1
ATOM 2499 C CA . SER A 1 314 ? -2.985 -19.161 -11.251 1.00 89.62 314 SER A CA 1
ATOM 2500 C C . SER A 1 314 ? -2.710 -18.147 -12.365 1.00 89.62 314 SER A C 1
ATOM 2502 O O . SER A 1 314 ? -1.562 -17.751 -12.561 1.00 89.62 314 SER A O 1
ATOM 2504 N N . LYS A 1 315 ? -3.749 -17.645 -13.048 1.00 90.88 315 LYS A N 1
ATOM 2505 C CA . LYS A 1 315 ? -3.604 -16.570 -14.047 1.00 90.88 315 LYS A CA 1
ATOM 2506 C C . LYS A 1 315 ? -3.029 -15.293 -13.432 1.00 90.88 315 LYS A C 1
ATOM 2508 O O . LYS A 1 315 ? -2.122 -14.688 -13.998 1.00 90.88 315 LYS A O 1
ATOM 2513 N N . ALA A 1 316 ? -3.555 -14.898 -12.278 1.00 88.50 316 ALA A N 1
ATOM 2514 C CA . ALA A 1 316 ? -3.115 -13.726 -11.542 1.00 88.50 316 ALA A CA 1
ATOM 2515 C C . ALA A 1 316 ? -1.669 -13.849 -11.059 1.00 88.50 316 ALA A C 1
ATOM 2517 O O . ALA A 1 316 ? -0.931 -12.877 -11.137 1.00 88.50 316 ALA A O 1
ATOM 2518 N N . MET A 1 317 ? -1.248 -15.034 -10.611 1.00 89.88 317 MET A N 1
ATOM 2519 C CA . MET A 1 317 ? 0.126 -15.303 -10.191 1.00 89.88 317 MET A CA 1
ATOM 2520 C C . MET A 1 317 ? 1.098 -15.118 -11.357 1.00 89.88 317 MET A C 1
ATOM 2522 O O . MET A 1 317 ? 2.107 -14.437 -11.209 1.00 89.88 317 MET A O 1
ATOM 2526 N N . VAL A 1 318 ? 0.774 -15.653 -12.541 1.00 92.06 318 VAL A N 1
ATOM 2527 C CA . VAL A 1 318 ? 1.606 -15.444 -13.738 1.00 92.06 318 VAL A CA 1
ATOM 2528 C C . VAL A 1 318 ? 1.680 -13.957 -14.087 1.00 92.06 318 VAL A C 1
ATOM 2530 O O . VAL A 1 318 ? 2.771 -13.428 -14.293 1.00 92.06 318 VAL A O 1
ATOM 2533 N N . ALA A 1 319 ? 0.543 -13.258 -14.100 1.00 90.38 319 ALA A N 1
ATOM 2534 C CA . ALA A 1 319 ? 0.519 -11.821 -14.355 1.00 90.38 319 ALA A CA 1
ATOM 2535 C C . ALA A 1 319 ? 1.325 -11.024 -13.317 1.00 90.38 319 ALA A C 1
ATOM 2537 O O . ALA A 1 319 ? 2.057 -10.113 -13.690 1.00 90.38 319 ALA A O 1
ATOM 2538 N N . PHE A 1 320 ? 1.245 -11.395 -12.038 1.00 89.50 320 PHE A N 1
ATOM 2539 C CA . PHE A 1 320 ? 1.996 -10.783 -10.946 1.00 89.50 320 PHE A CA 1
ATOM 2540 C C . PHE A 1 320 ? 3.505 -10.978 -11.118 1.00 89.50 320 PHE A C 1
ATOM 2542 O O . PHE A 1 320 ? 4.250 -10.004 -11.088 1.00 89.50 320 PHE A O 1
ATOM 2549 N N . ILE A 1 321 ? 3.966 -12.206 -11.374 1.00 90.75 321 ILE A N 1
ATOM 2550 C CA . ILE A 1 321 ? 5.392 -12.501 -11.596 1.00 90.75 321 ILE A CA 1
ATOM 2551 C C . ILE A 1 321 ? 5.935 -11.681 -12.768 1.00 90.75 321 ILE A C 1
ATOM 2553 O O . ILE A 1 321 ? 7.033 -11.132 -12.699 1.00 90.75 321 ILE A O 1
ATOM 2557 N N . VAL A 1 322 ? 5.163 -11.558 -13.845 1.00 92.12 322 VAL A N 1
ATOM 2558 C CA . VAL A 1 322 ? 5.595 -10.826 -15.035 1.00 92.12 322 VAL A CA 1
ATOM 2559 C C . VAL A 1 322 ? 5.583 -9.310 -14.803 1.00 92.12 322 VAL A C 1
ATOM 2561 O O . VAL A 1 322 ? 6.593 -8.648 -15.046 1.00 92.12 322 VAL A O 1
ATOM 2564 N N . LEU A 1 323 ? 4.469 -8.752 -14.318 1.00 90.25 323 LEU A N 1
ATOM 2565 C CA . LEU A 1 323 ? 4.281 -7.304 -14.168 1.00 90.25 323 LEU A CA 1
ATOM 2566 C C . LEU A 1 323 ? 5.004 -6.707 -12.961 1.00 90.25 323 LEU A C 1
ATOM 2568 O O . LEU A 1 323 ? 5.422 -5.556 -13.033 1.00 90.25 323 LEU A O 1
ATOM 2572 N N . LEU A 1 324 ? 5.121 -7.453 -11.860 1.00 89.25 324 LEU A N 1
ATOM 2573 C CA . LEU A 1 324 ? 5.732 -6.989 -10.612 1.00 89.25 324 LEU A CA 1
ATOM 2574 C C . LEU A 1 324 ? 7.077 -7.651 -10.300 1.00 89.25 324 LEU A C 1
ATOM 2576 O O . LEU A 1 324 ? 7.810 -7.129 -9.469 1.00 89.25 324 LEU A O 1
ATOM 2580 N N . GLY A 1 325 ? 7.440 -8.747 -10.969 1.00 89.94 325 GLY A N 1
ATOM 2581 C CA . GLY A 1 325 ? 8.767 -9.360 -10.861 1.00 89.94 325 GLY A CA 1
ATOM 2582 C C . GLY A 1 325 ? 9.674 -8.977 -12.029 1.00 89.94 325 GLY A C 1
ATOM 2583 O O . GLY A 1 325 ? 10.592 -8.175 -11.876 1.00 89.94 325 GLY A O 1
ATOM 2584 N N . ILE A 1 326 ? 9.395 -9.535 -13.210 1.00 94.25 326 ILE A N 1
ATOM 2585 C CA . ILE A 1 326 ? 10.289 -9.473 -14.378 1.00 94.25 326 ILE A CA 1
ATOM 2586 C C . ILE A 1 326 ? 10.433 -8.047 -14.914 1.00 94.25 326 ILE A C 1
ATOM 2588 O O . ILE A 1 326 ? 11.554 -7.572 -15.085 1.00 94.25 326 ILE A O 1
ATOM 2592 N N . ILE A 1 327 ? 9.321 -7.355 -15.191 1.00 94.44 327 ILE A N 1
ATOM 2593 C CA . ILE A 1 327 ? 9.374 -6.007 -15.777 1.00 94.44 327 ILE A CA 1
ATOM 2594 C C . ILE A 1 327 ? 10.091 -5.014 -14.845 1.00 94.44 327 ILE A C 1
ATOM 2596 O O . ILE A 1 327 ? 11.009 -4.343 -15.323 1.00 94.44 327 ILE A O 1
ATOM 2600 N N . PRO A 1 328 ? 9.755 -4.922 -13.540 1.00 94.50 328 PRO A N 1
ATOM 2601 C CA . PRO A 1 328 ? 10.455 -4.026 -12.630 1.00 94.50 328 PRO A CA 1
ATOM 2602 C C . PRO A 1 328 ? 11.928 -4.378 -12.486 1.00 94.50 328 PRO A C 1
ATOM 2604 O O . PRO A 1 328 ? 12.748 -3.474 -12.539 1.00 94.50 328 PRO A O 1
ATOM 2607 N N . PHE A 1 329 ? 12.282 -5.662 -12.390 1.00 94.50 329 PHE A N 1
ATOM 2608 C CA . PHE A 1 329 ? 13.681 -6.076 -12.313 1.00 94.50 329 PHE A CA 1
ATOM 2609 C C . PHE A 1 329 ? 14.494 -5.612 -13.530 1.00 94.50 329 PHE A C 1
ATOM 2611 O O . PHE A 1 329 ? 15.524 -4.962 -13.372 1.00 94.50 329 PHE A O 1
ATOM 2618 N N . LEU A 1 330 ? 14.000 -5.867 -14.749 1.00 94.94 330 LEU A N 1
ATOM 2619 C CA . LEU A 1 330 ? 14.674 -5.429 -15.976 1.00 94.94 330 LEU A CA 1
ATOM 2620 C C . LEU A 1 330 ? 14.785 -3.904 -16.059 1.00 94.94 330 LEU A C 1
ATOM 2622 O O . LEU A 1 330 ? 15.810 -3.375 -16.488 1.00 94.94 330 LEU A O 1
ATOM 2626 N N . PHE A 1 331 ? 13.730 -3.193 -15.662 1.00 94.12 331 PHE A N 1
ATOM 2627 C CA . PHE A 1 331 ? 13.714 -1.737 -15.695 1.00 94.12 331 PHE A CA 1
ATOM 2628 C C . PHE A 1 331 ? 14.645 -1.117 -14.650 1.00 94.12 331 PHE A C 1
ATOM 2630 O O . PHE A 1 331 ? 15.371 -0.174 -14.957 1.00 94.12 331 PHE A O 1
ATOM 2637 N N . GLY A 1 332 ? 14.654 -1.662 -13.435 1.00 93.06 332 GLY A N 1
ATOM 2638 C CA . GLY A 1 332 ? 15.526 -1.231 -12.351 1.00 93.06 332 GLY A CA 1
ATOM 2639 C C . GLY A 1 332 ? 16.995 -1.447 -12.681 1.00 93.06 332 GLY A C 1
ATOM 2640 O O . GLY A 1 332 ? 17.773 -0.506 -12.580 1.00 93.06 332 GLY A O 1
ATOM 2641 N N . LEU A 1 333 ? 17.347 -2.625 -13.198 1.00 93.38 333 LEU A N 1
ATOM 2642 C CA . LEU A 1 333 ? 18.709 -2.935 -13.632 1.00 93.38 333 LEU A CA 1
ATOM 2643 C C . LEU A 1 333 ? 19.161 -2.006 -14.775 1.00 93.38 333 LEU A C 1
ATOM 2645 O O . LEU A 1 333 ? 20.276 -1.484 -14.755 1.00 93.38 333 LEU A O 1
ATOM 2649 N N . LEU A 1 334 ? 18.284 -1.715 -15.745 1.00 93.25 334 LEU A N 1
ATOM 2650 C CA . LEU A 1 334 ? 18.580 -0.741 -16.801 1.00 93.25 334 LEU A CA 1
ATOM 2651 C C . LEU A 1 334 ? 18.864 0.656 -16.228 1.00 93.25 334 LEU A C 1
ATOM 2653 O O . LEU A 1 334 ? 19.833 1.301 -16.627 1.00 93.25 334 LEU A O 1
ATOM 2657 N N . LEU A 1 335 ? 18.028 1.136 -15.304 1.00 90.94 335 LEU A N 1
ATOM 2658 C CA . LEU A 1 335 ? 18.211 2.447 -14.682 1.00 90.94 335 LEU A CA 1
ATOM 2659 C C . LEU A 1 335 ? 19.444 2.496 -13.781 1.00 90.94 335 LEU A C 1
ATOM 2661 O O . LEU A 1 335 ? 20.113 3.530 -13.738 1.00 90.94 335 LEU A O 1
ATOM 2665 N N . GLU A 1 336 ? 19.788 1.398 -13.113 1.00 90.50 336 GLU A N 1
ATOM 2666 C CA . GLU A 1 336 ? 21.014 1.322 -12.333 1.00 90.50 336 GLU A CA 1
ATOM 2667 C C . GLU A 1 336 ? 22.242 1.486 -13.239 1.00 90.50 336 GLU A C 1
ATOM 2669 O O . GLU A 1 336 ? 23.097 2.327 -12.968 1.00 90.50 336 GLU A O 1
ATOM 2674 N N . LEU A 1 337 ? 22.292 0.785 -14.376 1.00 90.69 337 LEU A N 1
ATOM 2675 C CA . LEU A 1 337 ? 23.404 0.885 -15.329 1.00 90.69 337 LEU A CA 1
ATOM 2676 C C . LEU A 1 337 ? 23.478 2.237 -16.053 1.00 90.69 337 LEU A C 1
ATOM 2678 O O . LEU A 1 337 ? 24.573 2.707 -16.363 1.00 90.69 337 LEU A O 1
ATOM 2682 N N . VAL A 1 338 ? 22.335 2.860 -16.347 1.00 90.94 338 VAL A N 1
ATOM 2683 C CA . VAL A 1 338 ? 22.284 4.140 -17.072 1.00 90.94 338 VAL A CA 1
ATOM 2684 C C . VAL A 1 338 ? 22.540 5.332 -16.154 1.00 90.94 338 VAL A C 1
ATOM 2686 O O . VAL A 1 338 ? 23.275 6.243 -16.532 1.00 90.94 338 VAL A O 1
ATOM 2689 N N . MET A 1 339 ? 21.910 5.353 -14.981 1.00 87.38 339 MET A N 1
ATOM 2690 C CA . MET A 1 339 ? 21.919 6.503 -14.079 1.00 87.38 339 MET A CA 1
ATOM 2691 C C . MET A 1 339 ? 22.841 6.245 -12.888 1.00 87.38 339 MET A C 1
ATOM 2693 O O . MET A 1 339 ? 23.818 6.959 -12.696 1.00 87.38 339 MET A O 1
ATOM 2697 N N . VAL A 1 340 ? 22.566 5.219 -12.081 1.00 86.31 340 VAL A N 1
ATOM 2698 C CA . VAL A 1 340 ? 23.191 5.081 -10.755 1.00 86.31 340 VAL A CA 1
ATOM 2699 C C . VAL A 1 340 ? 24.682 4.760 -10.850 1.00 86.31 340 VAL A C 1
ATOM 2701 O O . VAL A 1 340 ? 25.487 5.451 -10.232 1.00 86.31 340 VAL A O 1
ATOM 2704 N N . VAL A 1 341 ? 25.077 3.753 -11.628 1.00 87.88 341 VAL A N 1
ATOM 2705 C CA . VAL A 1 341 ? 26.469 3.289 -11.727 1.00 87.88 341 VAL A CA 1
ATOM 2706 C C . VAL A 1 341 ? 27.416 4.390 -12.226 1.00 87.88 341 VAL A C 1
ATOM 2708 O O . VAL A 1 341 ? 28.448 4.586 -11.579 1.00 87.88 341 VAL A O 1
ATOM 2711 N N . PRO A 1 342 ? 27.110 5.148 -13.303 1.00 86.12 342 PRO A N 1
ATOM 2712 C CA . PRO A 1 342 ? 27.980 6.230 -13.767 1.00 86.12 342 PRO A CA 1
ATOM 2713 C C . PRO A 1 342 ? 28.170 7.372 -12.762 1.00 86.12 342 PRO A C 1
ATOM 2715 O O . PRO A 1 342 ? 29.242 7.975 -12.750 1.00 86.12 342 PRO A O 1
ATOM 2718 N N . PHE A 1 343 ? 27.161 7.673 -11.935 1.00 83.56 343 PHE A N 1
ATOM 2719 C CA . PHE A 1 343 ? 27.240 8.742 -10.931 1.00 83.56 343 PHE A CA 1
ATOM 2720 C C . PHE A 1 343 ? 27.826 8.275 -9.594 1.00 83.56 343 PHE A C 1
ATOM 2722 O O . PHE A 1 343 ? 28.535 9.036 -8.940 1.00 83.56 343 PHE A O 1
ATOM 2729 N N . ARG A 1 344 ? 27.531 7.041 -9.175 1.00 83.06 344 ARG A N 1
ATOM 2730 C CA . ARG A 1 344 ? 27.889 6.517 -7.851 1.00 83.06 344 ARG A CA 1
ATOM 2731 C C . ARG A 1 344 ? 29.283 5.906 -7.811 1.00 83.06 344 ARG A C 1
ATOM 2733 O O . ARG A 1 344 ? 29.977 6.059 -6.812 1.00 83.06 344 ARG A O 1
ATOM 2740 N N . VAL A 1 345 ? 29.675 5.161 -8.847 1.00 83.38 345 VAL A N 1
ATOM 2741 C CA . VAL A 1 345 ? 30.853 4.286 -8.776 1.00 83.38 345 VAL A CA 1
ATOM 2742 C C . VAL A 1 345 ? 32.007 4.880 -9.583 1.00 83.38 345 VAL A C 1
ATOM 2744 O O . VAL A 1 345 ? 31.904 5.000 -10.810 1.00 83.38 345 VAL A O 1
ATOM 2747 N N . PRO A 1 346 ? 33.148 5.200 -8.947 1.00 84.25 346 PRO A N 1
ATOM 2748 C CA . PRO A 1 346 ? 34.301 5.728 -9.657 1.00 84.25 346 PRO A CA 1
ATOM 2749 C C . PRO A 1 346 ? 34.948 4.650 -10.539 1.00 84.25 346 PRO A C 1
ATOM 2751 O O . PRO A 1 346 ? 34.810 3.448 -10.303 1.00 84.25 346 PRO A O 1
ATOM 2754 N N . LEU A 1 347 ? 35.671 5.072 -11.581 1.00 81.00 347 LEU A N 1
ATOM 2755 C CA . LEU A 1 347 ? 36.178 4.183 -12.641 1.00 81.00 347 LEU A CA 1
ATOM 2756 C C . LEU A 1 347 ? 37.119 3.070 -12.151 1.00 81.00 347 LEU A C 1
ATOM 2758 O O . LEU A 1 347 ? 37.255 2.062 -12.832 1.00 81.00 347 LEU A O 1
ATOM 2762 N N . HIS A 1 348 ? 37.738 3.231 -10.984 1.00 79.75 348 HIS A N 1
ATOM 2763 C CA . HIS A 1 348 ? 38.689 2.275 -10.416 1.00 79.75 348 HIS A CA 1
ATOM 2764 C C . HIS A 1 348 ? 38.034 1.145 -9.595 1.00 79.75 348 HIS A C 1
ATOM 2766 O O . HIS A 1 348 ? 38.732 0.221 -9.196 1.00 79.75 348 HIS A O 1
ATOM 2772 N N . GLN A 1 349 ? 36.717 1.192 -9.347 1.00 83.62 349 GLN A N 1
ATOM 2773 C CA . GLN A 1 349 ? 35.983 0.186 -8.556 1.00 83.62 349 GLN A CA 1
ATOM 2774 C C . GLN A 1 349 ? 34.892 -0.485 -9.383 1.00 83.62 349 GLN A C 1
ATOM 2776 O O . GLN A 1 349 ? 34.194 0.195 -10.129 1.00 83.62 349 GLN A O 1
ATOM 2781 N N . THR A 1 350 ? 34.696 -1.794 -9.257 1.00 82.50 350 THR A N 1
ATOM 2782 C CA . THR A 1 350 ? 33.613 -2.501 -9.954 1.00 82.50 350 THR A CA 1
ATOM 2783 C C . THR A 1 350 ? 32.263 -2.261 -9.267 1.00 82.50 350 THR A C 1
ATOM 2785 O O . THR A 1 350 ? 32.184 -2.311 -8.040 1.00 82.50 350 THR A O 1
ATOM 2788 N N . PRO A 1 351 ? 31.184 -1.990 -10.027 1.00 83.81 351 PRO A N 1
ATOM 2789 C CA . PRO A 1 351 ? 29.847 -1.899 -9.452 1.00 83.81 351 PRO A CA 1
ATOM 2790 C C . PRO A 1 351 ? 29.374 -3.289 -9.010 1.00 83.81 351 PRO A C 1
ATOM 2792 O O . PRO A 1 351 ? 29.489 -4.256 -9.763 1.00 83.81 351 PRO A O 1
ATOM 2795 N N . VAL A 1 352 ? 28.833 -3.378 -7.796 1.00 84.75 352 VAL A N 1
ATOM 2796 C CA . VAL A 1 352 ? 28.155 -4.579 -7.295 1.00 84.75 352 VAL A CA 1
ATOM 2797 C C . VAL A 1 352 ? 26.658 -4.373 -7.492 1.00 84.75 352 VAL A C 1
ATOM 2799 O O . VAL A 1 352 ? 26.089 -3.474 -6.876 1.00 84.75 352 VAL A O 1
ATOM 2802 N N . LEU A 1 353 ? 26.054 -5.187 -8.359 1.00 84.31 353 LEU A N 1
ATOM 2803 C CA . LEU A 1 353 ? 24.621 -5.149 -8.661 1.00 84.31 353 LEU A CA 1
ATOM 2804 C C . LEU A 1 353 ? 23.901 -6.110 -7.715 1.00 84.31 353 LEU A C 1
ATOM 2806 O O . LEU A 1 353 ? 24.212 -7.306 -7.680 1.00 84.31 353 LEU A O 1
ATOM 2810 N N . TRP A 1 354 ? 22.959 -5.594 -6.935 1.00 83.75 354 TRP A N 1
ATOM 2811 C CA . TRP A 1 354 ? 22.191 -6.393 -5.986 1.00 83.75 354 TRP A CA 1
ATOM 2812 C C . TRP A 1 354 ? 20.798 -6.616 -6.560 1.00 83.75 354 TRP A C 1
ATOM 2814 O O . TRP A 1 354 ? 19.945 -5.737 -6.483 1.00 83.75 354 TRP A O 1
ATOM 2824 N N . ALA A 1 355 ? 20.536 -7.823 -7.067 1.00 85.31 355 ALA A N 1
ATOM 2825 C CA . ALA A 1 355 ? 19.326 -8.107 -7.843 1.00 85.31 355 ALA A CA 1
ATOM 2826 C C . ALA A 1 355 ? 18.008 -7.716 -7.142 1.00 85.31 355 ALA A C 1
ATOM 2828 O O . ALA A 1 355 ? 17.066 -7.247 -7.780 1.00 85.31 355 ALA A O 1
ATOM 2829 N N . TRP A 1 356 ? 17.939 -7.887 -5.820 1.00 80.06 356 TRP A N 1
ATOM 2830 C CA . TRP A 1 356 ? 16.782 -7.470 -5.027 1.00 80.06 356 TRP A CA 1
ATOM 2831 C C . TRP A 1 356 ? 16.636 -5.941 -4.934 1.00 80.06 356 TRP A C 1
ATOM 2833 O O . TRP A 1 356 ? 15.523 -5.424 -5.023 1.00 80.06 356 TRP A O 1
ATOM 2843 N N . GLN A 1 357 ? 17.743 -5.209 -4.783 1.00 82.81 357 GLN A N 1
ATOM 2844 C CA . GLN A 1 357 ? 17.742 -3.744 -4.752 1.00 82.81 357 GLN A CA 1
ATOM 2845 C C . GLN A 1 357 ? 17.273 -3.185 -6.100 1.00 82.81 357 GLN A C 1
ATOM 2847 O O . GLN A 1 357 ? 16.442 -2.277 -6.141 1.00 82.81 357 GLN A O 1
ATOM 2852 N N . ASP A 1 358 ? 17.749 -3.773 -7.196 1.00 87.56 358 ASP A N 1
ATOM 2853 C CA . ASP A 1 358 ? 17.397 -3.355 -8.555 1.00 87.56 358 ASP A CA 1
ATOM 2854 C C . ASP A 1 358 ? 15.922 -3.614 -8.827 1.00 87.56 358 ASP A C 1
ATOM 2856 O O . ASP A 1 358 ? 15.224 -2.757 -9.363 1.00 87.56 358 ASP A O 1
ATOM 2860 N N . TRP A 1 359 ? 15.409 -4.758 -8.371 1.00 90.62 359 TRP A N 1
ATOM 2861 C CA . TRP A 1 359 ? 13.980 -5.040 -8.388 1.00 90.62 359 TRP A CA 1
ATOM 2862 C C . TRP A 1 359 ? 13.175 -3.989 -7.608 1.00 90.62 359 TRP A C 1
ATOM 2864 O O . TRP A 1 359 ? 12.214 -3.437 -8.150 1.00 90.62 359 TRP A O 1
ATOM 2874 N N . ALA A 1 360 ? 13.576 -3.660 -6.376 1.00 84.50 360 ALA A N 1
ATOM 2875 C CA . ALA A 1 360 ? 12.861 -2.705 -5.529 1.00 84.50 360 ALA A CA 1
ATOM 2876 C C . ALA A 1 360 ? 12.839 -1.287 -6.132 1.00 84.50 360 ALA A C 1
ATOM 2878 O O . ALA A 1 360 ? 11.777 -0.663 -6.233 1.00 84.50 360 ALA A O 1
ATOM 2879 N N . LEU A 1 361 ? 13.992 -0.798 -6.599 1.00 84.81 361 LEU A N 1
ATOM 2880 C CA . LEU A 1 361 ? 14.104 0.472 -7.324 1.00 84.81 361 LEU A CA 1
ATOM 2881 C C . LEU A 1 361 ? 13.290 0.442 -8.621 1.00 84.81 361 LEU A C 1
ATOM 2883 O O . LEU A 1 361 ? 12.582 1.396 -8.944 1.00 84.81 361 LEU A O 1
ATOM 2887 N N . GLY A 1 362 ? 13.318 -0.684 -9.328 1.00 90.94 362 GLY A N 1
ATOM 2888 C CA . GLY A 1 362 ? 12.499 -0.942 -10.499 1.00 90.94 362 GLY A CA 1
ATOM 2889 C C . GLY A 1 362 ? 11.008 -0.762 -10.236 1.00 90.94 362 GLY A C 1
ATOM 2890 O O . GLY A 1 362 ? 10.334 -0.092 -11.016 1.00 90.94 362 GLY A O 1
ATOM 2891 N N . VAL A 1 363 ? 10.480 -1.288 -9.125 1.00 88.75 363 VAL A N 1
ATOM 2892 C CA . VAL A 1 363 ? 9.062 -1.128 -8.744 1.00 88.75 363 VAL A CA 1
ATOM 2893 C C . VAL A 1 363 ? 8.719 0.345 -8.504 1.00 88.75 363 VAL A C 1
ATOM 2895 O O . VAL A 1 363 ? 7.683 0.827 -8.976 1.00 88.75 363 VAL A O 1
ATOM 2898 N N . LEU A 1 364 ? 9.596 1.083 -7.817 1.00 85.75 364 LEU A N 1
ATOM 2899 C CA . LEU A 1 364 ? 9.428 2.519 -7.578 1.00 85.75 364 LEU A CA 1
ATOM 2900 C C . LEU A 1 364 ? 9.373 3.297 -8.902 1.00 85.75 364 LEU A C 1
ATOM 2902 O O . LEU A 1 364 ? 8.430 4.055 -9.148 1.00 85.75 364 LEU A O 1
ATOM 2906 N N . TYR A 1 365 ? 10.345 3.071 -9.785 1.00 86.94 365 TYR A N 1
ATOM 2907 C CA . TYR A 1 365 ? 10.416 3.759 -11.070 1.00 86.94 365 TYR A CA 1
ATOM 2908 C C . TYR A 1 365 ? 9.292 3.344 -12.020 1.00 86.94 365 TYR A C 1
ATOM 2910 O O . TYR A 1 365 ? 8.777 4.187 -12.754 1.00 86.94 365 TYR A O 1
ATOM 2918 N N . MET A 1 366 ? 8.849 2.085 -11.979 1.00 89.94 366 MET A N 1
ATOM 2919 C CA . MET A 1 366 ? 7.708 1.609 -12.763 1.00 89.94 366 MET A CA 1
ATOM 2920 C C . MET A 1 366 ? 6.422 2.355 -12.412 1.00 89.94 366 MET A C 1
ATOM 2922 O O . MET A 1 366 ? 5.624 2.626 -13.307 1.00 89.94 366 MET A O 1
ATOM 2926 N N . LYS A 1 367 ? 6.219 2.753 -11.148 1.00 88.19 367 LYS A N 1
ATOM 2927 C CA . LYS A 1 367 ? 5.064 3.581 -10.763 1.00 88.19 367 LYS A CA 1
ATOM 2928 C C . LYS A 1 367 ? 5.104 4.953 -11.438 1.00 88.19 367 LYS A C 1
ATOM 2930 O O . LYS A 1 367 ? 4.083 5.406 -11.952 1.00 88.19 367 LYS A O 1
ATOM 2935 N N . ILE A 1 368 ? 6.278 5.585 -11.481 1.00 88.50 368 ILE A N 1
ATOM 2936 C CA . ILE A 1 368 ? 6.479 6.876 -12.159 1.00 88.50 368 ILE A CA 1
ATOM 2937 C C . ILE A 1 368 ? 6.285 6.711 -13.670 1.00 88.50 368 ILE A C 1
ATOM 2939 O O . ILE A 1 368 ? 5.547 7.479 -14.285 1.00 88.50 368 ILE A O 1
ATOM 2943 N N . ALA A 1 369 ? 6.884 5.678 -14.265 1.00 89.44 369 ALA A N 1
ATOM 2944 C CA . ALA A 1 369 ? 6.730 5.372 -15.682 1.00 89.44 369 ALA A CA 1
ATOM 2945 C C . ALA A 1 369 ? 5.258 5.121 -16.044 1.00 89.44 369 ALA A C 1
ATOM 2947 O O . ALA A 1 369 ? 4.765 5.691 -17.013 1.00 89.44 369 ALA A O 1
ATOM 2948 N N . CYS A 1 370 ? 4.530 4.348 -15.235 1.00 89.62 370 CYS A N 1
ATOM 2949 C CA . CYS A 1 370 ? 3.103 4.100 -15.420 1.00 89.62 370 CYS A CA 1
ATOM 2950 C C . CYS A 1 370 ? 2.297 5.407 -15.355 1.00 89.62 370 CYS A C 1
ATOM 2952 O O . CYS A 1 370 ? 1.529 5.695 -16.274 1.00 89.62 370 CYS A O 1
ATOM 2954 N N . ALA A 1 371 ? 2.537 6.255 -14.348 1.00 89.56 371 ALA A N 1
ATOM 2955 C CA . ALA A 1 371 ? 1.882 7.559 -14.231 1.00 89.56 371 ALA A CA 1
ATOM 2956 C C . ALA A 1 371 ? 2.118 8.441 -15.470 1.00 89.56 371 ALA A C 1
ATOM 2958 O O . ALA A 1 371 ? 1.164 8.963 -16.043 1.00 89.56 371 ALA A O 1
ATOM 2959 N N . ILE A 1 372 ? 3.363 8.529 -15.951 1.00 89.69 372 ILE A N 1
ATOM 2960 C CA . ILE A 1 372 ? 3.702 9.266 -17.179 1.00 89.69 372 ILE A CA 1
ATOM 2961 C C . ILE A 1 372 ? 3.005 8.647 -18.396 1.00 89.69 372 ILE A C 1
ATOM 2963 O O . ILE A 1 372 ? 2.482 9.371 -19.240 1.00 89.69 372 ILE A O 1
ATOM 2967 N N . THR A 1 373 ? 2.961 7.316 -18.504 1.00 89.31 373 THR A N 1
ATOM 2968 C CA . THR A 1 373 ? 2.313 6.648 -19.644 1.00 89.31 373 THR A CA 1
ATOM 2969 C C . THR A 1 373 ? 0.803 6.862 -19.679 1.00 89.31 373 THR A C 1
ATOM 2971 O O . THR A 1 373 ? 0.254 6.956 -20.777 1.00 89.31 373 THR A O 1
ATOM 2974 N N . LEU A 1 374 ? 0.154 6.970 -18.513 1.00 89.31 374 LEU A N 1
ATOM 2975 C CA . LEU A 1 374 ? -1.277 7.244 -18.367 1.00 89.31 374 LEU A CA 1
ATOM 2976 C C . LEU A 1 374 ? -1.614 8.725 -18.590 1.00 89.31 374 LEU A C 1
ATOM 2978 O O . LEU A 1 374 ? -2.660 9.027 -19.153 1.00 89.31 374 LEU A O 1
ATOM 2982 N N . MET A 1 375 ? -0.724 9.646 -18.205 1.00 89.31 375 MET A N 1
ATOM 2983 C CA . MET A 1 375 ? -0.846 11.079 -18.526 1.00 89.31 375 MET A CA 1
ATOM 2984 C C . MET A 1 375 ? -0.491 11.396 -19.988 1.00 89.31 375 MET A C 1
ATOM 2986 O O . MET A 1 375 ? -0.820 12.464 -20.499 1.00 89.31 375 MET A O 1
ATOM 2990 N N . GLY A 1 376 ? 0.219 10.485 -20.655 1.00 82.50 376 GLY A N 1
ATOM 2991 C CA . GLY A 1 376 ? 0.671 10.625 -22.032 1.00 82.50 376 GLY A CA 1
ATOM 2992 C C . GLY A 1 376 ? -0.429 10.428 -23.088 1.00 82.50 376 GLY A C 1
ATOM 2993 O O . GLY A 1 376 ? -1.583 10.136 -22.772 1.00 82.50 376 GLY A O 1
ATOM 2994 N N . PRO A 1 377 ? -0.077 10.560 -24.380 1.00 81.94 377 PRO A N 1
ATOM 2995 C CA . PRO A 1 377 ? -1.016 10.410 -25.495 1.00 81.94 377 PRO A CA 1
ATOM 2996 C C . PRO A 1 377 ? -1.554 8.972 -25.629 1.00 81.94 377 PRO A C 1
ATOM 2998 O O . PRO A 1 377 ? -0.980 8.031 -25.086 1.00 81.94 377 PRO A O 1
ATOM 3001 N N . ASP A 1 378 ? -2.611 8.776 -26.426 1.00 81.94 378 ASP A N 1
ATOM 3002 C CA . ASP A 1 378 ? -3.293 7.479 -26.623 1.00 81.94 378 ASP A CA 1
ATOM 3003 C C . ASP A 1 378 ? -2.516 6.492 -27.525 1.00 81.94 378 ASP A C 1
ATOM 3005 O O . ASP A 1 378 ? -2.988 5.983 -28.544 1.00 81.94 378 ASP A O 1
ATOM 3009 N N . TRP A 1 379 ? -1.270 6.206 -27.164 1.00 84.31 379 TRP A N 1
ATOM 3010 C CA . TRP A 1 379 ? -0.457 5.147 -27.759 1.00 84.31 379 TRP A CA 1
ATOM 3011 C C . TRP A 1 379 ? -0.900 3.736 -27.329 1.00 84.31 379 TRP A C 1
ATOM 3013 O O . TRP A 1 379 ? -1.787 3.551 -26.495 1.00 84.31 379 TRP A O 1
ATOM 3023 N N . SER A 1 380 ? -0.319 2.704 -27.951 1.00 87.75 380 SER A N 1
ATOM 3024 C CA . SER A 1 380 ? -0.661 1.294 -27.694 1.00 87.75 380 SER A CA 1
ATOM 3025 C C . SER A 1 380 ? -0.476 0.889 -26.230 1.00 87.75 380 SER A C 1
ATOM 3027 O O . SER A 1 380 ? -1.358 0.239 -25.681 1.00 87.75 380 SER A O 1
ATOM 3029 N N . LEU A 1 381 ? 0.616 1.322 -25.590 1.00 87.81 381 LEU A N 1
ATOM 3030 C CA . LEU A 1 381 ? 0.938 0.952 -24.211 1.00 87.81 381 LEU A CA 1
ATOM 3031 C C . LEU A 1 381 ? -0.114 1.454 -23.213 1.00 87.81 381 LEU A C 1
ATOM 3033 O O . LEU A 1 381 ? -0.628 0.666 -22.425 1.00 87.81 381 LEU A O 1
ATOM 3037 N N . ARG A 1 382 ? -0.495 2.738 -23.288 1.00 91.50 382 ARG A N 1
ATOM 3038 C CA . ARG A 1 382 ? -1.564 3.300 -22.443 1.00 91.50 382 ARG A CA 1
ATOM 3039 C C . ARG A 1 382 ? -2.872 2.532 -22.616 1.00 91.50 382 ARG A C 1
ATOM 3041 O O . ARG A 1 382 ? -3.472 2.133 -21.627 1.00 91.50 382 ARG A O 1
ATOM 3048 N N . ARG A 1 383 ? -3.270 2.256 -23.864 1.00 90.12 383 ARG A N 1
ATOM 3049 C CA . ARG A 1 383 ? -4.482 1.475 -24.164 1.00 90.12 383 ARG A CA 1
ATOM 3050 C C . ARG A 1 383 ? -4.407 0.055 -23.600 1.00 90.12 383 ARG A C 1
ATOM 3052 O O . ARG A 1 383 ? -5.411 -0.436 -23.100 1.00 90.12 383 ARG A O 1
ATOM 3059 N N . ALA A 1 384 ? -3.246 -0.596 -23.653 1.00 90.00 384 ALA A N 1
ATOM 3060 C CA . ALA A 1 384 ? -3.052 -1.926 -23.076 1.00 90.00 384 ALA A CA 1
ATOM 3061 C C . ALA A 1 384 ? -3.174 -1.914 -21.538 1.00 90.00 384 ALA A C 1
ATOM 3063 O O . ALA A 1 384 ? -3.829 -2.788 -20.966 1.00 90.00 384 ALA A O 1
ATOM 3064 N N . ILE A 1 385 ? -2.618 -0.893 -20.871 1.00 89.25 385 ILE A N 1
ATOM 3065 C CA . ILE A 1 385 ? -2.742 -0.699 -19.416 1.00 89.25 385 ILE A CA 1
ATOM 3066 C C . ILE A 1 385 ? -4.200 -0.408 -19.028 1.00 89.25 385 ILE A C 1
ATOM 3068 O O . ILE A 1 385 ? -4.743 -1.080 -18.155 1.00 89.25 385 ILE A O 1
ATOM 3072 N N . GLU A 1 386 ? -4.860 0.541 -19.699 1.00 89.94 386 GLU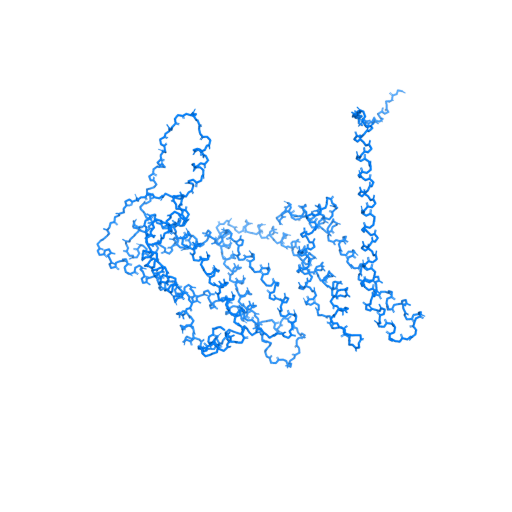 A N 1
ATOM 3073 C CA . GLU A 1 386 ? -6.255 0.913 -19.418 1.00 89.94 386 GLU A CA 1
ATOM 3074 C C . GLU A 1 386 ? -7.228 -0.251 -19.645 1.00 89.94 386 GLU A C 1
ATOM 3076 O O . GLU A 1 386 ? -8.154 -0.432 -18.857 1.00 89.94 386 GLU A O 1
ATOM 3081 N N . ARG A 1 387 ? -7.011 -1.070 -20.684 1.00 86.75 387 ARG A N 1
ATOM 3082 C CA . ARG A 1 387 ? -7.796 -2.294 -20.921 1.00 86.75 387 ARG A CA 1
ATOM 3083 C C . ARG A 1 387 ? -7.630 -3.289 -19.778 1.00 86.75 387 ARG A C 1
ATOM 3085 O O . ARG A 1 387 ? -8.623 -3.695 -19.186 1.00 86.75 387 ARG A O 1
ATOM 3092 N N . THR A 1 388 ? -6.383 -3.588 -19.404 1.00 86.12 388 THR A N 1
ATOM 3093 C CA . THR A 1 388 ? -6.081 -4.510 -18.295 1.00 86.12 388 THR A CA 1
ATOM 3094 C C . THR A 1 388 ? -6.701 -4.024 -16.979 1.00 86.12 388 THR A C 1
ATOM 3096 O O . THR A 1 388 ? -7.205 -4.823 -16.195 1.00 86.12 388 THR A O 1
ATOM 3099 N N . TYR A 1 389 ? -6.707 -2.708 -16.746 1.00 85.25 389 TYR A N 1
ATOM 3100 C CA . TYR A 1 389 ? -7.346 -2.109 -15.576 1.00 85.25 389 TYR A CA 1
ATOM 3101 C C . TYR A 1 389 ? -8.881 -2.200 -15.630 1.00 85.25 389 TYR A C 1
ATOM 3103 O O . TYR A 1 389 ? -9.508 -2.537 -14.627 1.00 85.25 389 TYR A O 1
ATOM 3111 N N . ARG A 1 390 ? -9.495 -1.938 -16.794 1.00 86.00 390 ARG A N 1
ATOM 3112 C CA . ARG A 1 390 ? -10.956 -1.943 -16.982 1.00 86.00 390 ARG A CA 1
ATOM 3113 C C . ARG A 1 390 ? -11.569 -3.337 -16.850 1.00 86.00 390 ARG A C 1
ATOM 3115 O O . ARG A 1 390 ? -12.638 -3.459 -16.258 1.00 86.00 390 ARG A O 1
ATOM 3122 N N . ASP A 1 391 ? -10.912 -4.364 -17.383 1.00 82.69 391 ASP A N 1
ATOM 3123 C CA . ASP A 1 391 ? -11.412 -5.746 -17.325 1.00 82.69 391 ASP A CA 1
ATOM 3124 C C . ASP A 1 391 ? -11.423 -6.290 -15.883 1.00 82.69 391 ASP A C 1
ATOM 3126 O O . ASP A 1 391 ? -12.217 -7.171 -15.530 1.00 82.69 391 ASP A O 1
ATOM 3130 N N . GLY A 1 392 ? -10.595 -5.698 -15.017 1.00 79.81 392 GLY A N 1
ATOM 3131 C CA . GLY A 1 392 ? -10.504 -6.015 -13.601 1.00 79.81 392 GLY A CA 1
ATOM 3132 C C . GLY A 1 392 ? -9.863 -7.378 -13.328 1.00 79.81 392 GLY A C 1
ATOM 3133 O O . GLY A 1 392 ? -9.657 -8.217 -14.202 1.00 79.81 392 GLY A O 1
ATOM 3134 N N . PHE A 1 393 ? -9.557 -7.633 -12.056 1.00 75.50 393 PHE A N 1
ATOM 3135 C CA . PHE A 1 393 ? -8.842 -8.847 -11.647 1.00 75.50 393 PHE A CA 1
ATOM 3136 C C . PHE A 1 393 ? -9.623 -10.147 -11.921 1.00 75.50 393 PHE A C 1
ATOM 3138 O O . PHE A 1 393 ? -9.039 -11.183 -12.233 1.00 75.50 393 PHE A O 1
ATOM 3145 N N . MET A 1 394 ? -10.957 -10.103 -11.824 1.00 77.00 394 MET A N 1
ATOM 3146 C CA . MET A 1 394 ? -11.810 -11.297 -11.918 1.00 77.00 394 MET A CA 1
ATOM 3147 C C . MET A 1 394 ? -11.984 -11.824 -13.347 1.00 77.00 394 MET A C 1
ATOM 3149 O O . MET A 1 394 ? -12.342 -12.988 -13.525 1.00 77.00 394 MET A O 1
ATOM 3153 N N . ARG A 1 395 ? -11.736 -10.993 -14.365 1.00 82.56 395 ARG A N 1
ATOM 3154 C CA . ARG A 1 395 ? -11.855 -11.356 -15.787 1.00 82.56 395 ARG A CA 1
ATOM 3155 C C . ARG A 1 395 ? -10.531 -11.147 -16.522 1.00 82.56 395 ARG A C 1
ATOM 3157 O O . ARG A 1 395 ? -10.504 -10.677 -17.649 1.00 82.56 395 ARG A O 1
ATOM 3164 N N . LEU A 1 396 ? -9.424 -11.518 -15.876 1.00 82.38 396 LEU A N 1
ATOM 3165 C CA . LEU A 1 396 ? -8.095 -11.360 -16.455 1.00 82.38 396 LEU A CA 1
ATOM 3166 C C . LEU A 1 396 ? -7.876 -12.294 -17.664 1.00 82.38 396 LEU A C 1
ATOM 3168 O O . LEU A 1 396 ? -7.759 -13.525 -17.525 1.00 82.38 396 LEU A O 1
ATOM 3172 N N . ASP A 1 397 ? -7.726 -11.691 -18.842 1.00 88.12 397 ASP A N 1
ATOM 3173 C CA . ASP A 1 397 ? -7.294 -1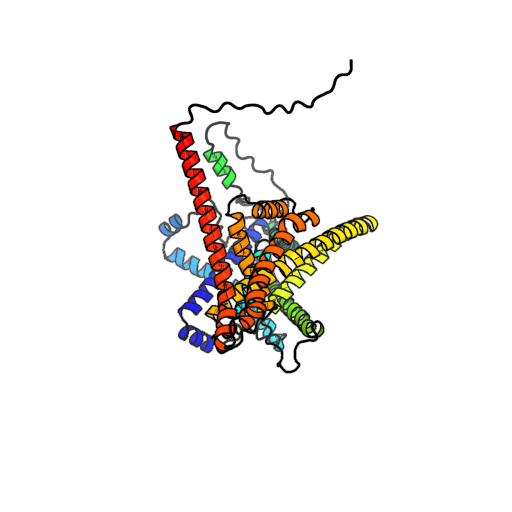2.361 -20.067 1.00 88.12 397 ASP A CA 1
ATOM 3174 C C . ASP A 1 397 ? -5.770 -12.314 -20.216 1.00 88.12 397 ASP A C 1
ATOM 3176 O O . ASP A 1 397 ? -5.187 -11.461 -20.885 1.00 88.12 397 ASP A O 1
ATOM 3180 N N . LEU A 1 398 ? -5.113 -13.301 -19.595 1.00 89.06 398 LEU A N 1
ATOM 3181 C CA . LEU A 1 398 ? -3.651 -13.416 -19.545 1.00 89.06 398 LEU A CA 1
ATOM 3182 C C . LEU A 1 398 ? -2.994 -13.358 -20.933 1.00 89.06 398 LEU A C 1
ATOM 3184 O O . LEU A 1 398 ? -1.951 -12.736 -21.086 1.00 89.06 398 LEU A O 1
ATOM 3188 N N . LYS A 1 399 ? -3.594 -13.982 -21.954 1.00 91.00 399 LYS A N 1
ATOM 3189 C CA . LYS A 1 399 ? -3.026 -13.997 -23.311 1.00 91.00 399 LYS A CA 1
ATOM 3190 C C . LYS A 1 399 ? -2.909 -12.584 -23.887 1.00 91.00 399 LYS A C 1
ATOM 3192 O O . LYS A 1 399 ? -1.853 -12.233 -24.404 1.00 91.00 399 LYS A O 1
ATOM 3197 N N . LEU A 1 400 ? -3.969 -11.786 -23.762 1.00 87.50 400 LEU A N 1
ATOM 3198 C CA . LEU A 1 400 ? -3.997 -10.410 -24.254 1.00 87.50 400 LEU A CA 1
ATOM 3199 C C . LEU A 1 400 ? -3.048 -9.527 -23.446 1.00 87.50 400 LEU A C 1
ATOM 3201 O O . LEU A 1 400 ? -2.250 -8.805 -24.030 1.00 87.50 400 LEU A O 1
ATOM 3205 N N . MET A 1 401 ? -3.045 -9.664 -22.117 1.00 91.38 401 MET A N 1
ATOM 3206 C CA . MET A 1 401 ? -2.095 -8.953 -21.257 1.00 91.38 401 MET A CA 1
ATOM 3207 C C . MET A 1 401 ? -0.636 -9.268 -21.636 1.00 91.38 401 MET A C 1
ATOM 3209 O O . MET A 1 401 ? 0.209 -8.376 -21.691 1.00 91.38 401 MET A O 1
ATOM 3213 N N . MET A 1 402 ? -0.323 -10.529 -21.939 1.00 92.31 402 MET A N 1
ATOM 3214 C CA . MET A 1 402 ? 1.025 -10.915 -22.350 1.00 92.31 402 MET A CA 1
ATOM 3215 C C . MET A 1 402 ? 1.396 -10.344 -23.721 1.00 92.31 402 MET A C 1
ATOM 3217 O O . MET A 1 402 ? 2.503 -9.838 -23.876 1.00 92.31 402 MET A O 1
ATOM 3221 N N . GLN A 1 403 ? 0.490 -10.400 -24.699 1.00 92.06 403 GLN A N 1
ATOM 3222 C CA . GLN A 1 403 ? 0.761 -9.971 -26.075 1.00 92.06 403 GLN A CA 1
ATOM 3223 C C . GLN A 1 403 ? 0.790 -8.446 -26.242 1.00 92.06 403 GLN A C 1
ATOM 3225 O O . GLN A 1 403 ? 1.695 -7.930 -26.894 1.00 92.06 403 GLN A O 1
ATOM 3230 N N . ASP A 1 404 ? -0.152 -7.730 -25.628 1.00 89.94 404 ASP A N 1
ATOM 3231 C CA . ASP A 1 404 ? -0.310 -6.285 -25.827 1.00 89.94 404 ASP A CA 1
ATOM 3232 C C . ASP A 1 404 ? 0.535 -5.453 -24.850 1.00 89.94 404 ASP A C 1
ATOM 3234 O O . ASP A 1 404 ? 0.909 -4.324 -25.174 1.00 89.94 404 ASP A O 1
ATOM 3238 N N . LEU A 1 405 ? 0.839 -5.991 -23.659 1.00 91.69 405 LEU A N 1
ATOM 3239 C CA . LEU A 1 405 ? 1.541 -5.266 -22.595 1.00 91.69 405 LEU A CA 1
ATOM 3240 C C . LEU A 1 405 ? 2.900 -5.888 -22.253 1.00 91.69 405 LEU A C 1
ATOM 3242 O O . LEU A 1 405 ? 3.925 -5.227 -22.410 1.00 91.69 405 LEU A O 1
ATOM 3246 N N . ALA A 1 406 ? 2.939 -7.135 -21.779 1.00 93.06 406 ALA A N 1
ATOM 3247 C CA . ALA A 1 406 ? 4.155 -7.659 -21.155 1.00 93.06 406 ALA A CA 1
ATOM 3248 C C . ALA A 1 406 ? 5.289 -7.949 -22.148 1.00 93.06 406 ALA A C 1
ATOM 3250 O O . ALA A 1 406 ? 6.395 -7.443 -21.974 1.00 93.06 406 ALA A O 1
ATOM 3251 N N . ILE A 1 407 ? 5.031 -8.739 -23.193 1.00 94.88 407 ILE A N 1
ATOM 3252 C CA . ILE A 1 407 ? 6.051 -9.154 -24.166 1.00 94.88 407 ILE A CA 1
ATOM 3253 C C . ILE A 1 407 ? 6.688 -7.942 -24.863 1.00 94.88 407 ILE A C 1
ATOM 3255 O O . ILE A 1 407 ? 7.917 -7.879 -24.879 1.00 94.88 407 ILE A O 1
ATOM 3259 N N . PRO A 1 408 ? 5.934 -6.948 -25.382 1.00 94.56 408 PRO A N 1
ATOM 3260 C CA . PRO A 1 408 ? 6.538 -5.777 -26.015 1.00 94.56 408 PRO A CA 1
ATOM 3261 C C . PRO A 1 408 ? 7.429 -4.974 -25.062 1.00 94.56 408 PRO A C 1
ATOM 3263 O O . PRO A 1 408 ? 8.512 -4.541 -25.452 1.00 94.56 408 PRO A O 1
ATOM 3266 N N . VAL A 1 409 ? 7.006 -4.792 -23.807 1.00 94.12 409 VAL A N 1
ATOM 3267 C CA . VAL A 1 409 ? 7.787 -4.053 -22.803 1.00 94.12 409 VAL A CA 1
ATOM 3268 C C . VAL A 1 409 ? 9.055 -4.819 -22.430 1.00 94.12 409 VAL A C 1
ATOM 3270 O O . VAL A 1 409 ? 10.139 -4.240 -22.452 1.00 94.12 409 VAL A O 1
ATOM 3273 N N . ILE A 1 410 ? 8.949 -6.123 -22.161 1.00 95.81 410 ILE A N 1
ATOM 3274 C CA . ILE A 1 410 ? 10.099 -6.987 -21.855 1.00 95.81 410 ILE A CA 1
ATOM 3275 C C . ILE A 1 410 ? 11.079 -7.016 -23.029 1.00 95.81 410 ILE A C 1
ATOM 3277 O O . ILE A 1 410 ? 12.283 -6.895 -22.818 1.00 95.81 410 ILE A O 1
ATOM 3281 N N . ALA A 1 411 ? 10.588 -7.126 -24.264 1.00 95.75 411 ALA A N 1
ATOM 3282 C CA . ALA A 1 411 ? 11.421 -7.119 -25.463 1.00 95.75 411 ALA A CA 1
ATOM 3283 C C . ALA A 1 411 ? 12.196 -5.800 -25.608 1.00 95.75 411 ALA A C 1
ATOM 3285 O O . ALA A 1 411 ? 13.393 -5.811 -25.874 1.00 95.75 411 ALA A O 1
ATOM 3286 N N . VAL A 1 412 ? 11.546 -4.657 -25.374 1.00 93.50 412 VAL A N 1
ATOM 3287 C CA . VAL A 1 412 ? 12.217 -3.350 -25.426 1.00 93.50 412 VAL A CA 1
ATOM 3288 C C . VAL A 1 412 ? 13.253 -3.209 -24.308 1.00 93.50 412 VAL A C 1
ATOM 3290 O O . VAL A 1 412 ? 14.381 -2.809 -24.585 1.00 93.50 412 VAL A O 1
ATOM 3293 N N . LEU A 1 413 ? 12.906 -3.551 -23.063 1.00 94.56 413 LEU A N 1
ATOM 3294 C CA . LEU A 1 413 ? 13.829 -3.457 -21.925 1.00 94.56 413 LEU A CA 1
ATOM 3295 C C . LEU A 1 413 ? 15.039 -4.383 -22.094 1.00 94.56 413 LEU A C 1
ATOM 3297 O O . LEU A 1 413 ? 16.174 -3.948 -21.920 1.00 94.56 413 LEU A O 1
ATOM 3301 N N . SER A 1 414 ? 14.806 -5.634 -22.495 1.00 94.56 414 SER A N 1
ATOM 3302 C CA . SER A 1 414 ? 15.880 -6.596 -22.764 1.00 94.56 414 SER A CA 1
ATOM 3303 C C . SER A 1 414 ? 16.768 -6.162 -23.928 1.00 94.56 414 SER A C 1
ATOM 3305 O O . SER A 1 414 ? 17.982 -6.309 -23.834 1.00 94.56 414 SER A O 1
ATOM 3307 N N . LEU A 1 415 ? 16.215 -5.551 -24.981 1.00 94.56 415 LEU A N 1
ATOM 3308 C CA . LEU A 1 415 ? 17.006 -4.992 -26.079 1.00 94.56 415 LEU A CA 1
ATOM 3309 C C . LEU A 1 415 ? 17.925 -3.858 -25.601 1.00 94.56 415 LEU A C 1
ATOM 3311 O O . LEU A 1 415 ? 19.109 -3.847 -25.938 1.00 94.56 415 LEU A O 1
ATOM 3315 N N . PHE A 1 416 ? 17.406 -2.927 -24.793 1.00 93.62 416 PHE A N 1
ATOM 3316 C CA . PHE A 1 416 ? 18.206 -1.837 -24.219 1.00 93.62 416 PHE A CA 1
ATOM 3317 C C . PHE A 1 416 ? 19.298 -2.325 -23.271 1.00 93.62 416 PHE A C 1
ATOM 3319 O O . PHE A 1 416 ? 20.290 -1.625 -23.082 1.00 93.62 416 PHE A O 1
ATOM 3326 N N . LEU A 1 417 ? 19.137 -3.519 -22.710 1.00 93.81 417 LEU A N 1
ATOM 3327 C CA . LEU A 1 417 ? 20.136 -4.142 -21.862 1.00 93.81 417 LEU A CA 1
ATOM 3328 C C . LEU A 1 417 ? 21.180 -4.927 -22.666 1.00 93.81 417 LEU A C 1
ATOM 3330 O O . LEU A 1 417 ? 22.379 -4.799 -22.432 1.00 93.81 417 LEU A O 1
ATOM 3334 N N . ALA A 1 418 ? 20.732 -5.701 -23.654 1.00 94.69 418 ALA A N 1
ATOM 3335 C CA . ALA A 1 418 ? 21.581 -6.578 -24.446 1.00 94.69 418 ALA A CA 1
ATOM 3336 C C . ALA A 1 418 ? 22.475 -5.811 -25.431 1.00 94.69 418 ALA A C 1
ATOM 3338 O O . ALA A 1 418 ? 23.653 -6.133 -25.563 1.00 94.69 418 ALA A O 1
ATOM 3339 N N . VAL A 1 419 ? 21.954 -4.786 -26.117 1.00 93.56 419 VAL A N 1
ATOM 3340 C CA . VAL A 1 419 ? 22.708 -4.081 -27.172 1.00 93.56 419 VAL A CA 1
ATOM 3341 C C . VAL A 1 419 ? 23.980 -3.405 -26.632 1.00 93.56 419 VAL A C 1
ATOM 3343 O O . VAL A 1 419 ? 25.056 -3.678 -27.170 1.00 93.56 419 VAL A O 1
ATOM 3346 N N . PRO A 1 420 ? 23.936 -2.582 -25.563 1.00 92.69 420 PRO A N 1
ATOM 3347 C CA . PRO A 1 420 ? 25.147 -1.975 -25.012 1.00 92.69 420 PRO A CA 1
ATOM 3348 C C . PRO A 1 420 ? 26.116 -3.018 -24.442 1.00 92.69 420 PRO A C 1
ATOM 3350 O O . PRO A 1 420 ? 27.328 -2.857 -24.585 1.00 92.69 420 PRO A O 1
ATOM 3353 N N . TYR A 1 421 ? 25.596 -4.102 -23.851 1.00 92.06 421 TYR A N 1
ATOM 3354 C CA . TYR A 1 421 ? 26.405 -5.207 -23.338 1.00 92.06 421 TYR A CA 1
ATOM 3355 C C . TYR A 1 421 ? 27.227 -5.874 -24.448 1.00 92.06 421 TYR A C 1
ATOM 3357 O O . TYR A 1 421 ? 28.448 -5.993 -24.334 1.00 92.06 421 TYR A O 1
ATOM 3365 N N . VAL A 1 422 ? 26.579 -6.244 -25.556 1.00 93.38 422 VAL A N 1
ATOM 3366 C CA . VAL A 1 422 ? 27.243 -6.868 -26.710 1.00 93.38 422 VAL A CA 1
ATOM 3367 C C . VAL A 1 422 ? 28.288 -5.924 -27.310 1.00 93.38 422 VAL A C 1
ATOM 3369 O O . VAL A 1 422 ? 29.404 -6.341 -27.616 1.00 93.38 422 VAL A O 1
ATOM 3372 N N . ILE A 1 423 ? 27.9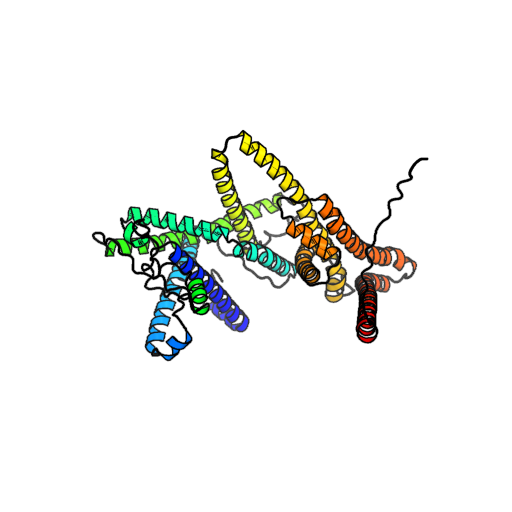95 -4.628 -27.426 1.00 91.50 423 ILE A N 1
ATOM 3373 C CA . ILE A 1 423 ? 28.970 -3.674 -27.973 1.00 91.50 423 ILE A CA 1
ATOM 3374 C C . ILE A 1 423 ? 30.172 -3.499 -27.021 1.00 91.50 423 ILE A C 1
ATOM 3376 O O . ILE A 1 423 ? 31.323 -3.500 -27.471 1.00 91.50 423 ILE A O 1
ATOM 3380 N N . ALA A 1 424 ? 29.943 -3.397 -25.709 1.00 89.94 424 ALA A N 1
ATOM 3381 C CA . ALA A 1 424 ? 31.009 -3.235 -24.719 1.00 89.94 424 ALA A CA 1
ATOM 3382 C C . ALA A 1 424 ? 31.929 -4.459 -24.611 1.00 89.94 424 ALA A C 1
ATOM 3384 O O . ALA A 1 424 ? 33.148 -4.305 -24.529 1.00 89.94 424 ALA A O 1
ATOM 3385 N N . TYR A 1 425 ? 31.370 -5.669 -24.605 1.00 88.94 425 TYR A N 1
ATOM 3386 C CA . TYR A 1 425 ? 32.144 -6.881 -24.327 1.00 88.94 425 TYR A CA 1
ATOM 3387 C C . TYR A 1 425 ? 32.556 -7.661 -25.573 1.00 88.94 425 TYR A C 1
ATOM 3389 O O . TYR A 1 425 ? 33.578 -8.337 -25.521 1.00 88.94 425 TYR A O 1
ATOM 3397 N N . SER A 1 426 ? 31.836 -7.546 -26.692 1.00 90.31 426 SER A N 1
ATOM 3398 C CA . SER A 1 426 ? 32.174 -8.253 -27.934 1.00 90.31 426 SER A CA 1
ATOM 3399 C C . SER A 1 426 ? 32.891 -7.349 -28.937 1.00 90.31 426 SER A C 1
ATOM 3401 O O . SER A 1 426 ? 33.933 -7.730 -29.458 1.00 90.31 426 SER A O 1
ATOM 3403 N N . VAL A 1 427 ? 32.390 -6.133 -29.184 1.00 90.06 427 VAL A N 1
ATOM 3404 C CA . VAL A 1 427 ? 32.932 -5.247 -30.238 1.00 90.06 427 VAL A CA 1
ATOM 3405 C C . VAL A 1 427 ? 34.135 -4.433 -29.751 1.00 90.06 427 VAL A C 1
ATOM 3407 O O . VAL A 1 427 ? 35.171 -4.369 -30.410 1.00 90.06 427 VAL A O 1
ATOM 3410 N N . THR A 1 428 ? 34.032 -3.832 -28.566 1.00 89.88 428 THR A N 1
ATOM 3411 C CA . THR A 1 428 ? 35.077 -2.958 -28.006 1.00 89.88 428 THR A CA 1
ATOM 3412 C C . THR A 1 428 ? 36.456 -3.626 -27.841 1.00 89.88 428 THR A C 1
ATOM 3414 O O . THR A 1 428 ? 37.438 -2.966 -28.185 1.00 89.88 428 THR A O 1
ATOM 3417 N N . PRO A 1 429 ? 36.611 -4.887 -27.369 1.00 89.19 429 PRO A N 1
ATOM 3418 C CA . PRO A 1 429 ? 37.939 -5.510 -27.267 1.00 89.19 429 PRO A CA 1
ATOM 3419 C C . PRO A 1 429 ? 38.634 -5.743 -28.610 1.00 89.19 429 PRO A C 1
ATOM 3421 O O . PRO A 1 429 ? 39.859 -5.816 -28.641 1.00 89.19 429 PRO A O 1
ATOM 3424 N N . ILE A 1 430 ? 37.872 -5.862 -29.702 1.00 90.31 430 ILE A N 1
ATOM 3425 C CA . ILE A 1 430 ? 38.427 -6.054 -31.048 1.00 90.31 430 ILE A CA 1
ATOM 3426 C C . ILE A 1 430 ? 39.116 -4.763 -31.513 1.00 90.31 430 ILE A C 1
ATOM 3428 O O . ILE A 1 430 ? 40.169 -4.810 -32.144 1.00 90.31 430 ILE A O 1
ATOM 3432 N N . ILE A 1 431 ? 38.545 -3.608 -31.160 1.00 90.06 431 ILE A N 1
ATOM 3433 C CA . ILE A 1 431 ? 39.005 -2.286 -31.609 1.00 90.06 431 ILE A CA 1
ATOM 3434 C C . ILE A 1 431 ? 40.043 -1.695 -30.643 1.00 90.06 431 ILE A C 1
ATOM 3436 O O . ILE A 1 431 ? 41.055 -1.144 -31.071 1.00 90.06 431 ILE A O 1
ATOM 3440 N N . PHE A 1 432 ? 39.816 -1.810 -29.331 1.00 89.31 432 PHE A N 1
ATOM 3441 C CA . PHE A 1 432 ? 40.637 -1.16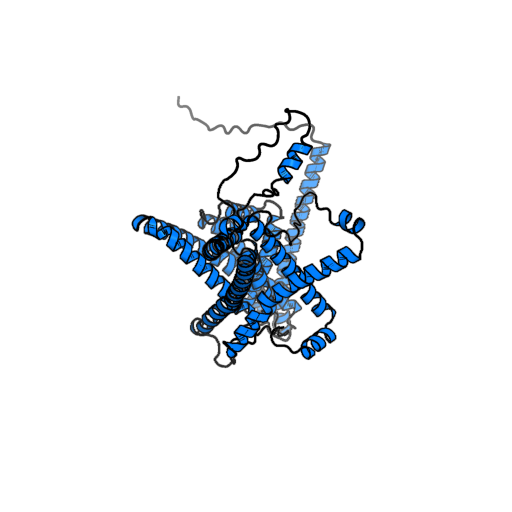7 -28.305 1.00 89.31 432 PHE A CA 1
ATOM 3442 C C . PHE A 1 432 ? 41.335 -2.198 -27.419 1.00 89.31 432 PHE A C 1
ATOM 3444 O O . PHE A 1 432 ? 40.703 -2.879 -26.614 1.00 89.31 432 PHE A O 1
ATOM 3451 N N . LYS A 1 433 ? 42.669 -2.255 -27.506 1.00 85.81 433 LYS A N 1
ATOM 3452 C CA . LYS A 1 433 ? 43.492 -3.157 -26.682 1.00 85.81 433 LYS A CA 1
ATOM 3453 C C . LYS A 1 433 ? 43.728 -2.647 -25.252 1.00 85.81 433 LYS A C 1
ATOM 3455 O O . LYS A 1 433 ? 43.976 -3.450 -24.359 1.00 85.81 433 LYS A O 1
ATOM 3460 N N . ASN A 1 434 ? 43.631 -1.335 -25.007 1.00 91.06 434 ASN A N 1
ATOM 3461 C CA . ASN A 1 434 ? 43.868 -0.746 -23.683 1.00 91.06 434 ASN A CA 1
ATOM 3462 C C . ASN A 1 434 ? 42.719 -1.066 -22.700 1.00 91.06 434 ASN A C 1
ATOM 3464 O O . ASN A 1 434 ? 41.549 -0.812 -22.981 1.00 91.06 434 ASN A O 1
ATOM 3468 N N . HIS A 1 435 ? 43.054 -1.599 -21.521 1.00 85.12 435 HIS A N 1
ATOM 3469 C CA . HIS A 1 435 ? 42.084 -1.984 -20.493 1.00 85.12 435 HIS A CA 1
ATOM 3470 C C . HIS A 1 435 ? 41.303 -0.783 -19.928 1.00 85.12 435 HIS A C 1
ATOM 3472 O O . HIS A 1 435 ? 40.091 -0.872 -19.727 1.00 85.12 435 HIS A O 1
ATOM 3478 N N . GLY A 1 436 ? 41.966 0.364 -19.738 1.00 85.38 436 GLY A N 1
ATOM 3479 C CA . GLY A 1 436 ? 41.330 1.557 -19.170 1.00 85.38 436 GLY A CA 1
ATOM 3480 C C . GLY A 1 436 ? 40.253 2.153 -20.082 1.00 85.38 436 GLY A C 1
ATOM 3481 O O . GLY A 1 436 ? 39.169 2.511 -19.621 1.00 85.38 436 GLY A O 1
ATOM 3482 N N . THR A 1 437 ? 40.505 2.199 -21.395 1.00 86.38 437 THR A N 1
ATOM 3483 C CA . THR A 1 437 ? 39.526 2.707 -22.370 1.00 86.38 437 THR A CA 1
ATOM 3484 C C . THR A 1 437 ? 38.343 1.756 -22.530 1.00 86.38 437 THR A C 1
ATOM 3486 O O . THR A 1 437 ? 37.209 2.218 -22.630 1.00 86.38 437 THR A O 1
ATOM 3489 N N . ARG A 1 438 ? 38.566 0.436 -22.462 1.00 87.88 438 ARG A N 1
ATOM 3490 C CA . ARG A 1 438 ? 37.487 -0.566 -22.462 1.00 87.88 438 ARG A CA 1
ATOM 3491 C C . ARG A 1 438 ? 36.542 -0.394 -21.275 1.00 87.88 438 ARG A C 1
ATOM 3493 O O . ARG A 1 438 ? 35.329 -0.424 -21.462 1.00 87.88 438 ARG A O 1
ATOM 3500 N N . LEU A 1 439 ? 37.081 -0.170 -20.076 1.00 86.56 439 LEU A N 1
ATOM 3501 C CA . LEU A 1 439 ? 36.271 0.045 -18.875 1.00 86.56 439 LEU A CA 1
ATOM 3502 C C . LEU A 1 439 ? 35.476 1.357 -18.948 1.00 86.56 439 LEU A C 1
ATOM 3504 O O . LEU A 1 439 ? 34.307 1.395 -18.565 1.00 86.56 439 LEU A O 1
ATOM 3508 N N . LEU A 1 440 ? 36.085 2.419 -19.485 1.00 87.19 440 LEU A N 1
ATOM 3509 C CA . LEU A 1 440 ? 35.407 3.696 -19.708 1.00 87.19 440 LEU A CA 1
ATOM 3510 C C . LEU A 1 440 ? 34.232 3.548 -20.689 1.00 87.19 440 LEU A C 1
ATOM 3512 O O . LEU A 1 440 ? 33.138 4.047 -20.419 1.00 87.19 440 LEU A O 1
ATOM 3516 N N . ILE A 1 441 ? 34.449 2.840 -21.802 1.00 89.25 441 ILE A N 1
ATOM 3517 C CA . ILE A 1 441 ? 33.420 2.572 -22.814 1.00 89.25 441 ILE A CA 1
ATOM 3518 C C . ILE A 1 441 ? 32.297 1.721 -22.213 1.00 89.25 441 ILE A C 1
ATOM 3520 O O . ILE A 1 441 ? 31.134 2.096 -22.336 1.00 89.25 441 ILE A O 1
ATOM 3524 N N . ALA A 1 442 ? 32.626 0.651 -21.484 1.00 87.31 442 ALA A N 1
ATOM 3525 C CA . ALA A 1 442 ? 31.640 -0.230 -20.857 1.00 87.31 442 ALA A CA 1
ATOM 3526 C C . ALA A 1 442 ? 30.684 0.505 -19.899 1.00 87.31 442 ALA A C 1
ATOM 3528 O O . ALA A 1 442 ? 29.510 0.155 -19.822 1.00 87.31 442 ALA A O 1
ATOM 3529 N N . ARG A 1 443 ? 31.147 1.558 -19.209 1.00 86.25 443 ARG A N 1
ATOM 3530 C CA . ARG A 1 443 ? 30.288 2.362 -18.321 1.00 86.25 443 ARG A CA 1
ATOM 3531 C C . ARG A 1 443 ? 29.488 3.445 -19.033 1.00 86.25 443 ARG A C 1
ATOM 3533 O O . ARG A 1 443 ? 28.378 3.750 -18.614 1.00 86.25 443 ARG A O 1
ATOM 3540 N N . ARG A 1 444 ? 30.041 4.063 -20.080 1.00 89.31 444 ARG A N 1
ATOM 3541 C CA . ARG A 1 444 ? 29.395 5.198 -20.769 1.00 89.31 444 ARG A CA 1
ATOM 3542 C C . ARG A 1 444 ? 28.478 4.781 -21.913 1.00 89.31 444 ARG A C 1
ATOM 3544 O O . ARG A 1 444 ? 27.651 5.582 -22.340 1.00 89.31 444 ARG A O 1
ATOM 3551 N N . ILE A 1 445 ? 28.593 3.550 -22.404 1.00 92.00 445 ILE A N 1
ATOM 3552 C CA . ILE A 1 445 ? 27.815 3.090 -23.555 1.00 92.00 445 ILE A CA 1
ATOM 3553 C C . ILE A 1 445 ? 26.311 2.997 -23.267 1.00 92.00 445 ILE A C 1
ATOM 3555 O O . ILE A 1 445 ? 25.513 3.393 -24.114 1.00 92.00 445 ILE A O 1
ATOM 3559 N N . TYR A 1 446 ? 25.924 2.555 -22.066 1.00 92.69 446 TYR A N 1
ATOM 3560 C CA . TYR A 1 446 ? 24.523 2.482 -21.641 1.00 92.69 446 TYR A CA 1
ATOM 3561 C C . TYR A 1 446 ? 23.839 3.859 -21.678 1.00 92.69 446 TYR A C 1
ATOM 3563 O O . TYR A 1 446 ? 22.867 4.011 -22.427 1.00 92.69 446 TYR A O 1
ATOM 3571 N N . PRO A 1 447 ? 24.344 4.894 -20.970 1.00 92.06 447 PRO A N 1
ATOM 3572 C CA . PRO A 1 447 ? 23.744 6.222 -21.044 1.00 92.06 447 PRO A CA 1
ATOM 3573 C C . PRO A 1 447 ? 23.859 6.853 -22.437 1.00 92.06 447 PRO A C 1
ATOM 3575 O O . PRO A 1 447 ? 22.920 7.517 -22.869 1.00 92.06 447 PRO A O 1
ATOM 3578 N N . ALA A 1 448 ? 24.944 6.618 -23.184 1.00 92.19 448 ALA A N 1
ATOM 3579 C CA . ALA A 1 448 ? 25.104 7.179 -24.528 1.00 92.19 448 ALA A CA 1
ATOM 3580 C C . ALA A 1 448 ? 24.062 6.642 -25.528 1.00 92.19 448 ALA A C 1
ATOM 3582 O O . ALA A 1 448 ? 23.431 7.422 -26.248 1.00 92.19 448 ALA A O 1
ATOM 3583 N N . ILE A 1 449 ? 23.834 5.324 -25.565 1.00 92.25 449 ILE A N 1
ATOM 3584 C CA . ILE A 1 449 ? 22.837 4.711 -26.460 1.00 92.25 449 ILE A CA 1
ATOM 3585 C C . ILE A 1 449 ? 21.420 5.132 -26.057 1.00 92.25 449 ILE A C 1
ATOM 3587 O O . ILE A 1 449 ? 20.600 5.455 -26.918 1.00 92.25 449 ILE A O 1
ATOM 3591 N N . MET A 1 450 ? 21.119 5.182 -24.757 1.00 90.81 450 MET A N 1
ATOM 3592 C CA . MET A 1 450 ? 19.796 5.614 -24.307 1.00 90.81 450 MET A CA 1
ATOM 3593 C C . MET A 1 450 ? 19.536 7.088 -24.654 1.00 90.81 450 MET A C 1
ATOM 3595 O O . MET A 1 450 ? 18.472 7.410 -25.186 1.00 90.81 450 MET A O 1
ATOM 3599 N N . LEU A 1 451 ? 20.509 7.974 -24.412 1.00 91.75 451 LEU A N 1
ATOM 3600 C CA . LEU A 1 451 ? 20.392 9.405 -24.696 1.00 91.75 451 LEU A CA 1
ATOM 3601 C C . LEU A 1 451 ? 20.228 9.671 -26.196 1.00 91.75 451 LEU A C 1
ATOM 3603 O O . LEU A 1 451 ? 19.345 10.427 -26.593 1.00 91.75 451 LEU A O 1
ATOM 3607 N N . THR A 1 452 ? 21.028 9.016 -27.040 1.00 92.62 452 THR A N 1
ATOM 3608 C CA . THR A 1 452 ? 20.913 9.148 -28.503 1.00 92.62 452 THR A CA 1
ATOM 3609 C C . THR A 1 452 ? 19.547 8.677 -29.003 1.00 92.62 452 THR A C 1
ATOM 3611 O O . THR A 1 452 ? 18.883 9.403 -29.744 1.00 92.62 452 THR A O 1
ATOM 3614 N N . MET A 1 453 ? 19.056 7.528 -28.530 1.00 92.06 453 MET A N 1
ATOM 3615 C CA . MET A 1 453 ? 17.710 7.043 -28.854 1.00 92.06 453 MET A CA 1
ATOM 3616 C C . MET A 1 453 ? 16.603 7.989 -28.366 1.00 92.06 453 MET A C 1
ATOM 3618 O O . MET A 1 453 ? 15.607 8.183 -29.070 1.00 92.06 453 MET A O 1
ATOM 3622 N N . ALA A 1 454 ? 16.762 8.591 -27.185 1.00 90.12 454 ALA A N 1
ATOM 3623 C CA . ALA A 1 454 ? 15.818 9.566 -26.646 1.00 90.12 454 ALA A CA 1
ATOM 3624 C C . ALA A 1 454 ? 15.781 10.849 -27.490 1.00 90.12 454 ALA A C 1
ATOM 3626 O O . ALA A 1 454 ? 14.693 11.318 -27.821 1.00 90.12 454 ALA A O 1
ATOM 3627 N N . ILE A 1 455 ? 16.942 11.368 -27.907 1.00 94.44 455 ILE A N 1
ATOM 3628 C CA . ILE A 1 455 ? 17.049 12.543 -28.784 1.00 94.44 455 ILE A CA 1
ATOM 3629 C C . ILE A 1 455 ? 16.391 12.260 -30.136 1.00 94.44 455 ILE A C 1
ATOM 3631 O O . ILE A 1 455 ? 15.545 13.037 -30.574 1.00 94.44 455 ILE A O 1
ATOM 3635 N N . VAL A 1 456 ? 16.701 11.123 -30.768 1.00 95.12 456 VAL A N 1
ATOM 3636 C CA . VAL A 1 456 ? 16.116 10.745 -32.066 1.00 95.12 456 VAL A CA 1
ATOM 3637 C C . VAL A 1 456 ? 14.595 10.607 -31.962 1.00 95.12 456 VAL A C 1
ATOM 3639 O O . VAL A 1 456 ? 13.863 11.155 -32.788 1.00 95.12 456 VAL A O 1
ATOM 3642 N N . LYS A 1 457 ? 14.077 9.938 -30.920 1.00 90.31 457 LYS A N 1
ATOM 3643 C CA . LYS A 1 457 ? 12.624 9.853 -30.684 1.00 90.31 457 LYS A CA 1
ATOM 3644 C C . LYS A 1 457 ? 11.995 11.215 -30.400 1.00 90.31 457 LYS A C 1
ATOM 3646 O O . LYS A 1 457 ? 10.927 11.492 -30.945 1.00 90.31 457 LYS A O 1
ATOM 3651 N N . GLY A 1 458 ? 12.647 12.059 -29.606 1.00 91.06 458 GLY A N 1
ATOM 3652 C CA . GLY A 1 458 ? 12.204 13.420 -29.311 1.00 91.06 458 GLY A CA 1
ATOM 3653 C C . GLY A 1 458 ? 12.103 14.277 -30.572 1.00 91.06 458 GLY A C 1
ATOM 3654 O O . GLY A 1 458 ? 11.054 14.866 -30.826 1.00 91.06 458 GLY A O 1
ATOM 3655 N N . MET A 1 459 ? 13.133 14.258 -31.421 1.00 94.06 459 MET A N 1
ATOM 3656 C CA . MET A 1 459 ? 13.135 14.946 -32.715 1.00 94.06 459 MET A CA 1
ATOM 3657 C C . MET A 1 459 ? 12.024 14.425 -33.632 1.00 94.06 459 MET A C 1
ATOM 3659 O O . MET A 1 459 ? 11.254 15.214 -34.176 1.00 94.06 459 MET A O 1
ATOM 3663 N N . MET A 1 460 ? 11.857 13.102 -33.749 1.00 93.00 460 MET A N 1
ATOM 3664 C CA . MET A 1 460 ? 10.752 12.525 -34.526 1.00 93.00 460 MET A CA 1
ATOM 3665 C C . MET A 1 460 ? 9.379 12.964 -34.003 1.00 93.00 460 MET A C 1
ATOM 3667 O O . MET A 1 460 ? 8.464 13.198 -34.793 1.00 93.00 460 MET A O 1
ATOM 3671 N N . MET A 1 461 ? 9.208 13.062 -32.682 1.00 89.00 461 MET A N 1
ATOM 3672 C CA . MET A 1 461 ? 7.970 13.559 -32.082 1.00 89.00 461 MET A CA 1
ATOM 3673 C C . MET A 1 461 ? 7.752 15.039 -32.394 1.00 89.00 461 MET A C 1
ATOM 3675 O O . MET A 1 461 ? 6.650 15.393 -32.807 1.00 89.00 461 MET A O 1
ATOM 3679 N N . GLN A 1 462 ? 8.779 15.881 -32.271 1.00 93.00 462 GLN A N 1
ATOM 3680 C CA . GLN A 1 462 ? 8.696 17.300 -32.623 1.00 93.00 462 GLN A CA 1
ATOM 3681 C C . GLN A 1 462 ? 8.314 17.493 -34.092 1.00 93.00 462 GLN A C 1
ATOM 3683 O O . GLN A 1 462 ? 7.364 18.217 -34.372 1.00 93.00 462 GLN A O 1
ATOM 3688 N N . VAL A 1 463 ? 8.954 16.777 -35.024 1.00 94.31 463 VAL A N 1
ATOM 3689 C CA . VAL A 1 463 ? 8.613 16.831 -36.458 1.00 94.31 463 VAL A CA 1
ATOM 3690 C C . VAL A 1 463 ? 7.146 16.466 -36.697 1.00 94.31 463 VAL A C 1
ATOM 3692 O O . VAL A 1 463 ? 6.454 17.138 -37.460 1.00 94.31 463 VAL A O 1
ATOM 3695 N N . ARG A 1 464 ? 6.623 15.439 -36.012 1.00 90.81 464 ARG A N 1
ATOM 3696 C CA . ARG A 1 464 ? 5.197 15.082 -36.107 1.00 90.81 464 ARG A CA 1
ATOM 3697 C C . ARG A 1 464 ? 4.285 16.171 -35.549 1.00 90.81 464 ARG A C 1
ATOM 3699 O O . ARG A 1 464 ? 3.235 16.413 -36.136 1.00 90.81 464 ARG A O 1
ATOM 3706 N N . GLN A 1 465 ? 4.656 16.806 -34.439 1.00 89.62 465 GLN A N 1
ATOM 3707 C CA . GLN A 1 465 ? 3.877 17.906 -33.866 1.00 89.62 465 GLN A CA 1
ATOM 3708 C C . GLN A 1 465 ? 3.866 19.120 -34.800 1.00 89.62 465 GLN A C 1
ATOM 3710 O O . GLN A 1 465 ? 2.795 19.653 -35.074 1.00 89.62 465 GLN A O 1
ATOM 3715 N N . PHE A 1 466 ? 5.012 19.487 -35.381 1.00 94.06 466 PHE A N 1
ATOM 3716 C CA . PHE A 1 466 ? 5.088 20.540 -36.397 1.00 94.06 466 PHE A CA 1
ATOM 3717 C C . PHE A 1 466 ? 4.240 20.215 -37.622 1.00 94.06 466 PHE A C 1
ATOM 3719 O O . PHE A 1 466 ? 3.505 21.076 -38.093 1.00 94.06 466 PHE A O 1
ATOM 3726 N N . LYS A 1 467 ? 4.277 18.967 -38.103 1.00 94.06 467 LYS A N 1
ATOM 3727 C CA . LYS A 1 467 ? 3.437 18.536 -39.224 1.00 94.06 467 LYS A CA 1
ATOM 3728 C C . LYS A 1 467 ? 1.946 18.673 -38.903 1.00 94.06 467 LYS A C 1
ATOM 3730 O O . LYS A 1 467 ? 1.205 19.212 -39.717 1.00 94.06 467 LYS A O 1
ATOM 3735 N N . ARG A 1 468 ? 1.514 18.253 -37.709 1.00 91.69 468 ARG A N 1
ATOM 3736 C CA . ARG A 1 468 ? 0.118 18.404 -37.260 1.00 91.69 468 ARG A CA 1
ATOM 3737 C C . ARG A 1 468 ? -0.292 19.865 -37.132 1.00 91.69 468 ARG A C 1
ATOM 3739 O O . ARG A 1 468 ? -1.379 20.219 -37.569 1.00 91.69 468 ARG A O 1
ATOM 3746 N N . LEU A 1 469 ? 0.566 20.703 -36.553 1.00 93.06 469 LEU A N 1
ATOM 3747 C CA . LEU A 1 469 ? 0.308 22.134 -36.420 1.00 93.06 469 LEU A CA 1
ATOM 3748 C C . LEU A 1 469 ? 0.207 22.802 -37.795 1.00 93.06 469 LEU A C 1
ATOM 3750 O O . LEU A 1 469 ? -0.719 23.567 -38.040 1.00 93.06 469 LEU A O 1
ATOM 3754 N N . TYR A 1 470 ? 1.115 22.465 -38.710 1.00 94.00 470 TYR A N 1
ATOM 3755 C CA . TYR A 1 470 ? 1.089 22.946 -40.087 1.00 94.00 470 TYR A CA 1
ATOM 3756 C C . TYR A 1 470 ? -0.199 22.532 -40.810 1.00 94.00 470 TYR A C 1
ATOM 3758 O O . TYR A 1 470 ? -0.867 23.375 -41.404 1.00 94.00 470 TYR A O 1
ATOM 3766 N N . GLU A 1 471 ? -0.588 21.256 -40.724 1.00 93.50 471 GLU A N 1
ATOM 3767 C CA . GLU A 1 471 ? -1.846 20.757 -41.292 1.00 93.50 471 GLU A CA 1
ATOM 3768 C C . GLU A 1 471 ? -3.066 21.440 -40.660 1.00 93.50 471 GLU A C 1
ATOM 3770 O O . GLU A 1 471 ? -4.011 21.772 -41.371 1.00 93.50 471 GLU A O 1
ATOM 3775 N N . HIS A 1 472 ? -3.041 21.703 -39.351 1.00 92.44 472 HIS A N 1
ATOM 3776 C CA . HIS A 1 472 ? -4.104 22.422 -38.655 1.00 92.44 472 HIS A CA 1
ATOM 3777 C C . HIS A 1 472 ? -4.242 23.861 -39.162 1.00 92.44 472 HIS A C 1
ATOM 3779 O O . HIS A 1 472 ? -5.332 24.250 -39.561 1.00 92.44 472 HIS A O 1
ATOM 3785 N N . ILE A 1 473 ? -3.146 24.626 -39.218 1.00 92.12 473 ILE A N 1
ATOM 3786 C CA . ILE A 1 473 ? -3.138 26.007 -39.731 1.00 92.12 473 ILE A CA 1
ATOM 3787 C C . ILE A 1 473 ? -3.575 26.042 -41.201 1.00 92.12 473 ILE A C 1
ATOM 3789 O O . ILE A 1 473 ? -4.358 26.902 -41.602 1.00 92.12 473 ILE A O 1
ATOM 3793 N N . LYS A 1 474 ? -3.093 25.093 -42.014 1.00 92.12 474 LYS A N 1
ATOM 3794 C CA . LYS A 1 474 ? -3.480 24.977 -43.423 1.00 92.12 474 LYS A CA 1
ATOM 3795 C C . LYS A 1 474 ? -4.977 24.713 -43.563 1.00 92.12 474 LYS A C 1
ATOM 3797 O O . LYS A 1 474 ? -5.630 25.349 -44.383 1.00 92.12 474 LYS A O 1
ATOM 3802 N N . ASN A 1 475 ? -5.518 23.786 -42.781 1.00 92.00 475 ASN A N 1
ATOM 3803 C CA . ASN A 1 475 ? -6.943 23.497 -42.813 1.00 92.00 475 ASN A CA 1
ATOM 3804 C C . ASN A 1 475 ? -7.749 24.710 -42.333 1.00 92.00 475 ASN A C 1
ATOM 3806 O O . ASN A 1 475 ? -8.683 25.103 -43.005 1.00 92.00 475 ASN A O 1
ATOM 3810 N N . ASP A 1 476 ? -7.362 25.367 -41.247 1.00 91.81 476 ASP A N 1
ATOM 3811 C CA . ASP A 1 476 ? -8.109 26.516 -40.724 1.00 91.81 476 ASP A CA 1
ATOM 3812 C C . ASP A 1 476 ? -8.192 27.680 -41.731 1.00 91.81 476 ASP A C 1
ATOM 3814 O O . ASP A 1 476 ? -9.240 28.292 -41.916 1.00 91.81 476 ASP A O 1
ATOM 3818 N N . LYS A 1 477 ? -7.101 27.939 -42.464 1.00 87.75 477 LYS A N 1
ATOM 3819 C CA . LYS A 1 477 ? -7.030 29.060 -43.413 1.00 87.75 477 LYS A CA 1
ATOM 3820 C C . LYS A 1 477 ? -7.575 28.754 -44.811 1.00 87.75 477 LYS A C 1
ATOM 3822 O O . LYS A 1 477 ? -7.997 29.676 -45.505 1.00 87.75 477 LYS A O 1
ATOM 3827 N N . TYR A 1 478 ? -7.525 27.497 -45.254 1.00 87.00 478 TYR A N 1
ATOM 3828 C CA . TYR A 1 478 ? -7.811 27.127 -46.649 1.00 87.00 478 TYR A CA 1
ATOM 3829 C C . TYR A 1 478 ? -8.934 26.092 -46.816 1.00 87.00 478 TYR A C 1
ATOM 3831 O O . TYR A 1 478 ? -9.292 25.758 -47.946 1.00 87.00 478 TYR A O 1
ATOM 3839 N N . LEU A 1 479 ? -9.503 25.556 -45.733 1.00 84.38 479 LEU A N 1
ATOM 3840 C CA . LEU A 1 479 ? -10.563 24.553 -45.814 1.00 84.38 479 LEU A CA 1
ATOM 3841 C C . LEU A 1 479 ? -11.940 25.224 -45.912 1.00 84.38 479 LEU A C 1
ATOM 3843 O O . LEU A 1 479 ? -12.550 25.577 -44.911 1.00 84.38 479 LEU A O 1
ATOM 3847 N N . VAL A 1 480 ? -12.457 25.341 -47.135 1.00 79.44 480 VAL A N 1
ATOM 3848 C CA . VAL A 1 480 ? -13.769 25.957 -47.419 1.00 79.44 480 VAL A CA 1
ATOM 3849 C C . VAL A 1 480 ? -14.950 25.052 -47.004 1.00 79.44 480 VAL A C 1
ATOM 3851 O O . VAL A 1 480 ? -16.050 25.534 -46.757 1.00 79.44 480 VAL A O 1
ATOM 3854 N N . GLY A 1 481 ? -14.735 23.736 -46.871 1.00 76.94 481 GLY A N 1
ATOM 3855 C CA . GLY A 1 481 ? -15.739 22.786 -46.378 1.00 76.94 481 GLY A CA 1
ATOM 3856 C C . GLY A 1 481 ? -15.248 21.334 -46.377 1.00 76.94 481 GLY A C 1
ATOM 3857 O O . GLY A 1 481 ? -14.301 20.985 -47.081 1.00 76.94 481 GLY A O 1
ATOM 3858 N N . ARG A 1 482 ? -15.889 20.464 -45.581 1.00 79.44 482 ARG A N 1
ATOM 3859 C CA . ARG A 1 482 ? -15.651 19.007 -45.593 1.00 79.44 482 ARG A CA 1
ATOM 3860 C C . ARG A 1 482 ? -16.878 18.304 -46.158 1.00 79.44 482 ARG A C 1
ATOM 3862 O O . ARG A 1 482 ? -17.963 18.438 -45.604 1.00 79.44 482 ARG A O 1
ATOM 3869 N N . ARG A 1 483 ? -16.711 17.520 -47.225 1.00 75.50 483 ARG A N 1
ATOM 3870 C CA . ARG A 1 483 ? -17.753 16.609 -47.715 1.00 75.50 483 ARG A CA 1
ATOM 3871 C C . ARG A 1 483 ? -17.461 15.213 -47.175 1.00 75.50 483 ARG A C 1
ATOM 3873 O O . ARG A 1 483 ? -16.434 14.630 -47.511 1.00 75.50 483 ARG A O 1
ATOM 3880 N N . LEU A 1 484 ? -18.339 14.697 -46.318 1.00 73.19 484 LEU A N 1
ATOM 3881 C CA . LEU A 1 484 ? -18.271 13.306 -45.873 1.00 73.19 484 LEU A CA 1
ATOM 3882 C C . LEU A 1 484 ? -18.650 12.409 -47.053 1.00 73.19 484 LEU A C 1
ATOM 3884 O O . LEU A 1 484 ? -19.764 12.485 -47.566 1.00 73.19 484 LEU A O 1
ATOM 3888 N N . VAL A 1 485 ? -17.703 11.591 -47.504 1.00 71.06 485 VAL A N 1
ATOM 3889 C CA . VAL A 1 485 ? -17.955 10.546 -48.497 1.00 71.06 485 VAL A CA 1
ATOM 3890 C C . VAL A 1 485 ? -18.128 9.246 -47.727 1.00 71.06 485 VAL A C 1
ATOM 3892 O O . VAL A 1 485 ? -17.175 8.752 -47.125 1.00 71.06 485 VAL A O 1
ATOM 3895 N N . ASN A 1 486 ? -19.352 8.716 -47.709 1.00 68.81 486 ASN A N 1
ATOM 3896 C CA . ASN A 1 486 ? -19.609 7.400 -47.136 1.00 68.81 486 ASN A CA 1
ATOM 3897 C C . ASN A 1 486 ? -18.878 6.349 -47.972 1.00 68.81 486 ASN A C 1
ATOM 3899 O O . ASN A 1 486 ? -19.064 6.254 -49.185 1.00 68.81 486 ASN A O 1
ATOM 3903 N N . TYR A 1 487 ? -18.027 5.576 -47.308 1.00 62.28 487 TYR A N 1
ATOM 3904 C CA . TYR A 1 487 ? -17.255 4.511 -47.930 1.00 62.28 487 TYR A CA 1
ATOM 3905 C C . TYR A 1 487 ? -18.156 3.276 -48.084 1.00 62.28 487 TYR A C 1
ATOM 3907 O O . TYR A 1 487 ? -18.272 2.467 -47.167 1.00 62.28 487 TYR A O 1
ATOM 3915 N N . ASN A 1 488 ? -18.838 3.144 -49.224 1.00 57.47 488 ASN A N 1
ATOM 3916 C CA . ASN A 1 488 ? -19.600 1.936 -49.540 1.00 57.47 488 ASN A CA 1
ATOM 3917 C C . ASN A 1 488 ? -18.655 0.897 -50.148 1.00 57.47 488 ASN A C 1
ATOM 3919 O O . ASN A 1 488 ? -18.197 1.050 -51.279 1.00 57.47 488 ASN A O 1
ATOM 3923 N N . HIS A 1 489 ? -18.365 -0.168 -49.403 1.00 53.88 489 HIS A N 1
ATOM 3924 C CA . HIS A 1 489 ? -17.666 -1.329 -49.942 1.00 53.88 489 HIS A CA 1
ATOM 3925 C C . HIS A 1 489 ? -18.649 -2.079 -50.852 1.00 53.88 489 HIS A C 1
ATOM 3927 O O . HIS A 1 489 ? -19.556 -2.748 -50.365 1.00 53.88 489 HIS A O 1
ATOM 3933 N N . THR A 1 490 ? -18.531 -1.947 -52.174 1.00 50.31 490 THR A N 1
ATOM 3934 C CA . THR A 1 490 ? -19.309 -2.784 -53.095 1.00 50.31 490 THR A CA 1
ATOM 3935 C C . THR A 1 490 ? -18.736 -4.198 -53.024 1.00 50.31 490 THR A C 1
ATOM 3937 O O . THR A 1 490 ? -17.685 -4.478 -53.596 1.00 50.31 490 THR A O 1
ATOM 3940 N N . SER A 1 491 ? -19.376 -5.092 -52.272 1.00 49.59 491 SER A N 1
ATOM 3941 C CA . SER A 1 491 ? -19.160 -6.528 -52.424 1.00 49.59 491 SER A CA 1
ATOM 3942 C C . SER A 1 491 ? -19.733 -6.927 -53.781 1.00 49.59 491 SER A C 1
ATOM 3944 O O . SER A 1 491 ? -20.944 -6.886 -53.987 1.0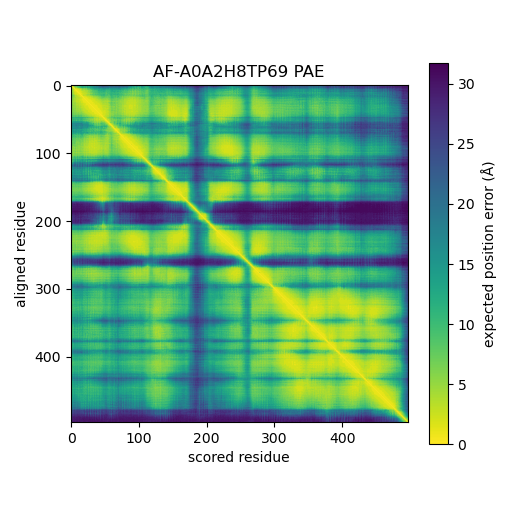0 49.59 491 SER A O 1
ATOM 3946 N N . SER A 1 492 ? -18.854 -7.253 -54.728 1.00 45.59 492 SER A N 1
ATOM 3947 C CA . SER A 1 492 ? -19.209 -7.786 -56.040 1.00 45.59 492 SER A CA 1
ATOM 3948 C C . SER A 1 492 ? -19.969 -9.103 -55.873 1.00 45.59 492 SER A C 1
ATOM 3950 O O . SER A 1 492 ? -19.369 -10.169 -55.748 1.00 45.59 492 SER A O 1
ATOM 3952 N N . VAL A 1 493 ? -21.297 -9.028 -55.851 1.00 48.72 493 VAL A N 1
ATOM 3953 C CA . VAL A 1 493 ? -22.165 -10.179 -56.082 1.00 48.72 493 VAL A CA 1
ATOM 3954 C C . VAL A 1 493 ? -22.165 -10.406 -57.590 1.00 48.72 493 VAL A C 1
ATOM 3956 O O . VAL A 1 493 ? -22.808 -9.681 -58.344 1.00 48.72 493 VAL A O 1
ATOM 3959 N N . SER A 1 494 ? -21.369 -11.376 -58.030 1.00 44.94 494 SER A N 1
ATOM 3960 C CA . SER A 1 494 ? -21.406 -11.938 -59.377 1.00 44.94 494 SER A CA 1
ATOM 3961 C C . SER A 1 494 ? -22.755 -12.631 -59.584 1.00 44.94 494 SER A C 1
ATOM 3963 O O . SER A 1 494 ? -22.956 -13.755 -59.123 1.00 44.94 494 SER A O 1
ATOM 3965 N N . GLY A 1 495 ? -23.685 -11.933 -60.231 1.00 45.81 495 GLY A N 1
ATOM 3966 C CA . GLY A 1 495 ? -24.912 -12.513 -60.757 1.00 45.81 495 GLY A CA 1
ATOM 3967 C C . GLY A 1 495 ? -24.598 -13.365 -61.981 1.00 45.81 495 GLY A C 1
ATOM 3968 O O . GLY A 1 495 ? -24.033 -12.869 -62.953 1.00 45.81 495 GLY A O 1
ATOM 3969 N N . GLN A 1 496 ? -24.947 -14.645 -61.885 1.00 42.41 496 GLN A N 1
ATOM 3970 C CA . GLN A 1 496 ? -25.156 -15.543 -63.013 1.00 42.41 496 GLN A CA 1
ATOM 3971 C C . GLN A 1 496 ? -26.143 -14.917 -64.006 1.00 42.41 496 GLN A C 1
ATOM 3973 O O . GLN A 1 496 ? -27.175 -14.394 -63.589 1.00 42.41 496 GLN A O 1
ATOM 3978 N N . ASN A 1 497 ? -25.824 -15.023 -65.293 1.00 38.19 497 ASN A N 1
ATOM 3979 C CA . ASN A 1 497 ? -26.771 -15.333 -66.360 1.00 38.19 497 ASN A CA 1
ATOM 3980 C C . ASN A 1 497 ? -26.029 -16.126 -67.429 1.00 38.19 497 ASN A C 1
ATOM 3982 O O . ASN A 1 497 ? -24.897 -15.709 -67.769 1.00 38.19 497 ASN A O 1
#

InterPro domains:
  IPR056521 E3 ubiquitin-protein ligase MARCHF6-like, C-terminal domain [PF23113] (301-474)

Mean predicted aligned error: 12.94 Å